Protein AF-A0AAU7NYP9-F1 (afdb_monomer_lite)

Sequence (399 aa):
MINLEIVVTLVAMLVAFFIVMYFLQKGSTRKRRIKQDLETLELARQLKCDTRKPENLTALGLQPFHIKSEKASAIHREGRTAYLFAALIFCAFLAWGIYLMNLQLVEAAFLTLGFAIVCVFAMLYAKRKILQARTANAQLQAELERYENTLTEPTEIATPKVEATEQVSPTAVITSKPAAVESSDIPLCNLYQVASGYDLVPEDSTLKRHFVSSLVVEIVSSLPPRPTDSILKRHHDALIFSEFEQRLQTLSQEPAVEAVVSSVAVQPRATKQPPAVAVPEDSMLRRHFLSQLRREIEAGFGSRPTDSTLKRHYDAMVDAEYETRIQALLFASSAENDVAEEPVQKLPEDSMLRRHFLAELQARIAAKLPPRPSDFNLQRHYNAMIQERFNREIEQHYH

Organism: NCBI:txid3067653

Secondary structure (DSSP, 8-state):
-HHHHHHHHHHHHHHHHHHHHHHHHHHHHHHHHHHHHHHHHHHHHHTT---SSHHHHHHTTPPPPHHHHS-HHHHHHHHHHHHHHHHHHHHHHHHHHHHHHHTT-HHHHHHHHHHHHHHHHHHHHHHHHHHHHHHHHHHHHHHHHHHHHHHHS-----------------------PPPP-------HHHHHHHHTT-TTS-SSHHHHHHHHHHHHHHHHHHSPPPPSSHHHHHHHHHHHHHHHHHHHHHHHT--S---------------S-----PPPSSHHHHHHHHHHHHHHHHHHS-SPPSSHHHHHHHHHHHHHHHHHHHHHHHHHHHHT-----PPPPPPPSSHHHHHHHHHHHHHHHHHTSPPPPSSHHHHHHHHHHHHHHHHHHHHHHH-

Radius of gyration: 33.71 Å; chains: 1; bounding box: 83×92×81 Å

Foldseek 3Di:
DVVVLVVVLVVLLVVLVVVLVVLVVVLVVLVVLLVLLVVLVVVCLVVVWQLPDQVRCVVVVHHRRVLVVDDPVVLVVVLVVVVVVLVVSLVVLLVVLVVCVVVVVPVVSVVSNVSSVVSVVSNVVSVVSSVVSVVSSVVSVVVSVVSNVVSPPDPPPVPPPPDDDDDDDDDDDDDDDDDDDDDDDLPVVVVLVLLVVAPPQDPDPVSNVVVSVVLLVVLCVVDPPQDPDPVSNVVVSVSSVVVSNVVSVVVRPPDDPDPDDDDDDDDDDDDDDDDLPAQDPDPVSNVVVLVVLLVVLLVVLDDQDPDPVSNVVSVVVSVVVSVVSVVVNVVVVVVVPPDDDDDDDAQDPDPVSNVVVLVVLLVVLCVVDPPQDPDPVSNVVSVVSSVVVSVVVVVVRVD

pLDDT: mean 83.98, std 16.68, range [33.06, 97.69]

Structure (mmCIF, N/CA/C/O backbone):
data_AF-A0AAU7NYP9-F1
#
_entry.id   AF-A0AAU7NYP9-F1
#
loop_
_atom_site.group_PDB
_atom_site.id
_atom_site.type_symbol
_atom_site.label_atom_id
_atom_site.label_alt_id
_atom_site.label_comp_id
_atom_site.label_asym_id
_atom_site.label_entity_id
_atom_site.label_seq_id
_atom_site.pdbx_PDB_ins_code
_atom_site.Cartn_x
_atom_site.Cartn_y
_atom_site.Cartn_z
_atom_site.occupancy
_atom_site.B_iso_or_equiv
_atom_site.auth_seq_id
_atom_site.auth_comp_id
_atom_site.auth_asym_id
_atom_site.auth_atom_id
_atom_site.pdbx_PDB_model_num
ATOM 1 N N . MET A 1 1 ? -39.346 4.114 30.804 1.00 73.00 1 MET A N 1
ATOM 2 C CA . MET A 1 1 ? -38.811 5.163 29.904 1.00 73.00 1 MET A CA 1
ATOM 3 C C . MET A 1 1 ? -37.303 5.030 29.715 1.00 73.00 1 MET A C 1
ATOM 5 O O . MET A 1 1 ? -36.879 5.046 28.571 1.00 73.00 1 MET A O 1
ATOM 9 N N . ILE A 1 2 ? -36.533 4.734 30.771 1.00 80.50 2 ILE A N 1
ATOM 10 C CA . ILE A 1 2 ? -35.070 4.508 30.727 1.00 80.50 2 ILE A CA 1
ATOM 11 C C . ILE A 1 2 ? -34.624 3.543 29.602 1.00 80.50 2 ILE A C 1
ATOM 13 O O . ILE A 1 2 ? -33.719 3.861 28.837 1.00 80.50 2 ILE A O 1
ATOM 17 N N . ASN A 1 3 ? -35.307 2.406 29.414 1.00 88.75 3 ASN A N 1
ATOM 18 C CA . ASN A 1 3 ? -34.949 1.451 28.351 1.00 88.75 3 ASN A CA 1
ATOM 19 C C . ASN A 1 3 ? -35.088 2.032 26.930 1.00 88.75 3 ASN A C 1
ATOM 21 O O . ASN A 1 3 ? -34.313 1.671 26.051 1.00 88.75 3 ASN A O 1
ATOM 25 N N . LEU A 1 4 ? -36.053 2.930 26.692 1.00 91.31 4 LEU A N 1
ATOM 26 C CA . LEU A 1 4 ? -36.255 3.540 25.375 1.00 91.31 4 LEU A CA 1
ATOM 27 C C . LEU A 1 4 ? -35.099 4.492 25.040 1.00 91.31 4 LEU A C 1
ATOM 29 O O . LEU A 1 4 ? -34.580 4.451 23.931 1.00 91.31 4 LEU A O 1
ATOM 33 N N . GLU A 1 5 ? -34.663 5.306 26.002 1.00 87.75 5 GLU A N 1
ATOM 34 C CA . GLU A 1 5 ? -33.550 6.248 25.827 1.00 87.75 5 GLU A CA 1
ATOM 35 C C . GLU A 1 5 ? -32.238 5.514 25.530 1.00 87.75 5 GLU A C 1
ATOM 37 O O . GLU A 1 5 ? -31.520 5.877 24.596 1.00 87.75 5 GLU A O 1
ATOM 42 N N . ILE A 1 6 ? -31.967 4.419 26.248 1.00 88.62 6 ILE A N 1
ATOM 43 C CA . ILE A 1 6 ? -30.793 3.574 25.993 1.00 88.62 6 ILE A CA 1
ATOM 44 C C . ILE A 1 6 ? -30.848 2.996 24.573 1.00 88.6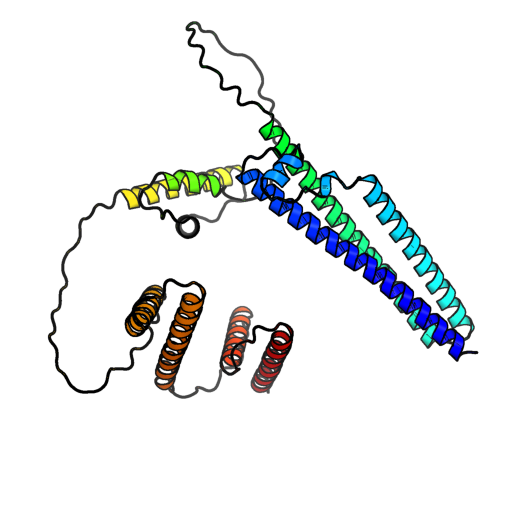2 6 ILE A C 1
ATOM 46 O O . ILE A 1 6 ? -29.866 3.075 23.837 1.00 88.62 6 ILE A O 1
ATOM 50 N N . VAL A 1 7 ? -32.000 2.483 24.133 1.00 91.69 7 VAL A N 1
ATOM 51 C CA . VAL A 1 7 ? -32.146 1.959 22.765 1.00 91.69 7 VAL A CA 1
ATOM 52 C C . VAL A 1 7 ? -31.939 3.059 21.719 1.00 91.69 7 VAL A C 1
ATOM 54 O O . VAL A 1 7 ? -31.220 2.841 20.744 1.00 91.69 7 VAL A O 1
ATOM 57 N N . VAL A 1 8 ? -32.495 4.257 21.928 1.00 90.75 8 VAL A N 1
ATOM 58 C CA . VAL A 1 8 ? -32.325 5.395 21.009 1.00 90.75 8 VAL A CA 1
ATOM 59 C C . VAL A 1 8 ? -30.855 5.807 20.898 1.00 90.75 8 VAL A C 1
ATOM 61 O O . VAL A 1 8 ? -30.367 6.018 19.785 1.00 90.75 8 VAL A O 1
ATOM 64 N N . THR A 1 9 ? -30.115 5.858 22.012 1.00 89.00 9 THR A N 1
ATOM 65 C CA . THR A 1 9 ? -28.673 6.166 21.975 1.00 89.00 9 THR A CA 1
ATOM 66 C C . THR A 1 9 ? -27.868 5.116 21.230 1.00 89.00 9 THR A C 1
ATOM 68 O O . THR A 1 9 ? -27.007 5.467 20.424 1.00 89.00 9 THR A O 1
ATOM 71 N N . LEU A 1 10 ? -28.170 3.835 21.443 1.00 89.94 10 LEU A N 1
ATOM 72 C CA . LEU A 1 10 ? -27.486 2.737 20.769 1.00 89.94 10 LEU A CA 1
ATOM 73 C C . LEU A 1 10 ? -27.717 2.794 19.255 1.00 89.94 10 LEU A C 1
ATOM 75 O O . LEU A 1 10 ? -26.760 2.714 18.484 1.00 89.94 10 LEU A O 1
ATOM 79 N N . VAL A 1 11 ? -28.960 3.028 18.824 1.00 94.75 11 VAL A N 1
ATOM 80 C CA . VAL A 1 11 ? -29.294 3.202 17.402 1.00 94.75 11 VAL A CA 1
ATOM 81 C C . VAL A 1 11 ? -28.563 4.411 16.811 1.00 94.75 11 VAL A C 1
ATOM 83 O O . VAL A 1 11 ? -27.964 4.294 15.741 1.00 94.75 11 VAL A O 1
ATOM 86 N N . ALA A 1 12 ? -28.539 5.551 17.507 1.00 91.56 12 ALA A N 1
ATOM 87 C CA . ALA A 1 12 ? -27.829 6.745 17.044 1.00 91.56 12 ALA A CA 1
ATOM 88 C C . ALA A 1 12 ? -26.311 6.515 16.909 1.00 91.56 12 ALA A C 1
ATOM 90 O O . ALA A 1 12 ? -25.713 6.912 15.905 1.00 91.56 12 ALA A O 1
ATOM 91 N N . MET A 1 13 ? -25.686 5.831 17.877 1.00 92.06 13 MET A N 1
ATOM 92 C CA . MET A 1 13 ? -24.266 5.459 17.821 1.00 92.06 13 MET A CA 1
ATOM 93 C C . MET A 1 13 ? -23.970 4.519 16.653 1.00 92.06 13 MET A C 1
ATOM 95 O O . MET A 1 13 ? -22.989 4.715 15.938 1.00 92.06 13 MET A O 1
ATOM 99 N N . LEU A 1 14 ? -24.836 3.534 16.414 1.00 94.56 14 LEU A N 1
ATOM 100 C CA . LEU A 1 14 ? -24.689 2.582 15.318 1.00 94.56 14 LEU A CA 1
ATOM 101 C C . LEU A 1 14 ? -24.790 3.278 13.952 1.00 94.56 14 LEU A C 1
ATOM 103 O O . LEU A 1 14 ? -23.948 3.051 13.083 1.00 94.56 14 LEU A O 1
ATOM 107 N N . VAL A 1 15 ? -25.746 4.195 13.773 1.00 94.94 15 VAL A N 1
ATOM 108 C CA . VAL A 1 15 ? -25.856 5.005 12.546 1.00 94.94 15 VAL A CA 1
ATOM 109 C C . VAL A 1 15 ? -24.607 5.867 12.343 1.00 94.94 15 VAL A C 1
ATOM 111 O O . VAL A 1 15 ? -24.019 5.855 11.260 1.00 94.94 15 VAL A O 1
ATOM 114 N N . ALA A 1 16 ? -24.153 6.575 13.381 1.00 90.38 16 ALA A N 1
ATOM 115 C CA . ALA A 1 16 ? -22.937 7.384 13.307 1.00 90.38 16 ALA A CA 1
ATOM 116 C C . ALA A 1 16 ? -21.705 6.531 12.957 1.00 90.38 16 ALA A C 1
ATOM 118 O O . ALA A 1 16 ? -20.895 6.927 12.114 1.00 90.38 16 ALA A O 1
ATOM 119 N N . PHE A 1 17 ? -21.599 5.334 13.536 1.00 91.56 17 PHE A N 1
ATOM 120 C CA . PHE A 1 17 ? -20.532 4.380 13.250 1.00 91.56 17 PHE A CA 1
ATOM 121 C C . PHE A 1 17 ? -20.507 3.962 11.774 1.00 91.56 17 PHE A C 1
ATOM 123 O O . PHE A 1 17 ? -19.455 4.045 11.136 1.00 91.56 17 PHE A O 1
ATOM 130 N N . PHE A 1 18 ? -21.651 3.584 11.193 1.00 93.62 18 PHE A N 1
ATOM 131 C CA . PHE A 1 18 ? -21.721 3.219 9.773 1.00 93.62 18 PHE A CA 1
ATOM 132 C C . PHE A 1 18 ? -21.337 4.375 8.851 1.00 93.62 18 PHE A C 1
ATOM 134 O O . PHE A 1 18 ? -20.657 4.161 7.845 1.00 93.62 18 PHE A O 1
ATOM 141 N N . ILE A 1 19 ? -21.701 5.608 9.203 1.00 89.62 19 ILE A N 1
ATOM 142 C CA . ILE A 1 19 ? -21.330 6.780 8.407 1.00 89.62 19 ILE A CA 1
ATOM 143 C C . ILE A 1 19 ? -19.818 7.031 8.469 1.00 89.62 19 ILE A C 1
ATOM 145 O O . ILE A 1 19 ? -19.186 7.257 7.434 1.00 89.62 19 ILE A O 1
ATOM 149 N N . VAL A 1 20 ? -19.206 6.927 9.654 1.00 88.56 20 VAL A N 1
ATOM 150 C CA . VAL A 1 20 ? -17.743 7.012 9.804 1.00 88.56 20 VAL A CA 1
ATOM 151 C C . VAL A 1 20 ? -17.053 5.904 9.000 1.00 88.56 20 VAL A C 1
ATOM 153 O O . VAL A 1 20 ? -16.087 6.173 8.279 1.00 88.56 20 VAL A O 1
ATOM 156 N N . MET A 1 21 ? -17.576 4.676 9.050 1.00 90.19 21 MET A N 1
ATOM 157 C CA . MET A 1 21 ? -17.050 3.554 8.270 1.00 90.19 21 MET A CA 1
ATOM 158 C C . MET A 1 21 ? -17.146 3.783 6.764 1.00 90.19 21 MET A C 1
ATOM 160 O O . MET A 1 21 ? -16.165 3.564 6.050 1.00 90.19 21 MET A O 1
ATOM 164 N N . TYR A 1 22 ? -18.271 4.309 6.286 1.00 91.12 22 TYR A N 1
ATOM 165 C CA . TYR A 1 22 ? -18.453 4.680 4.888 1.00 91.12 22 TYR A CA 1
ATOM 166 C C . TYR A 1 22 ? -17.398 5.699 4.424 1.00 91.12 22 TYR A C 1
ATOM 168 O O . TYR A 1 22 ? -16.774 5.514 3.374 1.00 91.12 22 TYR A O 1
ATOM 176 N N . PHE A 1 23 ? -17.109 6.735 5.223 1.00 86.56 23 PHE A N 1
ATOM 177 C CA . PHE A 1 23 ? -16.058 7.706 4.894 1.00 86.56 23 PHE A CA 1
ATOM 178 C C . PHE A 1 23 ? -14.658 7.076 4.852 1.00 86.56 23 PHE A C 1
ATOM 180 O O . PHE A 1 23 ? -13.867 7.380 3.950 1.00 86.56 23 PHE A O 1
ATOM 187 N N . LEU A 1 24 ? -14.352 6.165 5.779 1.00 86.44 24 LEU A N 1
ATOM 188 C CA . LEU A 1 24 ? -13.071 5.455 5.811 1.00 86.44 24 LEU A CA 1
ATOM 189 C C . LEU A 1 24 ? -12.901 4.515 4.608 1.00 86.44 24 LEU A C 1
ATOM 191 O O . LEU A 1 24 ? -11.829 4.499 3.986 1.00 86.44 24 LEU A O 1
ATOM 195 N N . GLN A 1 25 ? -13.959 3.792 4.231 1.00 90.25 25 GLN A N 1
ATOM 196 C CA . GLN A 1 25 ? -13.982 2.936 3.047 1.00 90.25 25 GLN A CA 1
ATOM 197 C C . GLN A 1 25 ? -13.820 3.767 1.770 1.00 90.25 25 GLN A C 1
ATOM 199 O O . GLN A 1 25 ? -12.953 3.460 0.945 1.00 90.25 25 GLN A O 1
ATOM 204 N N . LYS A 1 26 ? -14.555 4.880 1.640 1.00 87.94 26 LYS A N 1
ATOM 205 C CA . LYS A 1 26 ? -14.429 5.802 0.500 1.00 87.94 26 LYS A CA 1
ATOM 206 C C . LYS A 1 26 ? -12.997 6.330 0.368 1.00 87.94 26 LYS A C 1
ATOM 208 O O . LYS A 1 26 ? -12.436 6.308 -0.729 1.00 87.94 26 LYS A O 1
ATOM 213 N N . GLY A 1 27 ? -12.353 6.697 1.478 1.00 85.12 27 GLY A N 1
ATOM 214 C CA . GLY A 1 27 ? -10.941 7.094 1.491 1.00 85.12 27 GLY A CA 1
ATOM 215 C C . GLY A 1 27 ? -9.980 5.985 1.035 1.00 85.12 27 GLY A C 1
ATOM 216 O O . GLY A 1 27 ? -8.988 6.265 0.364 1.00 85.12 27 GLY A O 1
ATOM 217 N N . SER A 1 28 ? -10.270 4.719 1.353 1.00 88.62 28 SER A N 1
ATOM 218 C CA . SER A 1 28 ? -9.478 3.569 0.889 1.00 88.62 28 SER A CA 1
ATOM 219 C C . SER A 1 28 ? -9.588 3.357 -0.626 1.00 88.62 28 SER A C 1
ATOM 221 O O . SER A 1 28 ? -8.572 3.182 -1.300 1.00 88.62 28 SER A O 1
ATOM 223 N N . THR A 1 29 ? -10.801 3.450 -1.184 1.00 88.81 29 THR A N 1
ATOM 224 C CA . THR A 1 29 ? -11.013 3.293 -2.637 1.00 88.81 29 THR A CA 1
ATOM 225 C C . THR A 1 29 ? -10.283 4.356 -3.454 1.00 88.81 29 THR A C 1
ATOM 227 O O . THR A 1 29 ? -9.771 4.055 -4.527 1.00 88.81 29 THR A O 1
ATOM 230 N N . ARG A 1 30 ? -10.184 5.592 -2.943 1.00 87.69 30 ARG A N 1
ATOM 231 C CA . ARG A 1 30 ? -9.388 6.651 -3.580 1.00 87.69 30 ARG A CA 1
ATOM 232 C C . ARG A 1 30 ? -7.912 6.280 -3.635 1.00 87.69 30 ARG A C 1
ATOM 234 O O . ARG A 1 30 ? -7.332 6.341 -4.704 1.00 87.69 30 ARG A O 1
ATOM 241 N N . LYS A 1 31 ? -7.326 5.811 -2.529 1.00 89.12 31 LYS A N 1
ATOM 242 C CA . LYS A 1 31 ? -5.913 5.394 -2.512 1.00 89.12 31 LYS A CA 1
ATOM 243 C C . LYS A 1 31 ? -5.621 4.299 -3.546 1.00 89.12 31 LYS A C 1
ATOM 245 O O . LYS A 1 31 ? -4.588 4.355 -4.201 1.00 89.12 31 LYS A O 1
ATOM 250 N N . ARG A 1 32 ? -6.529 3.327 -3.700 1.00 91.94 32 ARG A N 1
ATOM 251 C CA . ARG A 1 32 ? -6.397 2.277 -4.724 1.00 91.94 32 ARG A CA 1
ATOM 252 C C . ARG A 1 32 ? -6.413 2.858 -6.139 1.00 91.94 32 ARG A C 1
ATOM 254 O O . ARG A 1 32 ? -5.535 2.513 -6.914 1.00 91.94 32 ARG A O 1
ATOM 261 N N . ARG A 1 33 ? -7.336 3.783 -6.425 1.00 92.25 33 ARG A N 1
ATOM 262 C CA . ARG A 1 33 ? -7.416 4.468 -7.726 1.00 92.25 33 ARG A CA 1
ATOM 263 C C . ARG A 1 33 ? -6.160 5.274 -8.052 1.00 92.25 33 ARG A C 1
ATOM 265 O O . ARG A 1 33 ? -5.644 5.145 -9.145 1.00 92.25 33 ARG A O 1
ATOM 272 N N . ILE A 1 34 ? -5.614 6.016 -7.087 1.00 92.06 34 ILE A N 1
ATOM 273 C CA . ILE A 1 34 ? -4.363 6.775 -7.281 1.00 92.06 34 ILE A CA 1
ATOM 274 C C . ILE A 1 34 ? -3.198 5.838 -7.609 1.00 92.06 34 ILE A C 1
ATOM 276 O O . ILE A 1 34 ? -2.390 6.137 -8.478 1.00 92.06 34 ILE A O 1
ATOM 280 N N . LYS A 1 35 ? -3.116 4.691 -6.923 1.00 93.88 35 LYS A N 1
ATOM 281 C CA . LYS A 1 35 ? -2.076 3.695 -7.196 1.00 93.88 35 LYS A CA 1
ATOM 282 C C . LYS A 1 35 ? -2.213 3.111 -8.605 1.00 93.88 35 LYS A C 1
ATOM 284 O O . LYS A 1 35 ? -1.213 2.977 -9.293 1.00 93.88 35 LYS A O 1
ATOM 289 N N . GLN A 1 36 ? -3.438 2.798 -9.021 1.00 94.81 36 GLN A N 1
ATOM 290 C CA . GLN A 1 36 ? -3.718 2.322 -10.376 1.00 94.81 36 GLN A CA 1
ATOM 291 C C . GLN A 1 36 ? -3.356 3.379 -11.423 1.00 94.81 36 GLN A C 1
ATOM 293 O O . GLN A 1 36 ? -2.678 3.050 -12.386 1.00 94.81 36 GLN A O 1
ATOM 298 N N . ASP A 1 37 ? -3.733 4.643 -11.202 1.00 94.75 37 ASP A N 1
ATOM 299 C CA . ASP A 1 37 ? -3.385 5.743 -12.104 1.00 94.75 37 ASP A CA 1
ATOM 300 C C . ASP A 1 37 ? -1.846 5.902 -12.205 1.00 94.75 37 ASP A C 1
ATOM 302 O O . ASP A 1 37 ? -1.319 6.058 -13.303 1.00 94.75 37 ASP A O 1
ATOM 306 N N . LEU A 1 38 ? -1.098 5.772 -11.101 1.00 95.00 38 LEU A N 1
ATOM 307 C CA . LEU A 1 38 ? 0.374 5.781 -11.120 1.00 95.00 38 LEU A CA 1
ATOM 308 C C . LEU A 1 38 ? 0.952 4.620 -11.949 1.00 95.00 38 LEU A C 1
ATOM 310 O O . LEU A 1 38 ? 1.776 4.846 -12.829 1.00 95.00 38 LEU A O 1
ATOM 314 N N . GLU A 1 39 ? 0.482 3.392 -11.716 1.00 95.12 39 GLU A N 1
ATOM 315 C CA . GLU A 1 39 ? 0.913 2.205 -12.471 1.00 95.12 39 GLU A CA 1
ATOM 316 C C . GLU A 1 39 ? 0.605 2.359 -13.975 1.00 95.12 39 GLU A C 1
ATOM 318 O O . GLU A 1 39 ? 1.435 2.035 -14.825 1.00 95.12 39 GLU A O 1
ATOM 323 N N . THR A 1 40 ? -0.555 2.925 -14.329 1.00 94.38 40 THR A N 1
ATOM 324 C CA . THR A 1 40 ? -0.889 3.214 -15.735 1.00 94.38 40 THR A CA 1
ATOM 325 C C . THR A 1 40 ? -0.015 4.309 -16.346 1.00 94.38 40 THR A C 1
ATOM 327 O O . THR A 1 40 ? 0.290 4.238 -17.536 1.00 94.38 40 THR A O 1
ATOM 330 N N . LEU A 1 41 ? 0.428 5.295 -15.558 1.00 94.56 41 LEU A N 1
ATOM 331 C CA . LEU A 1 41 ? 1.345 6.339 -16.019 1.00 94.56 41 LEU A CA 1
ATOM 332 C C . LEU A 1 41 ? 2.742 5.771 -16.288 1.00 94.56 41 LEU A C 1
ATOM 334 O O . LEU A 1 41 ? 3.347 6.097 -17.309 1.00 94.56 41 LEU A O 1
ATOM 338 N N . GLU A 1 42 ? 3.232 4.879 -15.426 1.00 94.69 42 GLU A N 1
ATOM 339 C CA . GLU A 1 42 ? 4.499 4.173 -15.640 1.00 94.69 42 GLU A CA 1
ATOM 340 C C . GLU A 1 42 ? 4.468 3.327 -16.922 1.00 94.69 42 GLU A C 1
ATOM 342 O O . GLU A 1 42 ? 5.404 3.384 -17.723 1.00 94.69 42 GLU A O 1
ATOM 347 N N . LEU A 1 43 ? 3.371 2.604 -17.167 1.00 94.31 43 LEU A N 1
ATOM 348 C CA . LEU A 1 43 ? 3.178 1.830 -18.399 1.00 94.31 43 LEU A CA 1
ATOM 349 C C . LEU A 1 43 ? 3.108 2.726 -19.641 1.00 94.31 43 LEU A C 1
ATOM 351 O O . LEU A 1 43 ? 3.783 2.460 -20.636 1.00 94.31 43 LEU A O 1
ATOM 355 N N . ALA A 1 44 ? 2.345 3.821 -19.586 1.00 92.44 44 ALA A N 1
ATOM 356 C CA . ALA A 1 44 ? 2.271 4.779 -20.688 1.00 92.44 44 ALA A CA 1
ATOM 357 C C . ALA A 1 44 ? 3.650 5.379 -21.009 1.00 92.44 44 ALA A C 1
ATOM 359 O O . ALA A 1 44 ? 4.015 5.514 -22.180 1.00 92.44 44 ALA A O 1
ATOM 360 N N . ARG A 1 45 ? 4.456 5.658 -19.973 1.00 94.19 45 ARG A N 1
ATOM 361 C CA . ARG A 1 45 ? 5.831 6.145 -20.115 1.00 94.19 45 ARG A CA 1
ATOM 362 C C . ARG A 1 45 ? 6.724 5.142 -20.839 1.00 94.19 45 ARG A C 1
ATOM 364 O O . ARG A 1 45 ? 7.467 5.548 -21.730 1.00 94.19 45 ARG A O 1
ATOM 371 N N . GLN A 1 46 ? 6.631 3.858 -20.497 1.00 94.38 46 GLN A N 1
ATOM 372 C CA . GLN A 1 46 ? 7.382 2.792 -21.170 1.00 94.38 46 GLN A CA 1
ATOM 373 C C . GLN A 1 46 ? 6.989 2.655 -22.646 1.00 94.38 46 GLN A C 1
ATOM 375 O O . GLN A 1 46 ? 7.854 2.465 -23.498 1.00 94.38 46 GLN A O 1
ATOM 380 N N . LEU A 1 47 ? 5.701 2.814 -22.955 1.00 92.44 47 LEU A N 1
ATOM 381 C CA . LEU A 1 47 ? 5.164 2.687 -24.310 1.00 92.44 47 LEU A CA 1
ATOM 382 C C . LEU A 1 47 ? 5.259 3.977 -25.144 1.00 92.44 47 LEU A C 1
ATOM 384 O O . LEU A 1 47 ? 4.847 3.971 -26.301 1.00 92.44 47 LEU A O 1
ATOM 388 N N . LYS A 1 48 ? 5.772 5.083 -24.581 1.00 93.25 48 LYS A N 1
ATOM 389 C CA . LYS A 1 48 ? 5.832 6.413 -25.228 1.00 93.25 48 LYS A CA 1
ATOM 390 C C . LYS A 1 48 ? 4.487 6.851 -25.840 1.00 93.25 48 LYS A C 1
ATOM 392 O O . LYS A 1 48 ? 4.450 7.458 -26.908 1.00 93.25 48 LYS A O 1
ATOM 397 N N . CYS A 1 49 ? 3.380 6.508 -25.186 1.00 90.12 49 CYS A N 1
ATOM 398 C CA . CYS A 1 49 ? 2.040 6.755 -25.711 1.00 90.12 49 CYS A CA 1
ATOM 399 C C . CYS A 1 49 ? 1.500 8.123 -25.285 1.00 90.12 49 CYS A C 1
ATOM 401 O O . CYS A 1 49 ? 1.616 8.514 -24.126 1.00 90.12 49 CYS A O 1
ATOM 403 N N . ASP A 1 50 ? 0.847 8.830 -26.210 1.00 92.31 50 ASP A N 1
ATOM 404 C CA . ASP A 1 50 ? 0.213 10.117 -25.917 1.00 92.31 50 ASP A CA 1
ATOM 405 C C . ASP A 1 50 ? -1.021 9.932 -25.020 1.00 92.31 50 ASP A C 1
ATOM 407 O O . ASP A 1 50 ? -2.053 9.400 -25.442 1.00 92.31 50 ASP A O 1
ATOM 411 N N . THR A 1 51 ? -0.906 10.391 -23.772 1.00 92.25 51 THR A N 1
ATOM 412 C CA . THR A 1 51 ? -1.929 10.293 -22.723 1.00 92.25 51 THR A CA 1
ATOM 413 C C . THR A 1 51 ? -2.965 11.418 -22.772 1.00 92.25 51 THR A C 1
ATOM 415 O O . THR A 1 51 ? -3.911 11.413 -21.971 1.00 92.25 51 THR A O 1
ATOM 418 N N . ARG A 1 52 ? -2.838 12.388 -23.692 1.00 92.69 52 ARG A N 1
ATOM 419 C CA . ARG A 1 52 ? -3.773 13.521 -23.803 1.00 92.69 52 ARG A CA 1
ATOM 420 C C . ARG A 1 52 ? -5.175 13.081 -24.187 1.00 92.69 52 ARG A C 1
ATOM 422 O O . ARG A 1 52 ? -6.145 13.556 -23.594 1.00 92.69 52 ARG A O 1
ATOM 429 N N . LYS A 1 53 ? -5.278 12.159 -25.147 1.00 92.81 53 LYS A N 1
ATOM 430 C CA . LYS A 1 53 ? -6.553 11.602 -25.607 1.00 92.81 53 LYS A CA 1
ATOM 431 C C . LYS A 1 53 ? -6.829 10.281 -24.882 1.00 92.81 53 LYS A C 1
ATOM 433 O O . LYS A 1 53 ? -6.031 9.354 -25.009 1.00 92.81 53 LYS A O 1
ATOM 438 N N . PRO A 1 54 ? -7.956 10.147 -24.160 1.00 91.62 54 PRO A N 1
ATOM 439 C CA . PRO A 1 54 ? -8.284 8.903 -23.460 1.00 91.62 54 PRO A CA 1
ATOM 440 C C . PRO A 1 54 ? -8.467 7.718 -24.422 1.00 91.62 54 PRO A C 1
ATOM 442 O O . PRO A 1 54 ? -8.225 6.579 -24.038 1.00 91.62 54 PRO A O 1
ATOM 445 N N . GLU A 1 55 ? -8.822 7.990 -25.680 1.00 94.56 55 GLU A N 1
ATOM 446 C CA . GLU A 1 55 ? -8.975 6.990 -26.741 1.00 94.56 55 GLU A CA 1
ATOM 447 C C . GLU A 1 55 ? -7.679 6.201 -26.998 1.00 94.56 55 GLU A C 1
ATOM 449 O O . GLU A 1 55 ? -7.721 4.983 -27.180 1.00 94.56 55 GLU A O 1
ATOM 454 N N . ASN A 1 56 ? -6.519 6.863 -26.914 1.00 92.12 56 ASN A N 1
ATOM 455 C CA . ASN A 1 56 ? -5.214 6.229 -27.119 1.00 92.12 56 ASN A CA 1
ATOM 456 C C . ASN A 1 56 ? -4.908 5.193 -26.029 1.00 92.12 56 ASN A C 1
ATOM 458 O O . ASN A 1 56 ? -4.354 4.134 -26.310 1.00 92.12 56 ASN A O 1
ATOM 462 N N . LEU A 1 57 ? -5.303 5.477 -24.783 1.00 91.38 57 LEU A N 1
ATOM 463 C CA . LEU A 1 57 ? -5.147 4.544 -23.665 1.00 91.38 57 LEU A CA 1
ATOM 464 C C . LEU A 1 57 ? -6.064 3.335 -23.845 1.00 91.38 57 LEU A C 1
ATOM 466 O O . LEU A 1 57 ? -5.625 2.197 -23.686 1.00 91.38 57 LEU A O 1
ATOM 470 N N . THR A 1 58 ? -7.313 3.572 -24.252 1.00 92.75 58 THR A N 1
ATOM 471 C CA . THR A 1 58 ? -8.263 2.480 -24.493 1.00 92.75 58 THR A CA 1
ATOM 472 C C . THR A 1 58 ? -7.856 1.593 -25.668 1.00 92.75 58 THR A C 1
ATOM 474 O O . THR A 1 58 ? -8.056 0.383 -25.594 1.00 92.75 58 THR A O 1
ATOM 477 N N . ALA A 1 59 ? -7.217 2.147 -26.706 1.00 95.19 59 ALA A N 1
ATOM 478 C CA . ALA A 1 59 ? -6.678 1.372 -27.826 1.00 95.19 59 ALA A CA 1
ATOM 479 C C . ALA A 1 59 ? -5.567 0.393 -27.394 1.00 95.19 59 ALA A C 1
ATOM 481 O O . ALA A 1 59 ? -5.390 -0.651 -28.013 1.00 95.19 59 ALA A O 1
ATOM 482 N N . LEU A 1 60 ? -4.863 0.700 -26.299 1.00 90.44 60 LEU A N 1
ATOM 483 C CA . LEU A 1 60 ? -3.829 -0.146 -25.692 1.00 90.44 60 LEU A CA 1
ATOM 484 C C . LEU A 1 60 ? -4.380 -1.086 -24.607 1.00 90.44 60 LEU A C 1
ATOM 486 O O . LEU A 1 60 ? -3.612 -1.789 -23.954 1.00 90.44 60 LEU A O 1
ATOM 490 N N . GLY A 1 61 ? -5.696 -1.081 -24.370 1.00 93.38 61 GLY A N 1
ATOM 491 C CA . GLY A 1 61 ? -6.323 -1.836 -23.284 1.00 93.38 61 GLY A CA 1
ATOM 492 C C . GLY A 1 61 ? -6.054 -1.268 -21.884 1.00 93.38 61 GLY A C 1
ATOM 493 O O . GLY A 1 61 ? -6.326 -1.941 -20.890 1.00 93.38 61 GLY A O 1
ATOM 494 N N . LEU A 1 62 ? -5.532 -0.040 -21.783 1.00 92.19 62 LEU A N 1
ATOM 495 C CA . LEU A 1 62 ? -5.308 0.650 -20.513 1.00 92.19 62 LEU A CA 1
ATOM 496 C C . LEU A 1 62 ? -6.583 1.384 -20.078 1.00 92.19 62 LEU A C 1
ATOM 498 O O . LEU A 1 62 ? -7.327 1.933 -20.894 1.00 92.19 62 LEU A O 1
ATOM 502 N N . GLN A 1 63 ? -6.839 1.415 -18.768 1.00 91.19 63 GLN A N 1
ATOM 503 C CA . GLN A 1 63 ? -7.954 2.192 -18.230 1.00 91.19 63 GLN A CA 1
ATOM 504 C C . GLN A 1 63 ? -7.669 3.699 -18.332 1.00 91.19 63 GLN A C 1
ATOM 506 O O . GLN A 1 63 ? -6.525 4.121 -18.151 1.00 91.19 63 GLN A O 1
ATOM 511 N N . PRO A 1 64 ? -8.692 4.532 -18.596 1.00 92.44 64 PRO A N 1
ATOM 512 C CA . PRO A 1 64 ? -8.519 5.977 -18.614 1.00 92.44 64 PRO A CA 1
ATOM 513 C C . PRO A 1 64 ? -8.177 6.506 -17.212 1.00 92.44 64 PRO A C 1
ATOM 515 O O . PRO A 1 64 ? -8.754 6.066 -16.215 1.00 92.44 64 PRO A O 1
ATOM 518 N N . PHE A 1 65 ? -7.280 7.496 -17.145 1.00 91.00 65 PHE A N 1
ATOM 519 C CA . PHE A 1 65 ? -6.891 8.141 -15.888 1.00 91.00 65 PHE A CA 1
ATOM 520 C C . PHE A 1 65 ? -8.099 8.767 -15.188 1.00 91.00 65 PHE A C 1
ATOM 522 O O . PHE A 1 65 ? -8.741 9.684 -15.714 1.00 91.00 65 PHE A O 1
ATOM 529 N N . HIS A 1 66 ? -8.371 8.334 -13.958 1.00 89.19 66 HIS A N 1
ATOM 530 C CA . HIS A 1 66 ? -9.508 8.848 -13.196 1.00 89.19 66 HIS A CA 1
ATOM 531 C C . HIS A 1 66 ? -9.294 10.309 -12.790 1.00 89.19 66 HIS A C 1
ATOM 533 O O . HIS A 1 66 ? -10.252 11.088 -12.741 1.00 89.19 66 HIS A O 1
ATOM 539 N N . ILE A 1 67 ? -8.036 10.703 -12.577 1.00 88.00 67 ILE A N 1
ATOM 540 C CA . ILE A 1 67 ? -7.631 12.068 -12.221 1.00 88.00 67 ILE A CA 1
ATOM 541 C C . ILE A 1 67 ? -8.151 13.142 -13.178 1.00 88.00 67 ILE A C 1
ATOM 543 O O . ILE A 1 67 ? -8.537 14.215 -12.717 1.00 88.00 67 ILE A O 1
ATOM 547 N N . LYS A 1 68 ? -8.210 12.877 -14.490 1.00 85.12 68 LYS A N 1
ATOM 548 C CA . LYS A 1 68 ? -8.682 13.875 -15.469 1.00 85.12 68 LYS A CA 1
ATOM 549 C C . LYS A 1 68 ? -10.188 14.129 -15.359 1.00 85.12 68 LYS A C 1
ATOM 551 O O . LYS A 1 68 ? -10.662 15.215 -15.682 1.00 85.12 68 LYS A O 1
ATOM 556 N N . SER A 1 69 ? -10.942 13.140 -14.879 1.00 85.56 69 SER A N 1
ATOM 557 C CA . SER A 1 69 ? -12.396 13.239 -14.726 1.00 85.56 69 SER A CA 1
ATOM 558 C C . SER A 1 69 ? -12.827 13.929 -13.424 1.00 85.56 69 SER A C 1
ATOM 560 O O . SER A 1 69 ? -13.919 14.501 -13.349 1.00 85.56 69 SER A O 1
ATOM 562 N N . GLU A 1 70 ? -11.986 13.904 -12.383 1.00 85.75 70 GLU A N 1
ATOM 563 C CA . GLU A 1 70 ? -12.357 14.395 -11.056 1.00 85.75 70 GLU A CA 1
ATOM 564 C C . GLU A 1 70 ? -12.099 15.906 -10.940 1.00 85.75 70 GLU A C 1
ATOM 566 O O . GLU A 1 70 ? -10.977 16.374 -10.757 1.00 85.75 70 GLU A O 1
ATOM 571 N N . LYS A 1 71 ? -13.168 16.708 -11.016 1.00 86.81 71 LYS A N 1
ATOM 572 C CA . LYS A 1 71 ? -13.081 18.162 -10.807 1.00 86.81 71 LYS A CA 1
ATOM 573 C C . LYS A 1 71 ? -12.535 18.460 -9.404 1.00 86.81 71 LYS A C 1
ATOM 575 O O . LYS A 1 71 ? -13.120 18.026 -8.409 1.00 86.81 71 LYS A O 1
ATOM 580 N N . ALA A 1 72 ? -11.494 19.290 -9.299 1.00 81.81 72 ALA A N 1
ATOM 581 C CA . ALA A 1 72 ? -10.885 19.675 -8.016 1.00 81.81 72 ALA A CA 1
ATOM 582 C C . ALA A 1 72 ? -11.903 20.246 -6.999 1.00 81.81 72 ALA A C 1
ATOM 584 O O . ALA A 1 72 ? -11.797 20.025 -5.788 1.00 81.81 72 ALA A O 1
ATOM 585 N N . SER A 1 73 ? -12.949 20.923 -7.486 1.00 85.56 73 SER A N 1
ATOM 586 C CA . SER A 1 73 ? -14.035 21.465 -6.661 1.00 85.56 73 SER A CA 1
ATOM 587 C C . SER A 1 73 ? -14.904 20.386 -5.999 1.00 85.56 73 SER A C 1
ATOM 589 O O . SER A 1 73 ? -15.386 20.598 -4.882 1.00 85.56 73 SER A O 1
ATOM 591 N N . ALA A 1 74 ? -15.062 19.211 -6.621 1.00 85.81 74 ALA A N 1
ATOM 592 C CA . ALA A 1 74 ? -15.822 18.097 -6.053 1.00 85.81 74 ALA A CA 1
ATOM 593 C C . ALA A 1 74 ? -15.136 17.559 -4.788 1.00 85.81 74 ALA A C 1
ATOM 595 O O . ALA A 1 74 ? -15.776 17.398 -3.747 1.00 85.81 74 ALA A O 1
ATOM 596 N N . ILE A 1 75 ? -13.809 17.404 -4.834 1.00 82.31 75 ILE A N 1
ATOM 597 C CA . ILE A 1 75 ? -12.997 16.944 -3.697 1.00 82.31 75 ILE A CA 1
ATOM 598 C C . ILE A 1 75 ? -13.074 17.939 -2.529 1.00 82.31 75 ILE A C 1
ATOM 600 O O . ILE A 1 75 ? -13.111 17.543 -1.358 1.00 82.31 75 ILE A O 1
ATOM 604 N N . HIS A 1 76 ? -13.103 19.244 -2.819 1.00 85.69 76 HIS A N 1
ATOM 605 C CA . HIS A 1 76 ? -13.235 20.260 -1.777 1.00 85.69 76 HIS A CA 1
ATOM 606 C C . HIS A 1 76 ? -14.631 20.250 -1.140 1.00 85.69 76 HIS A C 1
ATOM 608 O O . HIS A 1 76 ? -14.749 20.337 0.087 1.00 85.69 76 HIS A O 1
ATOM 614 N N . ARG A 1 77 ? -15.689 20.130 -1.951 1.00 89.50 77 ARG A N 1
ATOM 615 C CA . ARG A 1 77 ? -17.074 20.118 -1.465 1.00 89.50 77 ARG A CA 1
ATOM 616 C C . ARG A 1 77 ? -17.335 18.909 -0.571 1.00 89.50 77 ARG A C 1
ATOM 618 O O . ARG A 1 77 ? -17.862 19.090 0.521 1.00 89.50 77 ARG A O 1
ATOM 625 N N . GLU A 1 78 ? -16.871 17.726 -0.969 1.00 86.69 78 GLU A N 1
ATOM 626 C CA . GLU A 1 78 ? -17.011 16.502 -0.172 1.00 86.69 78 GLU A CA 1
ATOM 627 C C . GLU A 1 78 ? -16.285 16.569 1.176 1.00 86.69 78 GLU A C 1
ATOM 629 O O . GLU A 1 78 ? -16.830 16.163 2.203 1.00 86.69 78 GLU A O 1
ATOM 634 N N . GLY A 1 79 ? -15.056 17.099 1.192 1.00 86.75 79 GLY A N 1
ATOM 635 C CA . GLY A 1 79 ? -14.303 17.265 2.436 1.00 86.75 79 GLY A CA 1
ATOM 636 C C . GLY A 1 79 ? -15.002 18.225 3.403 1.00 86.75 79 GLY A C 1
ATOM 637 O O . GLY A 1 79 ? -15.079 17.953 4.601 1.00 86.75 79 GLY A O 1
ATOM 638 N N . ARG A 1 80 ? -15.568 19.321 2.878 1.00 90.38 80 ARG A N 1
ATOM 639 C CA . ARG A 1 80 ? -16.314 20.301 3.678 1.00 90.38 80 ARG A CA 1
ATOM 640 C C . ARG A 1 80 ? -17.614 19.712 4.227 1.00 90.38 80 ARG A C 1
ATOM 642 O O . ARG A 1 80 ? -17.899 19.912 5.404 1.00 90.38 80 ARG A O 1
ATOM 649 N N . THR A 1 81 ? -18.376 18.966 3.424 1.00 89.44 81 THR A N 1
ATOM 650 C CA . THR A 1 81 ? -19.616 18.325 3.895 1.00 89.44 81 THR A CA 1
ATOM 651 C C . THR A 1 81 ? -19.341 17.259 4.950 1.00 89.44 81 THR A C 1
ATOM 653 O O . THR A 1 81 ? -20.059 17.208 5.941 1.00 89.44 81 THR A O 1
ATOM 656 N N . ALA A 1 82 ? -18.277 16.462 4.792 1.00 88.12 82 ALA A N 1
ATOM 657 C CA . ALA A 1 82 ? -17.890 15.463 5.789 1.00 88.12 82 ALA A CA 1
ATOM 658 C C . ALA A 1 82 ? -17.511 16.113 7.130 1.00 88.12 82 ALA A C 1
ATOM 660 O O . ALA A 1 82 ? -17.925 15.643 8.186 1.00 88.12 82 ALA A O 1
ATOM 661 N N . TYR A 1 83 ? -16.766 17.224 7.091 1.00 89.81 83 TYR A N 1
ATOM 662 C CA . TYR A 1 83 ? -16.387 17.961 8.298 1.00 89.81 83 TYR A CA 1
ATOM 663 C C . TYR A 1 83 ? -17.595 18.576 9.013 1.00 89.81 83 TYR A C 1
ATOM 665 O O . TYR A 1 83 ? -17.726 18.426 10.224 1.00 89.81 83 TYR A O 1
ATOM 673 N N . LEU A 1 84 ? -18.495 19.230 8.270 1.00 91.81 84 LEU A N 1
ATOM 674 C CA . LEU A 1 84 ? -19.714 19.815 8.838 1.00 91.81 84 LEU A CA 1
ATOM 675 C C . LEU A 1 84 ? -20.610 18.748 9.469 1.00 91.81 84 LEU A C 1
ATOM 677 O O . LEU A 1 84 ? -21.101 18.933 10.578 1.00 91.81 84 LEU A O 1
ATOM 681 N N . PHE A 1 85 ? -20.783 17.619 8.783 1.00 88.81 85 PHE A N 1
ATOM 682 C CA . PHE A 1 85 ? -21.585 16.510 9.281 1.00 88.81 85 PHE A CA 1
ATOM 683 C C . PHE A 1 85 ? -21.012 15.925 10.577 1.00 88.81 85 PHE A C 1
ATOM 685 O O . PHE A 1 85 ? -21.738 15.703 11.541 1.00 88.81 85 PHE A O 1
ATOM 692 N N . ALA A 1 86 ? -19.695 15.738 10.637 1.00 88.31 86 ALA A N 1
ATOM 693 C CA . ALA A 1 86 ? -19.040 15.262 11.844 1.00 88.31 86 ALA A CA 1
ATOM 694 C C . ALA A 1 86 ? -19.099 16.254 13.007 1.00 88.31 86 ALA A C 1
ATOM 696 O O . ALA A 1 86 ? -19.298 15.836 14.144 1.00 88.31 86 ALA A O 1
ATOM 697 N N . ALA A 1 87 ? -18.939 17.552 12.735 1.00 91.56 87 ALA A N 1
ATOM 698 C CA . ALA A 1 87 ? -19.089 18.588 13.751 1.00 91.56 87 ALA A CA 1
ATOM 699 C C . ALA A 1 87 ? -20.512 18.580 14.332 1.00 91.56 87 ALA A C 1
ATOM 701 O O . ALA A 1 87 ? -20.675 18.645 15.546 1.00 91.56 87 ALA A O 1
ATOM 702 N N . LEU A 1 88 ? -21.528 18.408 13.479 1.00 93.56 88 LEU A N 1
ATOM 703 C CA . LEU A 1 88 ? -22.922 18.278 13.902 1.00 93.56 88 LEU A CA 1
ATOM 704 C C . LEU A 1 88 ? -23.125 17.038 14.782 1.00 93.56 88 LEU A C 1
ATOM 706 O O . LEU A 1 88 ? -23.679 17.160 15.872 1.00 93.56 88 LEU A O 1
ATOM 710 N N . ILE A 1 89 ? -22.628 15.872 14.354 1.00 90.56 89 ILE A N 1
ATOM 711 C CA . ILE A 1 89 ? -22.675 14.635 15.148 1.00 90.56 89 ILE A CA 1
ATOM 712 C C . ILE A 1 89 ? -22.016 14.835 16.514 1.00 90.56 89 ILE A C 1
ATOM 714 O O . ILE A 1 89 ? -22.588 14.463 17.534 1.00 90.56 89 ILE A O 1
ATOM 718 N N . PHE A 1 90 ? -20.832 15.444 16.545 1.00 93.69 90 PHE A N 1
ATOM 719 C CA . PHE A 1 90 ? -20.111 15.699 17.784 1.00 93.69 90 PHE A CA 1
ATOM 720 C C . PHE A 1 90 ? -20.911 16.600 18.733 1.00 93.69 90 PHE A C 1
ATOM 722 O O . PHE A 1 90 ? -21.087 16.248 19.897 1.00 93.69 90 PHE A O 1
ATOM 729 N N . CYS A 1 91 ? -21.457 17.716 18.237 1.00 95.38 91 CYS A N 1
ATOM 730 C CA . CYS A 1 91 ? -22.309 18.602 19.032 1.00 95.38 91 CYS A CA 1
ATOM 731 C C . CYS A 1 91 ? -23.567 17.886 19.547 1.00 95.38 91 CYS A C 1
ATOM 733 O O . CYS A 1 91 ? -23.945 18.091 20.698 1.00 95.38 91 CYS A O 1
ATOM 735 N N . ALA A 1 92 ? -24.184 17.026 18.731 1.00 93.31 92 ALA A N 1
ATOM 736 C CA . ALA A 1 92 ? -25.355 16.249 19.126 1.00 93.31 92 ALA A CA 1
ATOM 737 C C . ALA A 1 92 ? -25.033 15.256 20.255 1.00 93.31 92 ALA A C 1
ATOM 739 O O . ALA A 1 92 ? -25.744 15.229 21.257 1.00 93.31 92 ALA A O 1
ATOM 740 N N . PHE A 1 93 ? -23.938 14.495 20.145 1.00 94.12 93 PHE A N 1
ATOM 741 C CA . PHE A 1 93 ? -23.517 13.567 21.202 1.00 94.12 93 PHE A CA 1
ATOM 742 C C . PHE A 1 93 ? -23.073 14.284 22.476 1.00 94.12 93 PHE A C 1
ATOM 744 O O . PHE A 1 93 ? -23.338 13.795 23.569 1.00 94.12 93 PHE A O 1
ATOM 751 N N . LEU A 1 94 ? -22.442 15.453 22.356 1.00 95.06 94 LEU A N 1
ATOM 752 C CA . LEU A 1 94 ? -22.024 16.245 23.510 1.00 95.06 94 LEU A CA 1
ATOM 753 C C . LEU A 1 94 ? -23.238 16.816 24.259 1.00 95.06 94 LEU A C 1
ATOM 755 O O . LEU A 1 94 ? -23.324 16.673 25.477 1.00 95.06 94 LEU A O 1
ATOM 759 N N . ALA A 1 95 ? -24.208 17.387 23.538 1.00 95.00 95 ALA A N 1
ATOM 760 C CA . ALA A 1 95 ? -25.462 17.859 24.127 1.00 95.00 95 ALA A CA 1
ATOM 761 C C . ALA A 1 95 ? -26.251 16.710 24.776 1.00 95.00 95 ALA A C 1
ATOM 763 O O . ALA A 1 95 ? -26.758 16.855 25.889 1.00 95.00 95 ALA A O 1
ATOM 764 N N . TRP A 1 96 ? -26.301 15.549 24.115 1.00 94.06 96 TRP A N 1
ATOM 765 C CA . TRP A 1 96 ? -26.961 14.362 24.649 1.00 94.06 96 TRP A CA 1
ATOM 766 C C . TRP A 1 96 ? -26.260 13.801 25.896 1.00 94.06 96 TRP A C 1
ATOM 768 O O . TRP A 1 96 ? -26.921 13.437 26.865 1.00 94.06 96 TRP A O 1
ATOM 778 N N . GLY A 1 97 ? -24.926 13.785 25.924 1.00 93.50 97 GLY A N 1
ATOM 779 C CA . GLY A 1 97 ? -24.157 13.368 27.098 1.00 93.50 97 GLY A CA 1
ATOM 780 C C . GLY A 1 97 ? -24.410 14.260 28.318 1.00 93.50 97 GLY A C 1
ATOM 781 O O . GLY A 1 97 ? -24.586 13.753 29.424 1.00 93.50 97 GLY A O 1
ATOM 782 N N . ILE A 1 98 ? -24.509 15.582 28.120 1.00 94.56 98 ILE A N 1
ATOM 783 C CA . ILE A 1 98 ? -24.885 16.534 29.184 1.00 94.56 98 ILE A CA 1
ATOM 784 C C . ILE A 1 98 ? -26.312 16.262 29.675 1.00 94.56 98 ILE A C 1
ATOM 786 O O . ILE A 1 98 ? -26.564 16.261 30.879 1.00 94.56 98 ILE A O 1
ATOM 790 N N . TYR A 1 99 ? -27.239 15.987 28.757 1.00 95.75 99 TYR A N 1
ATOM 791 C CA . TYR A 1 99 ? -28.611 15.624 29.106 1.00 95.75 99 TYR A CA 1
ATOM 792 C C . TYR A 1 99 ? -28.672 14.351 29.971 1.00 95.75 99 TYR A C 1
ATOM 794 O O . TYR A 1 99 ? -29.340 14.348 31.004 1.00 95.75 99 TYR A O 1
ATOM 802 N N . LEU A 1 100 ? -27.911 13.309 29.619 1.00 92.81 100 LEU A N 1
ATOM 803 C CA . LEU A 1 100 ? -27.825 12.076 30.411 1.00 92.81 100 LEU A CA 1
ATOM 804 C C . LEU A 1 100 ? -27.199 12.295 31.796 1.00 92.81 100 LEU A C 1
ATOM 806 O O . LEU A 1 100 ? -27.644 11.676 32.765 1.00 92.81 100 LEU A O 1
ATOM 810 N N . MET A 1 101 ? -26.212 13.192 31.920 1.00 94.81 101 MET A N 1
ATOM 811 C CA . MET A 1 101 ? -25.661 13.562 33.231 1.00 94.81 101 MET A CA 1
ATOM 812 C C . MET A 1 101 ? -26.723 14.194 34.138 1.00 94.81 101 MET A C 1
ATOM 814 O O . MET A 1 101 ? -26.787 13.854 35.319 1.00 94.81 101 MET A O 1
ATOM 818 N N . ASN A 1 102 ? -27.599 15.045 33.595 1.00 95.62 102 ASN A N 1
ATOM 819 C CA . ASN A 1 102 ? -28.687 15.659 34.366 1.00 95.62 102 ASN A CA 1
ATOM 820 C C . ASN A 1 102 ? -29.729 14.635 34.849 1.00 95.62 102 ASN A C 1
ATOM 822 O O . ASN A 1 102 ? -30.356 14.843 35.884 1.00 95.62 102 ASN A O 1
ATOM 826 N N . LEU A 1 103 ? -29.884 13.517 34.134 1.00 94.19 103 LEU A N 1
ATOM 827 C CA . LEU A 1 103 ? -30.737 12.388 34.524 1.00 94.19 103 LEU A CA 1
ATOM 828 C C . LEU A 1 103 ? -30.069 11.423 35.523 1.00 94.19 103 LEU A C 1
ATOM 830 O O . LEU A 1 103 ? -30.651 10.392 35.845 1.00 94.19 103 LEU A O 1
ATOM 834 N N . GLN A 1 104 ? -28.856 11.730 36.004 1.00 94.81 104 GLN A N 1
ATOM 835 C CA . GLN A 1 104 ? -28.037 10.863 36.867 1.00 94.81 104 GLN A CA 1
ATOM 836 C C . GLN A 1 104 ? -27.653 9.508 36.235 1.00 94.81 104 GLN A C 1
ATOM 838 O O . GLN A 1 104 ? -27.207 8.594 36.926 1.00 94.81 104 GLN A O 1
ATOM 843 N N . LEU A 1 105 ? -27.738 9.380 34.906 1.00 93.38 105 LEU A N 1
ATOM 844 C CA . LEU A 1 105 ? -27.310 8.196 34.151 1.00 93.38 105 LEU A CA 1
ATOM 845 C C . LEU A 1 105 ? -25.820 8.300 33.791 1.00 93.38 105 LEU A C 1
ATOM 847 O O . LEU A 1 105 ? -25.437 8.392 32.623 1.00 93.38 105 LEU A O 1
ATOM 851 N N . VAL A 1 106 ? -24.972 8.314 34.821 1.00 94.00 106 VAL A N 1
ATOM 852 C CA . VAL A 1 106 ? -23.539 8.633 34.713 1.00 94.00 106 VAL A CA 1
ATOM 853 C C . VAL A 1 106 ? -22.793 7.678 33.770 1.00 94.00 106 VAL A C 1
ATOM 855 O O . VAL A 1 106 ? -22.004 8.123 32.938 1.00 94.00 106 VAL A O 1
ATOM 858 N N . GLU A 1 107 ? -23.083 6.377 33.830 1.00 92.75 107 GLU A N 1
ATOM 859 C CA . GLU A 1 107 ? -22.429 5.368 32.980 1.00 92.75 107 GLU A CA 1
ATOM 860 C C . GLU A 1 107 ? -22.724 5.580 31.487 1.00 92.75 107 GLU A C 1
ATOM 862 O O . GLU A 1 107 ? -21.812 5.598 30.655 1.00 92.75 107 GLU A O 1
ATOM 867 N N . ALA A 1 108 ? -23.995 5.814 31.142 1.00 90.00 108 ALA A N 1
ATOM 868 C CA . ALA A 1 108 ? -24.409 6.075 29.766 1.00 90.00 108 ALA A CA 1
ATOM 869 C C . ALA A 1 108 ? -23.840 7.408 29.252 1.00 90.00 108 ALA A C 1
ATOM 871 O O . ALA A 1 108 ? -23.409 7.502 28.099 1.00 90.00 108 ALA A O 1
ATOM 872 N N . ALA A 1 109 ? -23.775 8.429 30.113 1.00 93.69 109 ALA A N 1
ATOM 873 C CA . ALA A 1 109 ? -23.167 9.709 29.773 1.00 93.69 109 ALA A CA 1
ATOM 874 C C . ALA A 1 109 ? -21.681 9.553 29.404 1.00 93.69 109 ALA A C 1
ATOM 876 O O . ALA A 1 109 ? -21.265 10.027 28.344 1.00 93.69 109 ALA A O 1
ATOM 877 N N . PHE A 1 110 ? -20.894 8.824 30.203 1.00 95.12 110 PHE A N 1
ATOM 878 C CA . PHE A 1 110 ? -19.484 8.568 29.887 1.00 95.12 110 PHE A CA 1
ATOM 879 C C . PHE A 1 110 ? -19.301 7.793 28.582 1.00 95.12 110 PHE A C 1
ATOM 881 O O . PHE A 1 110 ? -18.407 8.121 27.799 1.00 95.12 110 PHE A O 1
ATOM 888 N N . LEU A 1 111 ? -20.165 6.814 28.306 1.00 93.06 111 LEU A N 1
ATOM 889 C CA . LEU A 1 111 ? -20.105 6.038 27.070 1.00 93.06 111 LEU A CA 1
ATOM 890 C C . LEU A 1 111 ? -20.361 6.917 25.833 1.00 93.06 111 LEU A C 1
ATOM 892 O O . LEU A 1 111 ? -19.607 6.849 24.860 1.00 93.06 111 LEU A O 1
ATOM 896 N N . THR A 1 112 ? -21.362 7.802 25.886 1.00 93.88 112 THR A N 1
ATOM 897 C CA . THR A 1 112 ? -21.649 8.741 24.783 1.00 93.88 112 THR A CA 1
ATOM 898 C C . THR A 1 112 ? -20.545 9.783 24.586 1.00 93.88 112 THR A C 1
ATOM 900 O O . THR A 1 112 ? -20.178 10.079 23.446 1.00 93.88 112 THR A O 1
ATOM 903 N N . LEU A 1 113 ? -19.951 10.288 25.673 1.00 94.19 113 LEU A N 1
ATOM 904 C CA . LEU A 1 113 ? -18.821 11.217 25.604 1.00 94.19 113 LEU A CA 1
ATOM 905 C C . LEU A 1 113 ? -17.570 10.539 25.024 1.00 94.19 113 LEU A C 1
ATOM 907 O O . LEU A 1 113 ? -16.907 11.102 24.152 1.00 94.19 113 LEU A O 1
ATOM 911 N N . GLY A 1 114 ? -17.278 9.309 25.455 1.00 94.38 114 GLY A N 1
ATOM 912 C CA . GLY A 1 114 ? -16.198 8.495 24.899 1.00 94.38 114 GLY A CA 1
ATOM 913 C C . GLY A 1 114 ? -16.381 8.255 23.400 1.00 94.38 114 GLY A C 1
ATOM 914 O O . GLY A 1 114 ? -15.448 8.452 22.619 1.00 94.38 114 GLY A O 1
ATOM 915 N N . PHE A 1 115 ? -17.603 7.926 22.972 1.00 92.81 115 PHE A N 1
ATOM 916 C CA . PHE A 1 115 ? -17.935 7.777 21.555 1.00 92.81 115 PHE A CA 1
ATOM 917 C C . PHE A 1 115 ? -17.720 9.078 20.766 1.00 92.81 115 PHE A C 1
ATOM 919 O O . PHE A 1 115 ? -17.108 9.053 19.696 1.00 92.81 115 PHE A O 1
ATOM 926 N N . ALA A 1 116 ? -18.131 10.229 21.310 1.00 91.94 116 ALA A N 1
ATOM 927 C CA . ALA A 1 116 ? -17.905 11.532 20.685 1.00 91.94 116 ALA A CA 1
ATOM 928 C C . ALA A 1 116 ? -16.406 11.810 20.458 1.00 91.94 116 ALA A C 1
ATOM 930 O O . ALA A 1 116 ? -16.015 12.261 19.378 1.00 91.94 116 ALA A O 1
ATOM 931 N N . ILE A 1 117 ? -15.555 11.479 21.436 1.00 93.25 117 ILE A N 1
ATOM 932 C CA . ILE A 1 117 ? -14.093 11.606 21.324 1.00 93.25 117 ILE A CA 1
ATOM 933 C C . ILE A 1 117 ? -13.546 10.684 20.223 1.00 93.25 117 ILE A C 1
ATOM 935 O O . ILE A 1 117 ? -12.769 11.130 19.374 1.00 93.25 117 ILE A O 1
ATOM 939 N N . VAL A 1 118 ? -13.979 9.418 20.181 1.00 92.75 118 VAL A N 1
ATOM 940 C CA . VAL A 1 118 ? -13.578 8.462 19.132 1.00 92.75 118 VAL A CA 1
ATOM 941 C C . VAL A 1 118 ? -13.976 8.967 17.741 1.00 92.75 118 VAL A C 1
ATOM 943 O O . VAL A 1 118 ? -13.165 8.905 16.813 1.00 92.75 118 VAL A O 1
ATOM 946 N N . CYS A 1 119 ? -15.173 9.540 17.587 1.00 88.44 119 CYS A N 1
ATOM 947 C CA . CYS A 1 119 ? -15.604 10.162 16.334 1.00 88.44 119 CYS A CA 1
ATOM 948 C C . CYS A 1 119 ? -14.685 11.318 15.913 1.00 88.44 119 CYS A C 1
ATOM 950 O O . CYS A 1 119 ? -14.313 11.402 14.740 1.00 88.44 119 CYS A O 1
ATOM 952 N N . VAL A 1 120 ? -14.261 12.179 16.845 1.00 90.00 120 VAL A N 1
ATOM 953 C CA . VAL A 1 120 ? -13.312 13.267 16.548 1.00 90.00 120 VAL A CA 1
ATOM 954 C C . VAL A 1 120 ? -11.969 12.709 16.073 1.00 90.00 120 VAL A C 1
ATOM 956 O O . VAL A 1 120 ? -11.458 13.152 15.042 1.00 90.00 120 VAL A O 1
ATOM 959 N N . PHE A 1 121 ? -11.413 11.701 16.752 1.00 92.94 121 PHE A N 1
ATOM 960 C CA . PHE A 1 121 ? -10.163 11.064 16.318 1.00 92.94 121 PHE A CA 1
ATOM 961 C C . PHE A 1 121 ? -10.286 10.409 14.939 1.00 92.94 121 PHE A C 1
ATOM 963 O O . PHE A 1 121 ? -9.418 10.615 14.086 1.00 92.94 121 PHE A O 1
ATOM 970 N N . ALA A 1 122 ? -11.378 9.685 14.679 1.00 89.31 122 ALA A N 1
ATOM 971 C CA . ALA A 1 122 ? -11.648 9.089 13.373 1.00 89.31 122 ALA A CA 1
ATOM 972 C C . ALA A 1 122 ? -11.713 10.154 12.263 1.00 89.31 122 ALA A C 1
ATOM 974 O O . ALA A 1 122 ? -11.201 9.949 11.160 1.00 89.31 122 ALA A O 1
ATOM 975 N N . MET A 1 123 ? -12.263 11.330 12.568 1.00 85.88 123 MET A N 1
ATOM 976 C CA . MET A 1 123 ? -12.344 12.457 11.639 1.00 85.88 123 MET A CA 1
ATOM 977 C C . MET A 1 123 ? -11.005 13.148 11.403 1.00 85.88 123 MET A C 1
ATOM 979 O O . MET A 1 123 ? -10.682 13.482 10.261 1.00 85.88 123 MET A O 1
ATOM 983 N N . LEU A 1 124 ? -10.191 13.332 12.444 1.00 89.00 124 LEU A N 1
ATOM 984 C CA . LEU A 1 124 ? -8.823 13.834 12.295 1.00 89.00 124 LEU A CA 1
ATOM 985 C C . LEU A 1 124 ? -7.977 12.873 11.454 1.00 89.00 124 LEU A C 1
ATOM 987 O O . LEU A 1 124 ? -7.235 13.313 10.570 1.00 89.00 124 LEU A O 1
ATOM 991 N N . TYR A 1 125 ? -8.136 11.567 11.670 1.00 90.62 125 TYR A N 1
ATOM 992 C CA . TYR A 1 125 ? -7.500 10.533 10.862 1.00 90.62 125 TYR A CA 1
ATOM 993 C C . TYR A 1 125 ? -7.960 10.596 9.397 1.00 90.62 125 TYR A C 1
ATOM 995 O O . TYR A 1 125 ? -7.127 10.646 8.487 1.00 90.62 125 TYR A O 1
ATOM 1003 N N . ALA A 1 126 ? -9.271 10.688 9.150 1.00 85.75 126 ALA A N 1
ATOM 1004 C CA . ALA A 1 126 ? -9.823 10.840 7.805 1.00 85.75 126 ALA A CA 1
ATOM 1005 C C . ALA A 1 126 ? -9.313 12.118 7.115 1.00 85.75 126 ALA A C 1
ATOM 1007 O O . ALA A 1 126 ? -8.900 12.063 5.956 1.00 85.75 126 ALA A O 1
ATOM 1008 N N . LYS A 1 127 ? -9.252 13.252 7.829 1.00 86.19 127 LYS A N 1
ATOM 1009 C CA . LYS A 1 127 ? -8.704 14.521 7.322 1.00 86.19 127 LYS A CA 1
ATOM 1010 C C . LYS A 1 127 ? -7.243 14.376 6.904 1.00 86.19 127 LYS A C 1
ATOM 1012 O O . LYS A 1 127 ? -6.897 14.779 5.794 1.00 86.19 127 LYS A O 1
ATOM 1017 N N . ARG A 1 128 ? -6.397 13.787 7.759 1.00 90.44 128 ARG A N 1
ATOM 1018 C CA . ARG A 1 128 ? -4.979 13.531 7.440 1.00 90.44 128 ARG A CA 1
ATOM 1019 C C . ARG A 1 128 ? -4.847 12.673 6.184 1.00 90.44 128 ARG A C 1
ATOM 1021 O O . ARG A 1 128 ? -4.098 13.029 5.280 1.00 90.44 128 ARG A O 1
ATOM 1028 N N . LYS A 1 129 ? -5.634 11.600 6.088 1.00 87.94 129 LYS A N 1
ATOM 1029 C CA . LYS A 1 129 ? -5.629 10.695 4.933 1.00 87.94 129 LYS A CA 1
ATOM 1030 C C . LYS A 1 129 ? -6.097 11.379 3.642 1.00 87.94 129 LYS A C 1
ATOM 1032 O O . LYS A 1 129 ? -5.517 11.146 2.587 1.00 87.94 129 LYS A O 1
ATOM 1037 N N . ILE A 1 130 ? -7.108 12.251 3.711 1.00 85.12 130 ILE A N 1
ATOM 1038 C CA . ILE A 1 130 ? -7.563 13.054 2.563 1.00 85.12 130 ILE A CA 1
ATOM 1039 C C . ILE A 1 130 ? -6.481 14.052 2.135 1.00 85.12 130 ILE A C 1
ATOM 1041 O O . ILE A 1 130 ? -6.262 14.209 0.937 1.00 85.12 130 ILE A O 1
ATOM 1045 N N . LEU A 1 131 ? -5.787 14.705 3.076 1.00 87.94 131 LEU A N 1
ATOM 1046 C CA . LEU A 1 131 ? -4.671 15.599 2.746 1.00 87.94 131 LEU A CA 1
ATOM 1047 C C . LEU A 1 131 ? -3.543 14.852 2.027 1.00 87.94 131 LEU A C 1
ATOM 1049 O O . LEU A 1 131 ? -3.090 15.318 0.990 1.00 87.94 131 LEU A O 1
ATOM 1053 N N . GLN A 1 132 ? -3.148 13.682 2.534 1.00 90.56 132 GLN A N 1
ATOM 1054 C CA . GLN A 1 132 ? -2.134 12.838 1.890 1.00 90.56 132 GLN A CA 1
ATOM 1055 C C . GLN A 1 132 ? -2.552 12.409 0.477 1.00 90.56 132 GLN A C 1
ATOM 1057 O O . GLN A 1 132 ? -1.743 12.412 -0.444 1.00 90.56 132 GLN A O 1
ATOM 1062 N N . ALA A 1 133 ? -3.829 12.070 0.279 1.00 87.12 133 ALA A N 1
ATOM 1063 C CA . ALA A 1 133 ? -4.344 11.752 -1.050 1.00 87.12 133 ALA A CA 1
ATOM 1064 C C . ALA A 1 133 ? -4.321 12.972 -1.987 1.00 87.12 133 ALA A C 1
ATOM 1066 O O . ALA A 1 133 ? -4.045 12.823 -3.171 1.00 87.12 133 ALA A O 1
ATOM 1067 N N . ARG A 1 134 ? -4.568 14.185 -1.470 1.00 88.25 134 ARG A N 1
ATOM 1068 C CA . ARG A 1 134 ? -4.470 15.425 -2.257 1.00 88.25 134 ARG A CA 1
ATOM 1069 C C . ARG A 1 134 ? -3.041 15.718 -2.689 1.00 88.25 134 ARG A C 1
ATOM 1071 O O . ARG A 1 134 ? -2.844 16.074 -3.843 1.00 88.25 134 ARG A O 1
ATOM 1078 N N . THR A 1 135 ? -2.065 15.566 -1.795 1.00 91.62 135 THR A N 1
ATOM 1079 C CA . THR A 1 135 ? -0.655 15.774 -2.150 1.00 91.62 135 THR A CA 1
ATOM 1080 C C . THR A 1 135 ? -0.195 14.749 -3.180 1.00 91.62 135 THR A C 1
ATOM 1082 O O . THR A 1 135 ? 0.431 15.136 -4.158 1.00 91.62 135 THR A O 1
ATOM 1085 N N . ALA A 1 136 ? -0.585 13.478 -3.023 1.00 91.69 136 ALA A N 1
ATOM 1086 C CA . ALA A 1 136 ? -0.287 12.431 -4.001 1.00 91.69 136 ALA A CA 1
ATOM 1087 C C . ALA A 1 136 ? -0.933 12.714 -5.370 1.00 91.69 136 ALA A C 1
ATOM 1089 O O . ALA A 1 136 ? -0.275 12.591 -6.396 1.00 91.69 136 ALA A O 1
ATOM 1090 N N . ASN A 1 137 ? -2.192 13.168 -5.397 1.00 90.75 137 ASN A N 1
ATOM 1091 C CA . ASN A 1 137 ? -2.857 13.561 -6.643 1.00 90.75 137 ASN A CA 1
ATOM 1092 C C . ASN A 1 137 ? -2.193 14.762 -7.316 1.00 90.75 137 ASN A C 1
ATOM 1094 O O . ASN A 1 137 ? -2.037 14.756 -8.529 1.00 90.75 137 ASN A O 1
ATOM 1098 N N . ALA A 1 138 ? -1.805 15.782 -6.548 1.00 91.69 138 ALA A N 1
ATOM 1099 C CA . ALA A 1 138 ? -1.121 16.951 -7.093 1.00 91.69 138 ALA A CA 1
ATOM 1100 C C . ALA A 1 138 ? 0.251 16.579 -7.680 1.00 91.69 138 ALA A C 1
ATOM 1102 O O . ALA A 1 138 ? 0.620 17.079 -8.737 1.00 91.69 138 ALA A O 1
ATOM 1103 N N . GLN A 1 139 ? 0.982 15.670 -7.025 1.00 94.56 139 GLN A N 1
ATOM 1104 C CA . GLN A 1 139 ? 2.237 15.125 -7.548 1.00 94.56 139 GLN A CA 1
ATOM 1105 C C . GLN A 1 139 ? 2.012 14.358 -8.853 1.00 94.56 139 GLN A C 1
ATOM 1107 O O . GLN A 1 139 ? 2.705 14.621 -9.830 1.00 94.56 139 GLN A O 1
ATOM 1112 N N . LEU A 1 140 ? 1.010 13.477 -8.887 1.00 93.62 140 LEU A N 1
ATOM 1113 C CA . LEU A 1 140 ? 0.684 12.685 -10.070 1.00 93.62 140 LEU A CA 1
ATOM 1114 C C . LEU A 1 140 ? 0.219 13.564 -11.243 1.00 93.62 140 LEU A C 1
ATOM 1116 O O . LEU A 1 140 ? 0.605 13.321 -12.380 1.00 93.62 140 LEU A O 1
ATOM 1120 N N . GLN A 1 141 ? -0.550 14.624 -10.974 1.00 93.94 141 GLN A N 1
ATOM 1121 C CA . GLN A 1 141 ? -0.913 15.624 -11.984 1.00 93.94 141 GLN A CA 1
ATOM 1122 C C . GLN A 1 141 ? 0.317 16.358 -12.528 1.00 93.94 141 GLN A C 1
ATOM 1124 O O . GLN A 1 141 ? 0.476 16.443 -13.741 1.00 93.94 141 GLN A O 1
ATOM 1129 N N . ALA A 1 142 ? 1.211 16.830 -11.656 1.00 94.88 142 ALA A N 1
ATOM 1130 C CA . ALA A 1 142 ? 2.433 17.511 -12.081 1.00 94.88 142 ALA A CA 1
ATOM 1131 C C . ALA A 1 142 ? 3.365 16.591 -12.890 1.00 94.88 142 ALA A C 1
ATOM 1133 O O . ALA A 1 142 ? 4.018 17.035 -13.831 1.00 94.88 142 ALA A O 1
ATOM 1134 N N . GLU A 1 143 ? 3.442 15.307 -12.537 1.00 94.56 143 GLU A N 1
ATOM 1135 C CA . GLU A 1 143 ? 4.218 14.317 -13.284 1.00 94.56 143 GLU A CA 1
ATOM 1136 C C . GLU A 1 143 ? 3.603 14.019 -14.655 1.00 94.56 143 GLU A C 1
ATOM 1138 O O . GLU A 1 143 ? 4.321 13.958 -15.654 1.00 94.56 143 GLU A O 1
ATOM 1143 N N . LEU A 1 144 ? 2.275 13.919 -14.721 1.00 94.38 144 LEU A N 1
ATOM 1144 C CA . LEU A 1 144 ? 1.539 13.738 -15.968 1.00 94.38 144 LEU A CA 1
ATOM 1145 C C . LEU A 1 144 ? 1.715 14.942 -16.904 1.00 94.38 144 LEU A C 1
ATOM 1147 O O . LEU A 1 144 ? 2.007 14.751 -18.081 1.00 94.38 144 LEU A O 1
ATOM 1151 N N . GLU A 1 145 ? 1.629 16.171 -16.389 1.00 94.06 145 GLU A N 1
ATOM 1152 C CA . GLU A 1 145 ? 1.894 17.391 -17.166 1.00 94.06 145 GLU A CA 1
ATOM 1153 C C . GLU A 1 145 ? 3.337 17.443 -17.687 1.00 94.06 145 GLU A C 1
ATOM 1155 O O . GLU A 1 145 ? 3.567 17.782 -18.848 1.00 94.06 145 GLU A O 1
A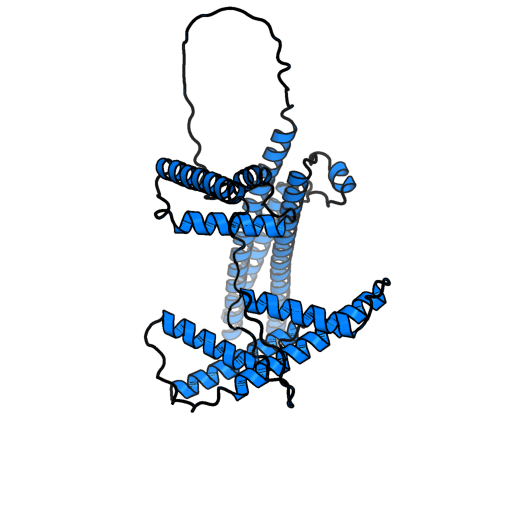TOM 1160 N N . ARG A 1 146 ? 4.326 17.065 -16.864 1.00 95.00 146 ARG A N 1
ATOM 1161 C CA . ARG A 1 146 ? 5.730 16.972 -17.303 1.00 95.00 146 ARG A CA 1
ATOM 1162 C C . ARG A 1 146 ? 5.891 15.981 -18.448 1.00 95.00 146 ARG A C 1
ATOM 1164 O O . ARG A 1 146 ? 6.535 16.312 -19.437 1.00 95.00 146 ARG A O 1
ATOM 1171 N N . TYR A 1 147 ? 5.293 14.799 -18.321 1.00 92.81 147 TYR A N 1
ATOM 1172 C CA . TYR A 1 147 ? 5.340 13.772 -19.355 1.00 92.81 147 TYR A CA 1
ATOM 1173 C C . TYR A 1 147 ? 4.694 14.244 -20.665 1.00 92.81 147 TYR A C 1
ATOM 1175 O O . TYR A 1 147 ? 5.293 14.106 -21.731 1.00 92.81 147 TYR A O 1
ATOM 1183 N N . GLU A 1 148 ? 3.509 14.857 -20.592 1.00 92.88 148 GLU A N 1
ATOM 1184 C CA . GLU A 1 148 ? 2.823 15.397 -21.770 1.00 92.88 148 GLU A CA 1
ATOM 1185 C C . GLU A 1 148 ? 3.636 16.509 -22.454 1.00 92.88 148 GLU A C 1
ATOM 1187 O O . GLU A 1 148 ? 3.672 16.582 -23.684 1.00 92.88 148 GLU A O 1
ATOM 1192 N N . ASN A 1 149 ? 4.327 17.354 -21.684 1.00 93.69 149 ASN A N 1
ATOM 1193 C CA . ASN A 1 149 ? 5.198 18.392 -22.235 1.00 93.69 149 ASN A CA 1
ATOM 1194 C C . ASN A 1 149 ? 6.419 17.794 -22.949 1.00 93.69 149 ASN A C 1
ATOM 1196 O O . ASN A 1 149 ? 6.711 18.207 -24.069 1.00 93.69 149 ASN A O 1
ATOM 1200 N N . THR A 1 150 ? 7.067 16.773 -22.373 1.00 93.00 150 THR A N 1
ATOM 1201 C CA . THR A 1 150 ? 8.191 16.065 -23.017 1.00 93.00 150 THR A CA 1
ATOM 1202 C C . THR A 1 150 ? 7.790 15.401 -24.334 1.00 93.00 150 THR A C 1
ATOM 1204 O O . THR A 1 150 ? 8.603 15.316 -25.245 1.00 93.00 150 THR A O 1
ATOM 1207 N N . LEU A 1 151 ? 6.541 14.943 -24.463 1.00 90.00 151 LEU A N 1
ATOM 1208 C CA . LEU A 1 151 ? 6.048 14.352 -25.710 1.00 90.00 151 LEU A CA 1
ATOM 1209 C C . LEU A 1 151 ? 5.753 15.393 -26.802 1.00 90.00 151 LEU A C 1
ATOM 1211 O O . LEU A 1 151 ? 5.706 15.052 -27.980 1.00 90.00 151 LEU A O 1
ATOM 1215 N N . THR A 1 152 ? 5.488 16.641 -26.405 1.00 86.56 152 THR A N 1
ATOM 1216 C CA . THR A 1 152 ? 5.087 17.712 -27.332 1.00 86.56 152 THR A CA 1
ATOM 1217 C C . THR A 1 152 ? 6.270 18.492 -27.857 1.00 86.56 152 THR A C 1
ATOM 1219 O O . THR A 1 152 ? 6.139 19.096 -28.915 1.00 86.56 152 THR A O 1
ATOM 1222 N N . GLU A 1 153 ? 7.388 18.506 -27.128 1.00 82.56 153 GLU A N 1
ATOM 1223 C CA . GLU A 1 153 ? 8.630 19.090 -27.610 1.00 82.56 153 GLU A CA 1
ATOM 1224 C C . GLU A 1 153 ? 9.040 18.288 -28.851 1.00 82.56 153 GLU A C 1
ATOM 1226 O O . GLU A 1 153 ? 9.442 17.124 -28.732 1.00 82.56 153 GLU A O 1
ATOM 1231 N N . PRO A 1 154 ? 8.823 18.835 -30.064 1.00 65.69 154 PRO A N 1
ATOM 1232 C CA . PRO A 1 154 ? 9.143 18.110 -31.268 1.00 65.69 154 PRO A CA 1
ATOM 1233 C C . PRO A 1 154 ? 10.632 17.850 -31.179 1.00 65.69 154 PRO A C 1
ATOM 1235 O O . PRO A 1 154 ? 11.410 18.745 -30.845 1.00 65.69 154 PRO A O 1
ATOM 1238 N N . THR A 1 155 ? 11.041 16.630 -31.497 1.00 56.84 155 THR A N 1
ATOM 1239 C CA . THR A 1 155 ? 12.393 16.427 -31.984 1.00 56.84 155 THR A CA 1
ATOM 1240 C C . THR A 1 155 ? 12.491 17.264 -33.261 1.00 56.84 155 THR A C 1
ATOM 1242 O O . THR A 1 155 ? 12.272 16.763 -34.360 1.00 56.84 155 THR A O 1
ATOM 1245 N N . GLU A 1 156 ? 12.761 18.565 -33.129 1.00 57.75 156 GLU A N 1
ATOM 1246 C CA . GLU A 1 156 ? 13.497 19.316 -34.127 1.00 57.75 156 GLU A CA 1
ATOM 1247 C C . GLU A 1 156 ? 14.838 18.596 -34.196 1.00 57.75 156 GLU A C 1
ATOM 1249 O O . GLU A 1 156 ? 15.816 18.922 -33.528 1.00 57.75 156 GLU A O 1
ATOM 1254 N N . ILE A 1 157 ? 14.839 17.510 -34.969 1.00 55.81 157 ILE A N 1
ATOM 1255 C CA . ILE A 1 157 ? 16.027 17.003 -35.610 1.00 55.81 157 ILE A CA 1
ATOM 1256 C C . ILE A 1 157 ? 16.495 18.216 -36.388 1.00 55.81 157 ILE A C 1
ATOM 1258 O O . ILE A 1 157 ? 15.948 18.537 -37.443 1.00 55.81 157 ILE A O 1
ATOM 1262 N N . ALA A 1 158 ? 17.447 18.933 -35.800 1.00 51.78 158 ALA A N 1
ATOM 1263 C CA . ALA A 1 158 ? 18.308 19.833 -36.515 1.00 51.78 158 ALA A CA 1
ATOM 1264 C C . ALA A 1 158 ? 18.853 19.013 -37.682 1.00 51.78 158 ALA A C 1
ATOM 1266 O O . ALA A 1 158 ? 19.778 18.216 -37.537 1.00 51.78 158 ALA A O 1
ATOM 1267 N N . THR A 1 159 ? 18.212 19.147 -38.839 1.00 47.62 159 THR A N 1
ATOM 1268 C CA . THR A 1 159 ? 18.820 18.813 -40.111 1.00 47.62 159 THR A CA 1
ATOM 1269 C C . THR A 1 159 ? 20.157 19.541 -40.114 1.00 47.62 159 THR A C 1
ATOM 1271 O O . THR A 1 159 ? 20.151 20.772 -40.003 1.00 47.62 159 THR A O 1
ATOM 1274 N N . PRO A 1 160 ? 21.297 18.833 -40.180 1.00 47.34 160 PRO A N 1
ATOM 1275 C CA . PRO A 1 160 ? 22.590 19.480 -40.246 1.00 47.34 160 PRO A CA 1
ATOM 1276 C C . PRO A 1 160 ? 22.664 20.167 -41.608 1.00 47.34 160 PRO A C 1
ATOM 1278 O O . PRO A 1 160 ? 22.995 19.550 -42.619 1.00 47.34 160 PRO A O 1
ATOM 1281 N N . LYS A 1 161 ? 22.302 21.452 -41.653 1.00 51.34 161 LYS A N 1
ATOM 1282 C CA . LYS A 1 161 ? 22.632 22.304 -42.786 1.00 51.34 161 LYS A CA 1
ATOM 1283 C C . LYS A 1 161 ? 24.132 22.554 -42.695 1.00 51.34 161 LYS A C 1
ATOM 1285 O O . LYS A 1 161 ? 24.593 23.392 -41.927 1.00 51.34 161 LYS A O 1
ATOM 1290 N N . VAL A 1 162 ? 24.885 21.749 -43.439 1.00 58.03 162 VAL A N 1
ATOM 1291 C CA . VAL A 1 162 ? 26.275 22.024 -43.789 1.00 58.03 162 VAL A CA 1
ATOM 1292 C C . VAL A 1 162 ? 26.283 23.356 -44.531 1.00 58.03 162 VAL A C 1
ATOM 1294 O O . VAL A 1 162 ? 25.903 23.423 -45.695 1.00 58.03 162 VAL A O 1
ATOM 1297 N N . GLU A 1 163 ? 26.688 24.422 -43.856 1.00 44.00 163 GLU A N 1
ATOM 1298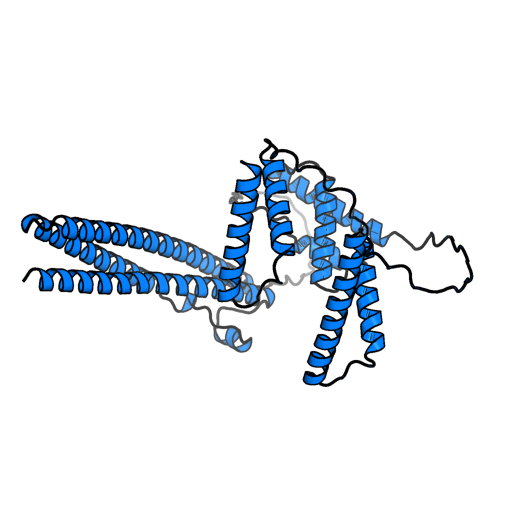 C CA . GLU A 1 163 ? 27.126 25.644 -44.513 1.00 44.00 163 GLU A CA 1
ATOM 1299 C C . GLU A 1 163 ? 28.294 26.199 -43.705 1.00 44.00 163 GLU A C 1
ATOM 1301 O O . GLU A 1 163 ? 28.194 26.506 -42.518 1.00 44.00 163 GLU A O 1
ATOM 1306 N N . ALA A 1 164 ? 29.450 26.169 -44.356 1.00 54.97 164 ALA A N 1
ATOM 1307 C CA . ALA A 1 164 ? 30.723 26.570 -43.814 1.00 54.97 164 ALA A CA 1
ATOM 1308 C C . ALA A 1 164 ? 30.805 28.092 -43.633 1.00 54.97 164 ALA A C 1
ATOM 1310 O O . ALA A 1 164 ? 30.287 28.853 -44.450 1.00 54.97 164 ALA A O 1
ATOM 1311 N N . THR A 1 165 ? 31.666 28.464 -42.685 1.00 45.50 165 THR A N 1
ATOM 1312 C CA . THR A 1 165 ? 32.549 29.644 -42.657 1.00 45.50 165 THR A CA 1
ATOM 1313 C C . THR A 1 165 ? 32.229 30.717 -41.607 1.00 45.50 165 THR A C 1
ATOM 1315 O O . THR A 1 165 ? 31.192 31.365 -41.618 1.00 45.50 165 THR A O 1
ATOM 1318 N N . GLU A 1 166 ? 33.264 30.918 -40.786 1.00 43.09 166 GLU A N 1
ATOM 1319 C CA . GLU A 1 166 ? 33.775 32.168 -40.211 1.00 43.09 166 GLU A CA 1
ATOM 1320 C C . GLU A 1 166 ? 33.579 32.504 -38.722 1.00 43.09 166 GLU A C 1
ATOM 1322 O O . GLU A 1 166 ? 32.510 32.442 -38.126 1.00 43.09 166 GLU A O 1
ATOM 1327 N N . GLN A 1 167 ? 34.740 32.830 -38.145 1.00 48.00 167 GLN A N 1
ATOM 1328 C CA . GLN A 1 167 ? 35.065 33.188 -36.772 1.00 48.00 167 GLN A CA 1
ATOM 1329 C C . GLN A 1 167 ? 34.387 34.497 -36.331 1.00 48.00 167 GLN A C 1
ATOM 1331 O O . GLN A 1 167 ? 34.227 35.406 -37.135 1.00 48.00 167 GLN A O 1
ATOM 1336 N N . VAL A 1 168 ? 34.133 34.648 -35.022 1.00 42.81 168 VAL A N 1
ATOM 1337 C CA . VAL A 1 168 ? 34.836 35.587 -34.106 1.00 42.81 168 VAL A CA 1
ATOM 1338 C C . VAL A 1 168 ? 34.097 35.668 -32.748 1.00 42.81 168 VAL A C 1
ATOM 1340 O O . VAL A 1 168 ? 32.921 35.992 -32.693 1.00 42.81 168 VAL A O 1
ATOM 1343 N N . SER A 1 169 ? 34.856 35.369 -31.681 1.00 45.16 169 SER A N 1
ATOM 1344 C CA . SER A 1 169 ? 34.875 35.812 -30.262 1.00 45.16 169 SER A CA 1
ATOM 1345 C C . SER A 1 169 ? 33.639 36.272 -29.437 1.00 45.16 169 SER A C 1
ATOM 1347 O O . SER A 1 169 ? 32.644 36.755 -29.962 1.00 45.16 169 SER A O 1
ATOM 1349 N N . PRO A 1 170 ? 33.730 36.169 -28.085 1.00 60.94 170 PRO A N 1
ATOM 1350 C CA . PRO A 1 170 ? 32.607 35.874 -27.192 1.00 60.94 170 PRO A CA 1
ATOM 1351 C C . PRO A 1 170 ? 32.116 37.076 -26.372 1.00 60.94 170 PRO A C 1
ATOM 1353 O O . PRO A 1 170 ? 32.891 37.976 -26.059 1.00 60.94 170 PRO A O 1
ATOM 1356 N N . THR A 1 171 ? 30.861 37.046 -25.908 1.00 36.88 171 THR A N 1
ATOM 1357 C CA . THR A 1 171 ? 30.399 37.821 -24.739 1.00 36.88 171 THR A CA 1
ATOM 1358 C C . THR A 1 171 ? 29.100 37.238 -24.163 1.00 36.88 171 THR A C 1
ATOM 1360 O O . THR A 1 171 ? 28.167 36.946 -24.900 1.00 36.88 171 THR A O 1
ATOM 1363 N N . ALA A 1 172 ? 29.069 37.180 -22.826 1.00 42.47 172 ALA A N 1
ATOM 1364 C CA . ALA A 1 172 ? 27.911 37.273 -21.927 1.00 42.47 172 ALA A CA 1
ATOM 1365 C C . ALA A 1 172 ? 27.196 36.007 -21.394 1.00 42.47 172 ALA A C 1
ATOM 1367 O O . ALA A 1 172 ? 26.409 35.351 -22.061 1.00 42.47 172 ALA A O 1
ATOM 1368 N N . VAL A 1 173 ? 27.350 35.886 -20.064 1.00 41.38 173 VAL A N 1
ATOM 1369 C CA . VAL A 1 173 ? 26.298 35.697 -19.044 1.00 41.38 173 VAL A CA 1
ATOM 1370 C C . VAL A 1 173 ? 25.797 34.270 -18.820 1.00 41.38 173 VAL A C 1
ATOM 1372 O O . VAL A 1 173 ? 24.805 33.807 -19.370 1.00 41.38 173 VAL A O 1
ATOM 1375 N N . ILE A 1 174 ? 26.440 33.621 -17.848 1.00 43.62 174 ILE A N 1
ATOM 1376 C CA . ILE A 1 174 ? 25.890 32.480 -17.121 1.00 43.62 174 ILE A CA 1
ATOM 1377 C C . ILE A 1 174 ? 25.148 33.035 -15.901 1.00 43.62 174 ILE A C 1
ATOM 1379 O O . ILE A 1 174 ? 25.746 33.602 -14.990 1.00 43.62 174 ILE A O 1
ATOM 1383 N N . THR A 1 175 ? 23.829 32.871 -15.864 1.00 45.38 175 THR A N 1
ATOM 1384 C CA . THR A 1 175 ? 23.049 32.899 -14.621 1.00 45.38 175 THR A CA 1
ATOM 1385 C C . THR A 1 175 ? 22.093 31.718 -14.657 1.00 45.38 175 THR A C 1
ATOM 1387 O O . THR A 1 175 ? 20.987 31.806 -15.178 1.00 45.38 175 THR A O 1
ATOM 1390 N N . SER A 1 176 ? 22.536 30.591 -14.104 1.00 40.97 176 SER A N 1
ATOM 1391 C CA . SER A 1 176 ? 21.690 29.426 -13.853 1.00 40.97 176 SER A CA 1
ATOM 1392 C C . SER A 1 176 ? 21.645 29.148 -12.354 1.00 40.97 176 SER A C 1
ATOM 1394 O O . SER A 1 176 ? 22.610 28.684 -11.748 1.00 40.97 176 SER A O 1
ATOM 1396 N N . LYS A 1 177 ? 20.491 29.460 -11.769 1.00 49.81 177 LYS A N 1
ATOM 1397 C CA . LYS A 1 177 ? 20.072 29.135 -10.405 1.00 49.81 177 LYS A CA 1
ATOM 1398 C C . LYS A 1 177 ? 19.814 27.621 -10.299 1.00 49.81 177 LYS A C 1
ATOM 1400 O O . LYS A 1 177 ? 18.969 27.134 -11.049 1.00 49.81 177 LYS A O 1
ATOM 1405 N N . PRO A 1 178 ? 20.464 26.863 -9.397 1.00 44.00 178 PRO A N 1
ATOM 1406 C CA . PRO A 1 178 ? 20.180 25.441 -9.263 1.00 44.00 178 PRO A CA 1
ATOM 1407 C C . PRO A 1 178 ? 18.993 25.213 -8.319 1.00 44.00 178 PRO A C 1
ATOM 1409 O O . PRO A 1 178 ? 19.004 25.619 -7.156 1.00 44.00 178 PRO A O 1
ATOM 1412 N N . ALA A 1 179 ? 17.955 24.558 -8.841 1.00 35.31 179 ALA A N 1
ATOM 1413 C CA . ALA A 1 179 ? 16.877 23.978 -8.055 1.00 35.31 179 ALA A CA 1
ATOM 1414 C C . ALA A 1 179 ? 17.367 22.671 -7.415 1.00 35.31 179 ALA A C 1
ATOM 1416 O O . ALA A 1 179 ? 17.893 21.790 -8.095 1.00 35.31 179 ALA A O 1
ATOM 1417 N N . ALA A 1 180 ? 17.201 22.570 -6.098 1.00 41.56 180 ALA A N 1
ATOM 1418 C CA . ALA A 1 180 ? 17.521 21.392 -5.311 1.00 41.56 180 ALA A CA 1
ATOM 1419 C C . ALA A 1 180 ? 16.630 20.208 -5.722 1.00 41.56 180 ALA A C 1
ATOM 1421 O O . ALA A 1 180 ? 15.407 20.263 -5.590 1.00 41.56 180 ALA A O 1
ATOM 1422 N N . VAL A 1 181 ? 17.261 19.137 -6.202 1.00 40.28 181 VAL A N 1
ATOM 1423 C CA . VAL A 1 181 ? 16.647 17.819 -6.379 1.00 40.28 181 VAL A CA 1
ATOM 1424 C C . VAL A 1 181 ? 17.376 16.863 -5.442 1.00 40.28 181 VAL A C 1
ATOM 1426 O O . VAL A 1 181 ? 18.483 16.409 -5.724 1.00 40.28 181 VAL A O 1
ATOM 1429 N N . GLU A 1 182 ? 16.748 16.590 -4.302 1.00 46.00 182 GLU A N 1
ATOM 1430 C CA . GLU A 1 182 ? 17.050 15.437 -3.461 1.00 46.00 182 GLU A CA 1
ATOM 1431 C C . GLU A 1 182 ? 16.202 14.254 -3.935 1.00 46.00 182 GLU A C 1
ATOM 1433 O O . GLU A 1 182 ? 14.992 14.212 -3.737 1.00 46.00 182 GLU A O 1
ATOM 1438 N N . SER A 1 183 ? 16.838 13.284 -4.580 1.00 38.38 183 SER A N 1
ATOM 1439 C CA . SER A 1 183 ? 16.593 11.859 -4.335 1.00 38.38 183 SER A CA 1
ATOM 1440 C C . SER A 1 183 ? 17.733 11.061 -4.957 1.00 38.38 183 SER A C 1
ATOM 1442 O O . SER A 1 183 ? 18.359 11.452 -5.940 1.00 38.38 183 SER A O 1
ATOM 1444 N N . SER A 1 184 ? 18.121 10.023 -4.238 1.00 49.28 184 SER A N 1
ATOM 1445 C CA . SER A 1 184 ? 19.435 9.411 -4.244 1.00 49.28 184 SER A CA 1
ATOM 1446 C C . SER A 1 184 ? 19.424 8.071 -4.956 1.00 49.28 184 SER A C 1
ATOM 1448 O O . SER A 1 184 ? 19.698 7.067 -4.316 1.00 49.28 184 SER A O 1
ATOM 1450 N N . ASP A 1 185 ? 19.197 8.058 -6.260 1.00 52.00 185 ASP A N 1
ATOM 1451 C CA . ASP A 1 185 ? 19.342 6.836 -7.042 1.00 52.00 185 ASP A CA 1
ATOM 1452 C C . ASP A 1 185 ? 20.425 7.074 -8.084 1.00 52.00 185 ASP A C 1
ATOM 1454 O O . ASP A 1 185 ? 20.315 7.972 -8.917 1.00 52.00 185 ASP A O 1
ATOM 1458 N N . ILE A 1 186 ? 21.504 6.288 -8.017 1.00 62.00 186 ILE A N 1
ATOM 1459 C CA . ILE A 1 186 ? 22.354 6.105 -9.194 1.00 62.00 186 ILE A CA 1
ATOM 1460 C C . ILE A 1 186 ? 21.380 5.640 -10.279 1.00 62.00 186 ILE A C 1
ATOM 1462 O O . ILE A 1 186 ? 20.687 4.644 -10.045 1.00 62.00 186 ILE A O 1
ATOM 1466 N N . PRO A 1 187 ? 21.228 6.361 -11.402 1.00 72.31 187 PRO A N 1
ATOM 1467 C CA . PRO A 1 187 ? 20.223 6.028 -12.392 1.00 72.31 187 PRO A CA 1
ATOM 1468 C C . PRO A 1 187 ? 20.614 4.695 -13.023 1.00 72.31 187 PRO A C 1
ATOM 1470 O O . PRO A 1 187 ? 21.357 4.648 -13.999 1.00 72.31 187 PRO A O 1
ATOM 1473 N N . LEU A 1 188 ? 20.102 3.599 -12.455 1.00 76.75 188 LEU A N 1
ATOM 1474 C CA . LEU A 1 188 ? 20.339 2.228 -12.909 1.00 76.75 188 LEU A CA 1
ATOM 1475 C C . LEU A 1 188 ? 20.064 2.095 -14.412 1.00 76.75 188 LEU A C 1
ATOM 1477 O O . LEU A 1 188 ? 20.710 1.305 -15.087 1.00 76.75 188 LEU A O 1
ATOM 1481 N N . CYS A 1 189 ? 19.156 2.917 -14.948 1.00 76.44 189 CYS A N 1
ATOM 1482 C CA . CYS A 1 189 ? 18.873 3.030 -16.378 1.00 76.44 189 CYS A CA 1
ATOM 1483 C C . CYS A 1 189 ? 20.129 3.279 -17.229 1.00 76.44 189 CYS A C 1
ATOM 1485 O O . CYS A 1 189 ? 20.281 2.638 -18.265 1.00 76.44 189 CYS A O 1
ATOM 1487 N N . ASN A 1 190 ? 21.050 4.137 -16.780 1.00 84.88 190 ASN A N 1
ATOM 1488 C CA . ASN A 1 190 ? 22.277 4.430 -17.523 1.00 84.88 190 ASN A CA 1
ATOM 1489 C C . ASN A 1 190 ? 23.220 3.216 -17.521 1.00 84.88 190 ASN A C 1
ATOM 1491 O O . ASN A 1 190 ? 23.781 2.871 -18.557 1.00 84.88 190 ASN A O 1
ATOM 1495 N N . LEU A 1 191 ? 23.323 2.510 -16.389 1.00 87.25 191 LEU A N 1
ATOM 1496 C CA . LEU A 1 191 ? 24.127 1.286 -16.269 1.00 87.25 191 LEU A CA 1
ATOM 1497 C C . LEU A 1 191 ? 23.573 0.144 -17.135 1.00 87.25 191 LEU A C 1
ATOM 1499 O O . LEU A 1 191 ? 24.339 -0.592 -17.753 1.00 87.25 191 LEU A O 1
ATOM 1503 N N . TYR A 1 192 ? 22.246 0.020 -17.251 1.00 88.06 192 TYR A N 1
ATOM 1504 C CA . TYR A 1 192 ? 21.621 -0.973 -18.134 1.00 88.06 192 TYR A CA 1
ATOM 1505 C C . TYR A 1 192 ? 21.923 -0.744 -19.612 1.00 88.06 192 TYR A C 1
ATOM 1507 O O . TYR A 1 192 ? 22.016 -1.716 -20.369 1.00 88.06 192 TYR A O 1
ATOM 1515 N N . GLN A 1 193 ? 22.038 0.520 -20.018 1.00 89.88 193 GLN A N 1
ATOM 1516 C CA . GLN A 1 193 ? 22.333 0.879 -21.397 1.00 89.88 193 GLN A CA 1
ATOM 1517 C C . GLN A 1 193 ? 23.787 0.556 -21.746 1.00 89.88 193 GLN A C 1
ATOM 1519 O O . GLN A 1 193 ? 24.036 -0.063 -22.775 1.00 89.88 193 GLN A O 1
ATOM 1524 N N . VAL A 1 194 ? 24.726 0.839 -20.843 1.00 89.81 194 VAL A N 1
ATOM 1525 C CA . VAL A 1 194 ? 26.133 0.437 -20.998 1.00 89.81 194 VAL A CA 1
ATOM 1526 C C . VAL A 1 194 ? 26.277 -1.084 -21.042 1.00 89.81 194 VAL A C 1
ATOM 1528 O O . VAL A 1 194 ? 26.887 -1.622 -21.959 1.00 89.81 194 VAL A O 1
ATOM 1531 N N . ALA A 1 195 ? 25.631 -1.797 -20.114 1.00 89.75 195 ALA A N 1
ATOM 1532 C CA . ALA A 1 195 ? 25.669 -3.257 -20.062 1.00 89.75 195 ALA A CA 1
ATOM 1533 C C . ALA A 1 195 ? 25.073 -3.925 -21.316 1.00 89.75 195 ALA A C 1
ATOM 1535 O O . ALA A 1 195 ? 25.402 -5.062 -21.620 1.00 89.75 195 ALA A O 1
ATOM 1536 N N . SER A 1 196 ? 24.195 -3.245 -22.063 1.00 89.88 196 SER A N 1
ATOM 1537 C CA . SER A 1 196 ? 23.620 -3.810 -23.293 1.00 89.88 196 SER A CA 1
ATOM 1538 C C . SER A 1 196 ? 24.604 -3.938 -24.458 1.00 89.88 196 SER A C 1
ATOM 1540 O O . SER A 1 196 ? 24.285 -4.637 -25.412 1.00 89.88 196 SER A O 1
ATOM 1542 N N . GLY A 1 197 ? 25.774 -3.294 -24.384 1.00 89.94 197 GLY A N 1
ATOM 1543 C CA . GLY A 1 197 ? 26.808 -3.371 -25.418 1.00 89.94 197 GLY A CA 1
ATOM 1544 C C . GLY A 1 197 ? 27.786 -4.542 -25.277 1.00 89.94 197 GLY A C 1
ATOM 1545 O O . GLY A 1 197 ? 28.711 -4.622 -26.077 1.00 89.94 197 GLY A O 1
ATOM 1546 N N . TYR A 1 198 ? 27.620 -5.412 -24.274 1.00 90.81 198 TYR A N 1
ATOM 1547 C CA . TYR A 1 198 ? 28.538 -6.518 -23.987 1.00 90.81 198 TYR A CA 1
ATOM 1548 C C . TYR A 1 198 ? 27.821 -7.870 -24.114 1.00 90.81 198 TYR A C 1
ATOM 1550 O O . TYR A 1 198 ? 26.798 -8.091 -23.465 1.00 90.81 198 TYR A O 1
ATOM 1558 N N . ASP A 1 199 ? 28.400 -8.796 -24.882 1.00 89.31 199 ASP A N 1
ATOM 1559 C CA . ASP A 1 199 ? 27.804 -10.108 -25.203 1.00 89.31 199 ASP A CA 1
ATOM 1560 C C . ASP A 1 199 ? 27.680 -11.055 -23.994 1.00 89.31 199 ASP A C 1
ATOM 1562 O O . ASP A 1 199 ? 26.945 -12.039 -24.030 1.00 89.31 199 ASP A O 1
ATOM 1566 N N . LEU A 1 200 ? 28.385 -10.762 -22.897 1.00 86.38 200 LEU A N 1
ATOM 1567 C CA . LEU A 1 200 ? 28.359 -11.567 -21.672 1.00 86.38 200 LEU A CA 1
ATOM 1568 C C . LEU A 1 200 ? 27.131 -11.293 -20.794 1.00 86.38 200 LEU A C 1
ATOM 1570 O O . LEU A 1 200 ? 26.886 -12.017 -19.826 1.00 86.38 200 LEU A O 1
ATOM 1574 N N . VAL A 1 201 ? 26.369 -10.237 -21.085 1.00 90.12 201 VAL A N 1
ATOM 1575 C CA . VAL A 1 201 ? 25.210 -9.865 -20.275 1.00 90.12 201 VAL A CA 1
ATOM 1576 C C . VAL A 1 201 ? 24.006 -10.716 -20.689 1.00 90.12 201 VAL A C 1
ATOM 1578 O O . VAL A 1 201 ? 23.629 -10.690 -21.858 1.00 90.12 201 VAL A O 1
ATOM 1581 N N . PRO A 1 202 ? 23.352 -11.436 -19.754 1.00 88.50 202 PRO A N 1
ATOM 1582 C CA . PRO A 1 202 ? 22.187 -12.255 -20.078 1.00 88.50 202 PRO A CA 1
ATOM 1583 C C . PRO A 1 202 ? 21.088 -11.461 -20.801 1.00 88.50 202 PRO A C 1
ATOM 1585 O O . PRO A 1 202 ? 20.755 -10.346 -20.395 1.00 88.50 202 PRO A O 1
ATOM 1588 N N . GLU A 1 203 ? 20.482 -12.058 -21.830 1.00 84.94 203 GLU A N 1
ATOM 1589 C CA . GLU A 1 203 ? 19.400 -11.427 -22.606 1.00 84.94 203 GLU A CA 1
ATOM 1590 C C . GLU A 1 203 ? 18.099 -11.270 -21.799 1.00 84.94 203 GLU A C 1
ATOM 1592 O O . GLU A 1 203 ? 17.329 -10.331 -22.016 1.00 84.94 203 GLU A O 1
ATOM 1597 N N . ASP A 1 204 ? 17.848 -12.165 -20.837 1.00 89.00 204 ASP A N 1
ATOM 1598 C CA . ASP A 1 204 ? 16.667 -12.099 -19.976 1.00 89.00 204 ASP A CA 1
ATOM 1599 C C . ASP A 1 204 ? 16.728 -10.855 -19.080 1.00 89.00 204 ASP A C 1
ATOM 1601 O O . ASP A 1 204 ? 17.644 -10.683 -18.276 1.00 89.00 204 ASP A O 1
ATOM 1605 N N . SER A 1 205 ? 15.703 -10.006 -19.170 1.00 81.56 205 SER A N 1
ATOM 1606 C CA . SER A 1 205 ? 15.552 -8.786 -18.367 1.00 81.56 205 SER A CA 1
ATOM 1607 C C . SER A 1 205 ? 15.733 -8.992 -16.856 1.00 81.56 205 SER A C 1
ATOM 1609 O O . SER A 1 205 ? 16.277 -8.120 -16.170 1.00 81.56 205 SER A O 1
ATOM 1611 N N . THR A 1 206 ? 15.304 -10.140 -16.326 1.00 83.00 206 THR A N 1
ATOM 1612 C CA . THR A 1 206 ? 15.389 -10.461 -14.899 1.00 83.00 206 THR A CA 1
ATOM 1613 C C . THR A 1 206 ? 16.813 -10.832 -14.502 1.00 83.00 206 THR A C 1
ATOM 1615 O O . THR A 1 206 ? 17.349 -10.281 -13.537 1.00 83.00 206 THR A O 1
ATOM 1618 N N . LEU A 1 207 ? 17.466 -11.691 -15.289 1.00 87.31 207 LEU A N 1
ATOM 1619 C CA . LEU A 1 207 ? 18.860 -12.079 -15.087 1.00 87.31 207 LEU A CA 1
ATOM 1620 C C . LEU A 1 207 ? 19.802 -10.902 -15.322 1.00 87.31 207 LEU A C 1
ATOM 1622 O O . LEU A 1 207 ? 20.716 -10.700 -14.532 1.00 87.31 207 LEU A O 1
ATOM 1626 N N . LYS A 1 208 ? 19.528 -10.064 -16.324 1.00 90.56 208 LYS A N 1
ATOM 1627 C CA . LYS A 1 208 ? 20.246 -8.815 -16.578 1.00 90.56 208 LYS A CA 1
ATOM 1628 C C . LYS A 1 208 ? 20.181 -7.873 -15.382 1.00 90.56 208 LYS A C 1
ATOM 1630 O O . LYS A 1 208 ? 21.202 -7.330 -14.971 1.00 90.56 208 LYS A O 1
ATOM 1635 N N . ARG A 1 209 ? 18.998 -7.701 -14.781 1.00 86.00 209 ARG A N 1
ATOM 1636 C CA . ARG A 1 209 ? 18.829 -6.909 -13.551 1.00 86.00 209 ARG A CA 1
ATOM 1637 C C . ARG A 1 209 ? 19.638 -7.479 -12.393 1.00 86.00 209 ARG A C 1
ATOM 1639 O O . ARG A 1 209 ? 20.310 -6.713 -11.709 1.00 86.00 209 ARG A O 1
ATOM 1646 N N . HIS A 1 210 ? 19.599 -8.793 -12.186 1.00 90.62 210 HIS A N 1
ATOM 1647 C CA . HIS A 1 210 ? 20.385 -9.429 -11.131 1.00 90.62 210 HIS A CA 1
ATOM 1648 C C . HIS A 1 210 ? 21.888 -9.304 -11.370 1.00 90.62 210 HIS A C 1
ATOM 1650 O O . HIS A 1 210 ? 22.597 -8.897 -10.461 1.00 90.62 210 HIS A O 1
ATOM 1656 N N . PHE A 1 211 ? 22.354 -9.565 -12.588 1.00 94.44 211 PHE A N 1
ATOM 1657 C CA . PHE A 1 211 ? 23.756 -9.456 -12.973 1.00 94.44 211 PHE A CA 1
ATOM 1658 C C . PHE A 1 211 ? 24.299 -8.037 -12.759 1.00 94.44 211 PHE A C 1
ATOM 1660 O O . PHE A 1 211 ? 25.277 -7.850 -12.038 1.00 94.44 211 PHE A O 1
ATOM 1667 N N . VAL A 1 212 ? 23.608 -7.021 -13.295 1.00 94.44 212 VAL A N 1
ATOM 1668 C CA . VAL A 1 212 ? 23.990 -5.611 -13.115 1.00 94.44 212 VAL A CA 1
ATOM 1669 C C . VAL A 1 212 ? 23.944 -5.222 -11.636 1.00 94.44 212 VAL A C 1
ATOM 1671 O O . VAL A 1 212 ? 24.861 -4.572 -11.146 1.00 94.44 212 VAL A O 1
ATOM 1674 N N . SER A 1 213 ? 22.914 -5.647 -10.897 1.00 93.62 213 SER A N 1
ATOM 1675 C CA . SER A 1 213 ? 22.810 -5.357 -9.464 1.00 93.62 213 SER A CA 1
ATOM 1676 C C . SER A 1 213 ? 23.932 -6.007 -8.653 1.00 93.62 213 SER A C 1
ATOM 1678 O O . SER A 1 213 ? 24.444 -5.371 -7.738 1.00 93.62 213 SER A O 1
ATOM 1680 N N . SER A 1 214 ? 24.307 -7.250 -8.960 1.00 94.69 214 SER A N 1
ATOM 1681 C CA . SER A 1 214 ? 25.389 -7.965 -8.280 1.00 94.69 214 SER A CA 1
ATOM 1682 C C . SER A 1 214 ? 26.736 -7.290 -8.519 1.00 94.69 214 SER A C 1
ATOM 1684 O O . SER A 1 214 ? 27.447 -7.030 -7.552 1.00 94.69 214 SER A O 1
ATOM 1686 N N . LEU A 1 215 ? 27.040 -6.916 -9.767 1.00 95.12 215 LEU A N 1
ATOM 1687 C CA . LEU A 1 215 ? 28.263 -6.178 -10.096 1.00 95.12 215 LEU A CA 1
ATOM 1688 C C . LEU A 1 215 ? 28.328 -4.820 -9.390 1.00 95.12 215 LEU A C 1
ATOM 1690 O O . LEU A 1 215 ? 29.361 -4.458 -8.838 1.00 95.12 215 LEU A O 1
ATOM 1694 N N . VAL A 1 216 ? 27.218 -4.075 -9.354 1.00 95.12 216 VAL A N 1
ATOM 1695 C CA . VAL A 1 216 ? 27.171 -2.785 -8.648 1.00 95.12 216 VAL A CA 1
ATOM 1696 C C . VAL A 1 216 ? 27.401 -2.969 -7.148 1.00 95.12 216 VAL A C 1
ATOM 1698 O O . VAL A 1 216 ? 28.126 -2.178 -6.554 1.00 95.12 216 VAL A O 1
ATOM 1701 N N . VAL A 1 217 ? 26.820 -4.000 -6.526 1.00 94.25 217 VAL A N 1
ATOM 1702 C CA . VAL A 1 217 ? 27.047 -4.291 -5.100 1.00 94.25 217 VAL A CA 1
ATOM 1703 C C . VAL A 1 217 ? 28.511 -4.640 -4.835 1.00 94.25 217 VAL A C 1
ATOM 1705 O O . VAL A 1 217 ? 29.079 -4.119 -3.878 1.00 94.25 217 VAL A O 1
ATOM 1708 N N . GLU A 1 218 ? 29.134 -5.455 -5.687 1.00 96.38 218 GLU A N 1
ATOM 1709 C CA . GLU A 1 218 ? 30.558 -5.793 -5.583 1.00 96.38 218 GLU A CA 1
ATOM 1710 C C . GLU A 1 218 ? 31.434 -4.531 -5.663 1.00 96.38 218 GLU A C 1
ATOM 1712 O O . GLU A 1 218 ? 32.232 -4.272 -4.761 1.00 96.38 218 GLU A O 1
ATOM 1717 N N . ILE A 1 219 ? 31.214 -3.678 -6.667 1.00 95.81 219 ILE A N 1
ATOM 1718 C CA . ILE A 1 219 ? 31.963 -2.425 -6.855 1.00 95.81 219 ILE A CA 1
ATOM 1719 C C . ILE A 1 219 ? 31.758 -1.477 -5.672 1.00 95.81 219 ILE A C 1
ATOM 1721 O O . ILE A 1 219 ? 32.727 -0.971 -5.107 1.00 95.81 219 ILE A O 1
ATOM 1725 N N . VAL A 1 220 ? 30.512 -1.265 -5.239 1.00 95.06 220 VAL A N 1
ATOM 1726 C CA . VAL A 1 220 ? 30.201 -0.388 -4.100 1.00 95.06 220 VAL A CA 1
ATOM 1727 C C . VAL A 1 220 ? 30.827 -0.915 -2.809 1.00 95.06 220 VAL A C 1
ATOM 1729 O O . VAL A 1 220 ? 31.278 -0.111 -2.000 1.00 95.06 220 VAL A O 1
ATOM 1732 N N . SER A 1 221 ? 30.899 -2.237 -2.625 1.00 94.56 221 SER A N 1
ATOM 1733 C CA . SER A 1 221 ? 31.550 -2.843 -1.457 1.00 94.56 221 SER A CA 1
ATOM 1734 C C . SER A 1 221 ? 33.074 -2.678 -1.452 1.00 94.56 221 SER A C 1
ATOM 1736 O O . SER A 1 221 ? 33.682 -2.698 -0.384 1.00 94.56 221 SER A O 1
ATOM 1738 N N . SER A 1 222 ? 33.682 -2.478 -2.627 1.00 95.25 222 SER A N 1
ATOM 1739 C CA . SER A 1 222 ? 35.123 -2.243 -2.784 1.00 95.25 222 SER A CA 1
ATOM 1740 C C . SER A 1 222 ? 35.528 -0.772 -2.611 1.00 95.25 222 SER A C 1
ATOM 1742 O O . SER A 1 222 ? 36.690 -0.472 -2.338 1.00 95.25 222 SER A O 1
ATOM 1744 N N . LEU A 1 223 ? 34.571 0.151 -2.743 1.00 93.88 223 LEU A N 1
ATOM 1745 C CA . LEU A 1 223 ? 34.791 1.592 -2.652 1.00 93.88 223 LEU A CA 1
ATOM 1746 C C . LEU A 1 223 ? 34.540 2.120 -1.226 1.00 93.88 223 LEU A C 1
ATOM 1748 O O . LEU A 1 223 ? 33.765 1.540 -0.463 1.00 93.88 223 LEU A O 1
ATOM 1752 N N . PRO A 1 224 ? 35.156 3.257 -0.845 1.00 93.69 224 PRO A N 1
ATOM 1753 C CA . PRO A 1 224 ? 34.881 3.901 0.437 1.00 93.69 224 PRO A CA 1
ATOM 1754 C C . PRO A 1 224 ? 33.405 4.329 0.558 1.00 93.69 224 PRO A C 1
ATOM 1756 O O . PRO A 1 224 ? 32.723 4.520 -0.461 1.00 93.69 224 PRO A O 1
ATOM 1759 N N . PRO A 1 225 ? 32.899 4.519 1.797 1.00 92.12 225 PRO A N 1
ATOM 1760 C CA . PRO A 1 225 ? 31.508 4.884 2.041 1.00 92.12 225 PRO A CA 1
ATOM 1761 C C . PRO A 1 225 ? 31.119 6.164 1.298 1.00 92.12 225 PRO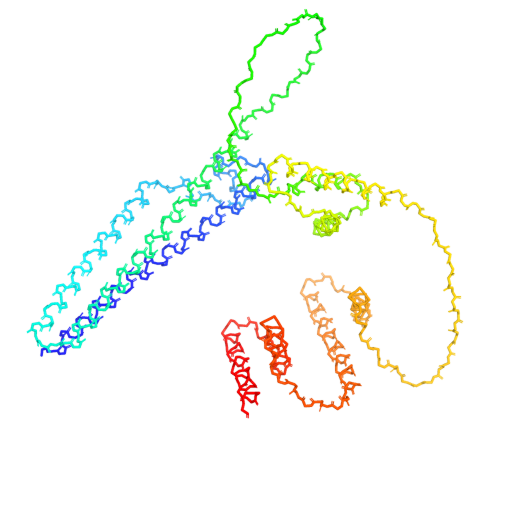 A C 1
ATOM 1763 O O . PRO A 1 225 ? 31.910 7.101 1.167 1.00 92.12 225 PRO A O 1
ATOM 1766 N N . ARG A 1 226 ? 29.872 6.194 0.816 1.00 91.12 226 ARG A N 1
ATOM 1767 C CA . ARG A 1 226 ? 29.365 7.269 -0.041 1.00 91.12 226 ARG A CA 1
ATOM 1768 C C . ARG A 1 226 ? 29.464 8.630 0.672 1.00 91.12 226 ARG A C 1
ATOM 1770 O O . ARG A 1 226 ? 28.909 8.771 1.764 1.00 91.12 226 ARG A O 1
ATOM 1777 N N . PRO A 1 227 ? 30.120 9.639 0.072 1.00 93.75 227 PRO A N 1
ATOM 1778 C CA . PRO A 1 227 ? 30.274 10.954 0.685 1.00 93.75 227 PRO A CA 1
ATOM 1779 C C . PRO A 1 227 ? 28.950 11.738 0.704 1.00 93.75 227 PRO A C 1
ATOM 1781 O O . PRO A 1 227 ? 28.103 11.582 -0.178 1.00 93.75 227 PRO A O 1
ATOM 1784 N N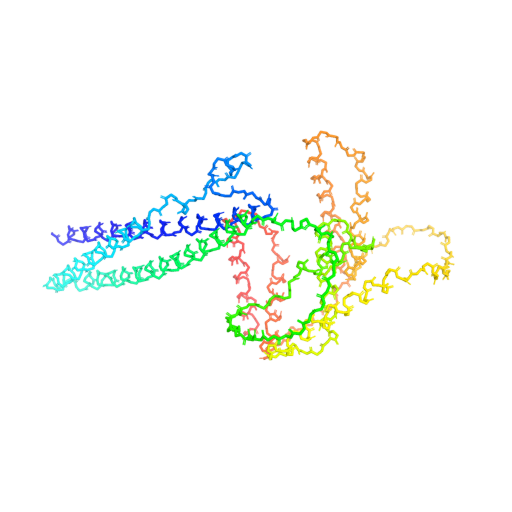 . THR A 1 228 ? 28.786 12.613 1.702 1.00 92.69 228 THR A N 1
ATOM 1785 C CA . THR A 1 228 ? 27.566 13.424 1.895 1.00 92.69 228 THR A CA 1
ATOM 1786 C C . THR A 1 228 ? 27.500 14.641 0.968 1.00 92.69 228 THR A C 1
ATOM 1788 O O . THR A 1 228 ? 26.412 15.081 0.603 1.00 92.69 228 THR A O 1
ATOM 1791 N N . ASP A 1 229 ? 28.649 15.198 0.577 1.00 93.62 229 ASP A N 1
ATOM 1792 C CA . ASP A 1 229 ? 28.709 16.376 -0.291 1.00 93.62 229 ASP A CA 1
ATOM 1793 C C . ASP A 1 229 ? 28.228 16.035 -1.708 1.00 93.62 229 ASP A C 1
ATOM 1795 O O . ASP A 1 229 ? 28.663 15.058 -2.311 1.00 93.62 229 ASP A O 1
ATOM 1799 N N . SER A 1 230 ? 27.358 16.875 -2.261 1.00 86.25 230 SER A N 1
ATOM 1800 C CA . SER A 1 230 ? 26.849 16.784 -3.629 1.00 86.25 230 SER A CA 1
ATOM 1801 C C . SER A 1 230 ? 27.935 16.679 -4.710 1.00 86.25 230 SER A C 1
ATOM 1803 O O . SER A 1 230 ? 27.739 15.946 -5.681 1.00 86.25 230 SER A O 1
ATOM 1805 N N . ILE A 1 231 ? 29.072 17.370 -4.558 1.00 90.62 231 ILE A N 1
ATOM 1806 C CA . ILE A 1 231 ? 30.162 17.346 -5.547 1.00 90.62 231 ILE A CA 1
ATOM 1807 C C . ILE A 1 231 ? 30.904 16.012 -5.460 1.00 90.62 231 ILE A C 1
ATOM 1809 O O . ILE A 1 231 ? 31.074 15.322 -6.467 1.00 90.62 231 ILE A O 1
ATOM 1813 N N . LEU A 1 232 ? 31.274 15.606 -4.244 1.00 92.06 232 LEU A N 1
ATOM 1814 C CA . LEU A 1 232 ? 31.945 14.329 -4.001 1.00 92.06 232 LEU A CA 1
ATOM 1815 C C . LEU A 1 232 ? 31.042 13.138 -4.323 1.00 92.06 232 LEU A C 1
ATOM 1817 O O . LEU A 1 232 ? 31.527 12.117 -4.791 1.00 92.06 232 LEU A O 1
ATOM 1821 N N . LYS A 1 233 ? 29.730 13.273 -4.130 1.00 90.88 233 LYS A N 1
ATOM 1822 C CA . LYS A 1 233 ? 28.740 12.261 -4.498 1.00 90.88 233 LYS A CA 1
ATOM 1823 C C . LYS A 1 233 ? 28.715 12.035 -6.004 1.00 90.88 233 LYS A C 1
ATOM 1825 O O . LYS A 1 233 ? 28.734 10.890 -6.429 1.00 90.88 233 LYS A O 1
ATOM 1830 N N . ARG A 1 234 ? 28.745 13.101 -6.813 1.00 89.00 234 ARG A N 1
ATOM 1831 C CA . ARG A 1 234 ? 28.849 12.971 -8.279 1.00 89.00 234 ARG A CA 1
ATOM 1832 C C . ARG A 1 234 ? 30.151 12.296 -8.696 1.00 89.00 234 ARG A C 1
ATOM 1834 O O . ARG A 1 234 ? 30.131 11.468 -9.596 1.00 89.00 234 ARG A O 1
ATOM 1841 N N . HIS A 1 235 ? 31.260 12.630 -8.037 1.00 92.69 235 HIS A N 1
ATOM 1842 C CA . HIS A 1 235 ? 32.544 11.981 -8.296 1.00 92.69 235 HIS A CA 1
ATOM 1843 C C . HIS A 1 235 ? 32.522 10.497 -7.903 1.00 92.69 235 HIS A C 1
ATOM 1845 O O . HIS A 1 235 ? 32.996 9.655 -8.650 1.00 92.69 235 HIS A O 1
ATOM 1851 N N . HIS A 1 236 ? 31.938 10.162 -6.752 1.00 94.81 236 HIS A N 1
ATOM 1852 C CA . HIS A 1 236 ? 31.765 8.780 -6.299 1.00 94.81 236 HIS A CA 1
ATOM 1853 C C . HIS A 1 236 ? 30.878 7.978 -7.256 1.00 94.81 236 HIS A C 1
ATOM 1855 O O . HIS A 1 236 ? 31.256 6.886 -7.662 1.00 94.81 236 HIS A O 1
ATOM 1861 N N . ASP A 1 237 ? 29.763 8.558 -7.705 1.00 93.31 237 ASP A N 1
ATOM 1862 C CA . ASP A 1 237 ? 28.883 7.939 -8.699 1.00 93.31 237 ASP A CA 1
ATOM 1863 C C . ASP A 1 237 ? 29.610 7.749 -10.054 1.00 93.31 237 ASP A C 1
ATOM 1865 O O . ASP A 1 237 ? 29.419 6.728 -10.715 1.00 93.31 237 ASP A O 1
ATOM 1869 N N . ALA A 1 238 ? 30.490 8.682 -10.448 1.00 93.75 238 ALA A N 1
ATOM 1870 C CA . ALA A 1 238 ? 31.339 8.549 -11.636 1.00 93.75 238 ALA A CA 1
ATOM 1871 C C . ALA A 1 238 ? 32.410 7.453 -11.484 1.00 93.75 238 ALA A C 1
ATOM 1873 O O . ALA A 1 238 ? 32.656 6.723 -12.439 1.00 93.75 238 ALA A O 1
ATOM 1874 N N . LEU A 1 239 ? 32.997 7.294 -10.290 1.00 95.62 239 LEU A N 1
ATOM 1875 C CA . LEU A 1 239 ? 33.937 6.207 -9.989 1.00 95.62 239 LEU A CA 1
ATOM 1876 C C . LEU A 1 239 ? 33.262 4.834 -10.052 1.00 95.62 239 LEU A C 1
ATOM 1878 O O . LEU A 1 239 ? 33.817 3.907 -10.634 1.00 95.62 239 LEU A O 1
ATOM 1882 N N . ILE A 1 240 ? 32.051 4.704 -9.495 1.00 95.38 240 ILE A N 1
ATOM 1883 C CA . ILE A 1 240 ? 31.262 3.466 -9.606 1.00 95.38 240 ILE A CA 1
ATOM 1884 C C . ILE A 1 240 ? 31.032 3.128 -11.081 1.00 95.38 240 ILE A C 1
ATOM 1886 O O . ILE A 1 240 ? 31.149 1.971 -11.475 1.00 95.38 240 ILE A O 1
ATOM 1890 N N . PHE A 1 241 ? 30.711 4.132 -11.898 1.00 94.81 241 PHE A N 1
ATOM 1891 C CA . PHE A 1 241 ? 30.466 3.947 -13.323 1.00 94.81 241 PHE A CA 1
ATOM 1892 C C . PHE A 1 241 ? 31.728 3.511 -14.087 1.00 94.81 241 PHE A C 1
ATOM 1894 O O . PHE A 1 241 ? 31.657 2.565 -14.867 1.00 94.81 241 PHE A O 1
ATOM 1901 N N . SER A 1 242 ? 32.884 4.135 -13.833 1.00 95.31 242 SER A N 1
ATOM 1902 C CA . SER A 1 242 ? 34.140 3.752 -14.492 1.00 95.31 242 SER A CA 1
ATOM 1903 C C . SER A 1 242 ? 34.615 2.354 -14.092 1.00 95.31 242 SER A C 1
ATOM 1905 O O . SER A 1 242 ? 35.032 1.584 -14.951 1.00 95.31 242 SER A O 1
ATOM 1907 N N . GLU A 1 243 ? 34.510 1.998 -12.807 1.00 96.38 243 GLU A N 1
ATOM 1908 C CA . GLU A 1 243 ? 34.823 0.643 -12.321 1.00 96.38 243 GLU A CA 1
ATOM 1909 C C . GLU A 1 243 ? 33.881 -0.401 -12.933 1.00 96.38 243 GLU A C 1
ATOM 1911 O O . GLU A 1 243 ? 34.302 -1.493 -13.313 1.00 96.38 243 GLU A O 1
ATOM 1916 N N . PHE A 1 244 ? 32.601 -0.054 -13.090 1.00 96.19 244 PHE A N 1
ATOM 1917 C CA . PHE A 1 244 ? 31.620 -0.921 -13.734 1.00 96.19 244 PHE A CA 1
ATOM 1918 C C . PHE A 1 244 ? 31.976 -1.205 -15.194 1.00 96.19 244 PHE A C 1
ATOM 1920 O O . PHE A 1 244 ? 31.977 -2.365 -15.609 1.00 96.19 244 PHE A O 1
ATOM 1927 N N . GLU A 1 245 ? 32.329 -0.175 -15.963 1.00 95.38 245 GLU A N 1
ATOM 1928 C CA . GLU A 1 245 ? 32.804 -0.343 -17.340 1.00 95.38 245 GLU A CA 1
ATOM 1929 C C . GLU A 1 245 ? 34.091 -1.167 -17.408 1.00 95.38 245 GLU A C 1
ATOM 1931 O O . GLU A 1 245 ? 34.180 -2.088 -18.221 1.00 95.38 245 GLU A O 1
ATOM 1936 N N . GLN A 1 246 ? 35.056 -0.897 -16.526 1.00 95.81 246 GLN A N 1
ATOM 1937 C CA . GLN A 1 246 ? 36.316 -1.634 -16.474 1.00 95.81 246 GLN A CA 1
ATOM 1938 C C . GLN A 1 246 ? 36.086 -3.124 -16.199 1.00 95.81 246 GLN A C 1
ATOM 1940 O O . GLN A 1 246 ? 36.660 -3.969 -16.880 1.00 95.81 246 GLN A O 1
ATOM 1945 N N . ARG A 1 247 ? 35.207 -3.473 -15.251 1.00 95.12 247 ARG A N 1
ATOM 1946 C CA . ARG A 1 247 ? 34.870 -4.874 -14.950 1.00 95.12 247 ARG A CA 1
ATOM 1947 C C . ARG A 1 247 ? 34.187 -5.575 -16.119 1.00 95.12 247 ARG A C 1
ATOM 1949 O O . ARG A 1 247 ? 34.525 -6.722 -16.402 1.00 95.12 247 ARG A O 1
ATOM 1956 N N . LEU A 1 248 ? 33.271 -4.904 -16.819 1.00 94.31 248 LEU A N 1
ATOM 1957 C CA . LEU A 1 248 ? 32.653 -5.465 -18.025 1.00 94.31 248 LEU A CA 1
ATOM 1958 C C . LEU A 1 248 ? 33.677 -5.692 -19.143 1.00 94.31 248 LEU A C 1
ATOM 1960 O O . LEU A 1 248 ? 33.634 -6.727 -19.806 1.00 94.31 248 LEU A O 1
ATOM 1964 N N . GLN A 1 249 ? 34.627 -4.771 -19.318 1.00 93.44 249 GLN A N 1
ATOM 1965 C CA . GLN A 1 249 ? 35.725 -4.937 -20.271 1.00 93.44 249 GLN A CA 1
ATOM 1966 C C . GLN A 1 249 ? 36.635 -6.107 -19.895 1.00 93.44 249 GLN A C 1
ATOM 1968 O O . GLN A 1 249 ? 36.937 -6.914 -20.767 1.00 93.44 249 GLN A O 1
ATOM 1973 N N . THR A 1 250 ? 37.017 -6.251 -18.622 1.00 93.38 250 THR A N 1
ATOM 1974 C CA . THR A 1 250 ? 37.836 -7.382 -18.154 1.00 93.38 250 THR A CA 1
ATOM 1975 C C . THR A 1 250 ? 37.138 -8.717 -18.400 1.00 93.38 250 THR A C 1
ATOM 1977 O O . THR A 1 250 ? 37.753 -9.622 -18.950 1.00 93.38 250 THR A O 1
ATOM 1980 N N . LEU A 1 251 ? 35.845 -8.823 -18.073 1.00 90.88 251 LEU A N 1
ATOM 1981 C CA . LEU A 1 251 ? 35.059 -10.036 -18.328 1.00 90.88 251 LEU A CA 1
ATOM 1982 C C . LEU A 1 251 ? 34.944 -10.336 -19.831 1.00 90.88 251 LEU A C 1
ATOM 1984 O O . LEU A 1 251 ? 34.979 -11.492 -20.240 1.00 90.88 251 LEU A O 1
ATOM 1988 N N . SER A 1 252 ? 34.846 -9.302 -20.670 1.00 88.38 252 SER A N 1
ATOM 1989 C CA . SER A 1 252 ? 34.850 -9.458 -22.128 1.00 88.38 252 SER A CA 1
ATOM 1990 C C . SER A 1 252 ? 36.225 -9.815 -22.704 1.00 88.38 252 SER A C 1
ATOM 1992 O O . SER A 1 252 ? 36.291 -10.346 -23.812 1.00 88.38 252 SER A O 1
ATOM 1994 N N . GLN A 1 253 ? 37.307 -9.496 -21.994 1.00 83.81 253 GLN A N 1
ATOM 1995 C CA . GLN A 1 253 ? 38.699 -9.718 -22.391 1.00 83.81 253 GLN A CA 1
ATOM 1996 C C . GLN A 1 253 ? 39.336 -10.911 -21.678 1.00 83.81 253 GLN A C 1
ATOM 1998 O O . GLN A 1 253 ? 40.559 -10.998 -21.651 1.00 83.81 253 GLN A O 1
ATOM 2003 N N . GLU A 1 254 ? 38.560 -11.838 -21.124 1.00 65.50 254 GLU A N 1
ATOM 2004 C CA . GLU A 1 254 ? 39.082 -13.102 -20.604 1.00 65.50 254 GLU A CA 1
ATOM 2005 C C . GLU A 1 254 ? 38.960 -14.195 -21.693 1.00 65.50 254 GLU A C 1
ATOM 2007 O O . GLU A 1 254 ? 37.995 -14.963 -21.709 1.00 65.50 254 GLU A O 1
ATOM 2012 N N . PRO A 1 255 ? 39.879 -14.272 -22.686 1.00 54.03 255 PRO A N 1
ATOM 2013 C CA . PRO A 1 255 ? 39.865 -15.338 -23.668 1.00 54.03 255 PRO A CA 1
ATOM 2014 C C . PRO A 1 255 ? 40.431 -16.615 -23.042 1.00 54.03 255 PRO A C 1
ATOM 2016 O O . PRO A 1 255 ? 41.614 -16.697 -22.742 1.00 54.03 255 PRO A O 1
ATOM 2019 N N . ALA A 1 256 ? 39.581 -17.629 -22.908 1.00 54.56 256 ALA A N 1
ATOM 2020 C CA . ALA A 1 256 ? 39.810 -19.011 -23.350 1.00 54.56 256 ALA A CA 1
ATOM 2021 C C . ALA A 1 256 ? 41.202 -19.676 -23.156 1.00 54.56 256 ALA A C 1
ATOM 2023 O O . ALA A 1 256 ? 41.560 -20.551 -23.947 1.00 54.56 256 ALA A O 1
ATOM 2024 N N . VAL A 1 257 ? 41.978 -19.347 -22.120 1.00 57.50 257 VAL A N 1
ATOM 2025 C CA . VAL A 1 257 ? 43.245 -20.032 -21.814 1.00 57.50 257 VAL A CA 1
ATOM 2026 C C . VAL A 1 257 ? 43.289 -20.414 -20.338 1.00 57.50 257 VAL A C 1
ATOM 2028 O O . VAL A 1 257 ? 43.846 -19.689 -19.533 1.00 57.50 257 VAL A O 1
ATOM 2031 N N . GLU A 1 258 ? 42.666 -21.548 -20.000 1.00 45.66 258 GLU A N 1
ATOM 2032 C CA . GLU A 1 258 ? 43.203 -22.583 -19.092 1.00 45.66 258 GLU A CA 1
ATOM 2033 C C . GLU A 1 258 ? 42.162 -23.694 -18.868 1.00 45.66 258 GLU A C 1
ATOM 2035 O O . GLU A 1 258 ? 41.591 -23.898 -17.801 1.00 45.66 258 GLU A O 1
ATOM 2040 N N . ALA A 1 259 ? 41.937 -24.475 -19.925 1.00 50.75 259 ALA A N 1
ATOM 2041 C CA . ALA A 1 259 ? 41.485 -25.851 -19.786 1.00 50.75 259 ALA A CA 1
ATOM 2042 C C . ALA A 1 259 ? 42.727 -26.735 -19.576 1.00 50.75 259 ALA A C 1
ATOM 2044 O O . ALA A 1 259 ? 43.288 -27.254 -20.540 1.00 50.75 259 ALA A O 1
ATOM 2045 N N . VAL A 1 260 ? 43.182 -26.898 -18.327 1.00 46.19 260 VAL A N 1
ATOM 2046 C CA . VAL A 1 260 ? 44.216 -27.886 -17.973 1.00 46.19 260 VAL A CA 1
ATOM 2047 C C . VAL A 1 260 ? 43.737 -28.774 -16.822 1.00 46.19 260 VAL A C 1
ATOM 2049 O O . VAL A 1 260 ? 43.833 -28.442 -15.650 1.00 46.19 260 VAL A O 1
ATOM 2052 N N . VAL A 1 261 ? 43.204 -29.929 -17.228 1.00 47.84 261 VAL A N 1
ATOM 2053 C CA . VAL A 1 261 ? 43.464 -31.274 -16.688 1.00 47.84 261 VAL A CA 1
ATOM 2054 C C . VAL A 1 261 ? 43.490 -31.449 -15.158 1.00 47.84 261 VAL A C 1
ATOM 2056 O O . VAL A 1 261 ? 44.515 -31.265 -14.513 1.00 47.84 261 VAL A O 1
ATOM 2059 N N . SER A 1 262 ? 42.432 -32.060 -14.614 1.00 39.28 262 SER A N 1
ATOM 2060 C CA . SER A 1 262 ? 42.615 -33.116 -13.606 1.00 39.28 262 SER A CA 1
ATOM 2061 C C . SER A 1 262 ? 41.505 -34.161 -13.703 1.00 39.28 262 SER A C 1
ATOM 2063 O O . SER A 1 262 ? 40.491 -34.142 -13.009 1.00 39.28 262 SER A O 1
ATOM 2065 N N . SER A 1 263 ? 41.699 -35.070 -14.655 1.00 40.97 263 SER A N 1
ATOM 2066 C CA . SER A 1 263 ? 40.970 -36.324 -14.778 1.00 40.97 263 SER A CA 1
ATOM 2067 C C . SER A 1 263 ? 41.574 -37.353 -13.820 1.00 40.97 263 SER A C 1
ATOM 2069 O O . SER A 1 263 ? 42.628 -37.919 -14.114 1.00 40.97 263 SER A O 1
ATOM 2071 N N . VAL A 1 264 ? 40.907 -37.640 -12.701 1.00 38.75 264 VAL A N 1
ATOM 2072 C CA . VAL A 1 264 ? 41.169 -38.861 -11.926 1.00 38.75 264 VAL A CA 1
ATOM 2073 C C . VAL A 1 264 ? 40.093 -39.879 -12.269 1.00 38.75 264 VAL A C 1
ATOM 2075 O O . VAL A 1 264 ? 38.931 -39.764 -11.887 1.00 38.75 264 VAL A O 1
ATOM 2078 N N . ALA A 1 265 ? 40.514 -40.872 -13.046 1.00 42.16 265 ALA A N 1
ATOM 2079 C CA . ALA A 1 265 ? 39.764 -42.070 -13.355 1.00 42.16 265 ALA A CA 1
ATOM 2080 C C . ALA A 1 265 ? 39.705 -42.991 -12.128 1.00 42.16 265 ALA A C 1
ATOM 2082 O O . ALA A 1 265 ? 40.746 -43.405 -11.621 1.00 42.16 265 ALA A O 1
ATOM 2083 N N . VAL A 1 266 ? 38.501 -43.386 -11.709 1.00 40.00 266 VAL A N 1
ATOM 2084 C CA . VAL A 1 266 ? 38.288 -44.593 -10.897 1.00 40.00 266 VAL A CA 1
ATOM 2085 C C . VAL A 1 266 ? 37.073 -45.340 -11.448 1.00 40.00 266 VAL A C 1
ATOM 2087 O O . VAL A 1 266 ? 35.950 -44.843 -11.444 1.00 40.00 266 VAL A O 1
ATOM 2090 N N . GLN A 1 267 ? 37.344 -46.537 -11.971 1.00 40.41 267 GLN A N 1
ATOM 2091 C CA . GLN A 1 267 ? 36.365 -47.530 -12.414 1.00 40.41 267 GLN A CA 1
ATOM 2092 C C . GLN A 1 267 ? 35.726 -48.276 -11.220 1.00 40.41 267 GLN A C 1
ATOM 2094 O O . GLN A 1 267 ? 36.255 -48.240 -10.108 1.00 40.41 267 GLN A O 1
ATOM 2099 N N . PRO A 1 268 ? 34.583 -48.955 -11.436 1.00 50.34 268 PRO A N 1
ATOM 2100 C CA . PRO A 1 268 ? 33.588 -49.215 -10.407 1.00 50.34 268 PRO A CA 1
ATOM 2101 C C . PRO A 1 268 ? 33.849 -50.506 -9.630 1.00 50.34 268 PRO A C 1
ATOM 2103 O O . PRO A 1 268 ? 34.222 -51.536 -10.194 1.00 50.34 268 PRO A O 1
ATOM 2106 N N . ARG A 1 269 ? 33.525 -50.486 -8.334 1.00 33.06 269 ARG A N 1
ATOM 2107 C CA . ARG A 1 269 ? 33.328 -51.701 -7.541 1.00 33.06 269 ARG A CA 1
ATOM 2108 C C . ARG A 1 269 ? 31.906 -51.717 -7.001 1.00 33.06 269 ARG A C 1
ATOM 2110 O O . ARG A 1 269 ? 31.545 -50.957 -6.111 1.00 33.06 269 ARG A O 1
ATOM 2117 N N . ALA A 1 270 ? 31.098 -52.583 -7.598 1.00 47.06 270 ALA A N 1
ATOM 2118 C CA . ALA A 1 270 ? 29.749 -52.882 -7.167 1.00 47.06 270 ALA A CA 1
ATOM 2119 C C . ALA A 1 270 ? 29.762 -53.588 -5.806 1.00 47.06 270 ALA A C 1
ATOM 2121 O O . ALA A 1 270 ? 30.283 -54.694 -5.711 1.00 47.06 270 ALA A O 1
ATOM 2122 N N . THR A 1 271 ? 29.113 -52.989 -4.806 1.00 42.47 271 THR A N 1
ATOM 2123 C CA . THR A 1 271 ? 28.391 -53.694 -3.736 1.00 42.47 271 THR A CA 1
ATOM 2124 C C . THR A 1 271 ? 27.401 -52.738 -3.064 1.00 42.47 271 THR A C 1
ATOM 2126 O O . THR A 1 271 ? 27.814 -51.818 -2.378 1.00 42.47 271 THR A O 1
ATOM 2129 N N . LYS A 1 272 ? 26.109 -53.015 -3.292 1.00 48.38 272 LYS A N 1
ATOM 2130 C CA . LYS A 1 272 ? 24.936 -52.854 -2.408 1.00 48.38 272 LYS A CA 1
ATOM 2131 C C . LYS A 1 272 ? 24.787 -51.564 -1.567 1.00 48.38 272 LYS A C 1
ATOM 2133 O O . LYS A 1 272 ? 25.518 -51.348 -0.615 1.00 48.38 272 LYS A O 1
ATOM 2138 N N . GLN A 1 273 ? 23.661 -50.893 -1.850 1.00 46.50 273 GLN A N 1
ATOM 2139 C CA . GLN A 1 273 ? 23.032 -49.707 -1.241 1.00 46.50 273 GLN A CA 1
ATOM 2140 C C . GLN A 1 273 ? 23.611 -48.344 -1.660 1.00 46.50 273 GLN A C 1
ATOM 2142 O O . GLN A 1 273 ? 24.800 -48.102 -1.472 1.00 46.50 273 GLN A O 1
ATOM 2147 N N . PRO A 1 274 ? 22.785 -47.448 -2.247 1.00 50.56 274 PRO A N 1
ATOM 2148 C CA . PRO A 1 274 ? 23.228 -46.096 -2.549 1.00 50.56 274 PRO A CA 1
ATOM 2149 C C . PRO A 1 274 ? 23.521 -45.365 -1.227 1.00 50.56 274 PRO A C 1
ATOM 2151 O O . PRO A 1 274 ? 22.660 -45.383 -0.342 1.00 50.56 274 PRO A O 1
ATOM 2154 N N . PRO A 1 275 ? 24.706 -44.747 -1.064 1.00 58.22 275 PRO A N 1
ATOM 2155 C CA . PRO A 1 275 ? 24.958 -43.864 0.067 1.00 58.22 275 PRO A CA 1
ATOM 2156 C C . PRO A 1 275 ? 23.909 -42.750 0.048 1.00 58.22 275 PRO A C 1
ATOM 2158 O O . PRO A 1 275 ? 23.574 -42.235 -1.023 1.00 58.22 275 PRO A O 1
ATOM 2161 N N . ALA A 1 276 ? 23.354 -42.419 1.214 1.00 62.66 276 ALA A N 1
ATOM 2162 C CA . ALA A 1 276 ? 22.399 -41.330 1.352 1.00 62.66 276 ALA A CA 1
ATOM 2163 C C . ALA A 1 276 ? 23.059 -40.047 0.828 1.00 62.66 276 ALA A C 1
ATOM 2165 O O . ALA A 1 276 ? 24.024 -39.549 1.401 1.00 62.66 276 ALA A O 1
ATOM 2166 N N . VAL A 1 277 ? 22.596 -39.565 -0.325 1.00 74.00 277 VAL A N 1
ATOM 2167 C CA . VAL A 1 277 ? 23.163 -38.382 -0.971 1.00 74.00 277 VAL A CA 1
ATOM 2168 C C . VAL A 1 277 ? 22.716 -37.165 -0.169 1.00 74.00 277 VAL A C 1
ATOM 2170 O O . VAL A 1 277 ? 21.614 -36.662 -0.369 1.00 74.00 277 VAL A O 1
ATOM 2173 N N . ALA A 1 278 ? 23.538 -36.723 0.780 1.00 79.56 278 ALA A N 1
ATOM 2174 C CA . ALA A 1 278 ? 23.271 -35.512 1.544 1.00 79.56 278 ALA A CA 1
ATOM 2175 C C . ALA A 1 278 ? 23.192 -34.296 0.605 1.00 79.56 278 ALA A C 1
ATOM 2177 O O . ALA A 1 278 ? 23.938 -34.191 -0.372 1.00 79.56 278 ALA A O 1
ATOM 2178 N N . VAL A 1 279 ? 22.270 -33.374 0.891 1.00 84.06 279 VAL A N 1
ATOM 2179 C CA . VAL A 1 279 ? 22.149 -32.123 0.133 1.00 84.06 279 VAL A CA 1
ATOM 2180 C C . VAL A 1 279 ? 23.393 -31.271 0.418 1.00 84.06 279 VAL A C 1
ATOM 2182 O O . VAL A 1 279 ? 23.641 -30.983 1.587 1.00 84.06 279 VAL A O 1
ATOM 2185 N N . PRO A 1 280 ? 24.158 -30.832 -0.600 1.00 86.31 280 PRO A N 1
ATOM 2186 C CA . PRO A 1 280 ? 25.312 -29.961 -0.381 1.00 86.31 280 PRO A CA 1
ATOM 2187 C C . PRO A 1 280 ? 24.927 -28.658 0.340 1.00 86.31 280 PRO A C 1
ATOM 2189 O O . PRO A 1 280 ? 23.891 -28.062 0.030 1.00 86.31 280 PRO A O 1
ATOM 2192 N N . GLU A 1 281 ? 25.770 -28.196 1.268 1.00 81.12 281 GLU A N 1
ATOM 2193 C CA . GLU A 1 281 ? 25.527 -26.969 2.048 1.00 81.12 281 GLU A CA 1
ATOM 2194 C C . GLU A 1 281 ? 25.728 -25.684 1.230 1.00 81.12 281 GLU A C 1
ATOM 2196 O O . GLU A 1 281 ? 25.028 -24.691 1.440 1.00 81.12 281 GLU A O 1
ATOM 2201 N N . ASP A 1 282 ? 26.649 -25.700 0.262 1.00 86.25 282 ASP A N 1
ATOM 2202 C CA . ASP A 1 282 ? 26.914 -24.552 -0.605 1.00 86.25 282 ASP A CA 1
ATOM 2203 C C . ASP A 1 282 ? 25.691 -24.225 -1.477 1.00 86.25 282 ASP A C 1
ATOM 2205 O O . ASP A 1 282 ? 25.141 -25.078 -2.172 1.00 86.25 282 ASP A O 1
ATOM 2209 N N . SER A 1 283 ? 25.286 -22.956 -1.479 1.00 80.44 283 SER A N 1
ATOM 2210 C CA . SER A 1 283 ? 24.164 -22.425 -2.253 1.00 80.44 283 SER A CA 1
ATOM 2211 C C . SER A 1 283 ? 24.228 -22.723 -3.757 1.00 80.44 283 SER A C 1
ATOM 2213 O O . SER A 1 283 ? 23.188 -23.018 -4.359 1.00 80.44 283 SER A O 1
ATOM 2215 N N . MET A 1 284 ? 25.418 -22.672 -4.370 1.00 83.62 284 MET A N 1
ATOM 2216 C CA . MET A 1 284 ? 25.580 -22.927 -5.805 1.00 83.62 284 MET A CA 1
ATOM 2217 C C . MET A 1 284 ? 25.432 -24.415 -6.100 1.00 83.62 284 MET A C 1
ATOM 2219 O O . MET A 1 284 ? 24.602 -24.804 -6.929 1.00 83.62 284 MET A O 1
ATOM 2223 N N . LEU A 1 285 ? 26.159 -25.255 -5.360 1.00 86.56 285 LEU A N 1
ATOM 2224 C CA . LEU A 1 285 ? 26.069 -26.711 -5.476 1.00 86.56 285 LEU A CA 1
ATOM 2225 C C . LEU A 1 285 ? 24.666 -27.217 -5.146 1.00 86.56 285 LEU A C 1
ATOM 2227 O O . LEU A 1 285 ? 24.142 -28.058 -5.869 1.00 86.56 285 LEU A O 1
ATOM 2231 N N . ARG A 1 286 ? 24.004 -26.648 -4.135 1.00 89.81 286 ARG A N 1
ATOM 2232 C CA . ARG A 1 286 ? 22.610 -26.943 -3.797 1.00 89.81 286 ARG A CA 1
ATOM 2233 C C . ARG A 1 286 ? 21.682 -26.629 -4.960 1.00 89.81 286 ARG A C 1
ATOM 2235 O O . ARG A 1 286 ? 20.826 -27.442 -5.292 1.00 89.81 286 ARG A O 1
ATOM 2242 N N . ARG A 1 287 ? 21.839 -25.476 -5.616 1.00 89.94 287 ARG A N 1
ATOM 2243 C CA . ARG A 1 287 ? 20.999 -25.104 -6.764 1.00 89.94 287 ARG A CA 1
ATOM 2244 C C . ARG A 1 287 ? 21.217 -26.055 -7.947 1.00 89.94 287 ARG A C 1
ATOM 2246 O O . ARG A 1 287 ? 20.237 -26.462 -8.575 1.00 89.94 287 ARG A O 1
ATOM 2253 N N . HIS A 1 288 ? 22.463 -26.451 -8.215 1.00 93.38 288 HIS A N 1
ATOM 2254 C CA . HIS A 1 288 ? 22.788 -27.451 -9.238 1.00 93.38 288 HIS A CA 1
ATOM 2255 C C . HIS A 1 288 ? 22.221 -28.830 -8.902 1.00 93.38 288 HIS A C 1
ATOM 2257 O O . HIS A 1 288 ? 21.567 -29.434 -9.748 1.00 93.38 288 HIS A O 1
ATOM 2263 N N . PHE A 1 289 ? 22.392 -29.281 -7.662 1.00 95.00 289 PHE A N 1
ATOM 2264 C CA . PHE A 1 289 ? 21.881 -30.551 -7.162 1.00 95.00 289 PHE A CA 1
ATOM 2265 C C . PHE A 1 289 ? 20.354 -30.633 -7.260 1.00 95.00 289 PHE A C 1
ATOM 2267 O O . PHE A 1 289 ? 19.812 -31.584 -7.814 1.00 95.00 289 PHE A O 1
ATOM 2274 N N . LEU A 1 290 ? 19.647 -29.594 -6.811 1.00 94.50 290 LEU A N 1
ATOM 2275 C CA . LEU A 1 290 ? 18.190 -29.509 -6.922 1.00 94.50 290 LEU A CA 1
ATOM 2276 C C . LEU A 1 290 ? 17.720 -29.475 -8.385 1.00 94.50 290 LEU A C 1
ATOM 2278 O O . LEU A 1 290 ? 16.736 -30.123 -8.742 1.00 94.50 290 LEU A O 1
ATOM 2282 N N . SER A 1 291 ? 18.447 -28.767 -9.254 1.00 94.44 291 SER A N 1
ATOM 2283 C CA . SER A 1 291 ? 18.155 -28.744 -10.694 1.00 94.44 291 SER A CA 1
ATOM 2284 C C . SER A 1 291 ? 18.374 -30.113 -11.341 1.00 94.44 291 SER A C 1
ATOM 2286 O O . SER A 1 291 ? 17.595 -30.519 -12.202 1.00 94.44 291 SER A O 1
ATOM 2288 N N . GLN A 1 292 ? 19.416 -30.834 -10.923 1.00 96.69 292 GLN A N 1
ATOM 2289 C CA . GLN A 1 292 ? 19.697 -32.190 -11.377 1.00 96.69 292 GLN A CA 1
ATOM 2290 C C . GLN A 1 292 ? 18.613 -33.165 -10.908 1.00 96.69 292 GLN A C 1
ATOM 2292 O O . GLN A 1 292 ? 18.069 -33.885 -11.739 1.00 96.69 292 GLN A O 1
ATOM 2297 N N . LEU A 1 293 ? 18.220 -33.121 -9.631 1.00 96.00 293 LEU A N 1
ATOM 2298 C CA . LEU A 1 293 ? 17.125 -33.936 -9.095 1.00 96.00 293 LEU A CA 1
ATOM 2299 C C . LEU A 1 293 ? 15.826 -33.731 -9.873 1.00 96.00 293 LEU A C 1
ATOM 2301 O O . LEU A 1 293 ? 15.160 -34.701 -10.226 1.00 96.00 293 LEU A O 1
ATOM 2305 N N . ARG A 1 294 ? 15.474 -32.477 -10.183 1.00 96.44 294 ARG A N 1
ATOM 2306 C CA . ARG A 1 294 ? 14.286 -32.186 -10.992 1.00 96.44 294 ARG A CA 1
ATOM 2307 C C . ARG A 1 294 ? 14.384 -32.821 -12.381 1.00 96.44 294 ARG A C 1
ATOM 2309 O O . ARG A 1 294 ? 13.426 -33.449 -12.819 1.00 96.44 294 ARG A O 1
ATOM 2316 N N . ARG A 1 295 ? 15.538 -32.714 -13.051 1.00 96.06 295 ARG A N 1
ATOM 2317 C CA . ARG A 1 295 ? 15.764 -33.348 -14.365 1.00 96.06 295 ARG A CA 1
ATOM 2318 C C . ARG A 1 295 ? 15.678 -34.871 -14.298 1.00 96.06 295 ARG A C 1
ATOM 2320 O O . ARG A 1 295 ? 15.117 -35.478 -15.200 1.00 96.06 295 ARG A O 1
ATOM 2327 N N . GLU A 1 296 ? 16.217 -35.488 -13.250 1.00 96.94 296 GLU A N 1
ATOM 2328 C CA . GLU A 1 296 ? 16.146 -36.940 -13.044 1.00 96.94 296 GLU A CA 1
ATOM 2329 C C . GLU A 1 296 ? 14.704 -37.417 -12.826 1.00 96.94 296 GLU A C 1
ATOM 2331 O O . GLU A 1 296 ? 14.316 -38.460 -13.349 1.00 96.94 296 GLU A O 1
ATOM 2336 N N . ILE A 1 297 ? 13.896 -36.643 -12.095 1.00 96.38 297 ILE A N 1
ATOM 2337 C CA . ILE A 1 297 ? 12.462 -36.908 -11.922 1.00 96.38 297 ILE A CA 1
ATOM 2338 C C . ILE A 1 297 ? 11.735 -36.762 -13.262 1.00 96.38 297 ILE A C 1
ATOM 2340 O O . ILE A 1 297 ? 11.036 -37.680 -13.681 1.00 96.38 297 ILE A O 1
ATOM 2344 N N . GLU A 1 298 ? 11.940 -35.649 -13.973 1.00 96.56 298 GLU A N 1
ATOM 2345 C CA . GLU A 1 298 ? 11.325 -35.406 -15.284 1.00 96.56 298 GLU A CA 1
ATOM 2346 C C . GLU A 1 298 ? 11.697 -36.495 -16.305 1.00 96.56 298 GLU A C 1
ATOM 2348 O O . GLU A 1 298 ? 10.844 -36.923 -17.078 1.00 96.56 298 GLU A O 1
ATOM 2353 N N . ALA A 1 299 ? 12.928 -37.016 -16.267 1.00 96.19 299 ALA A N 1
ATOM 2354 C CA . ALA A 1 299 ? 13.349 -38.138 -17.105 1.00 96.19 299 ALA A CA 1
ATOM 2355 C C . ALA A 1 299 ? 12.604 -39.452 -16.787 1.00 96.19 299 ALA A C 1
ATOM 2357 O O . ALA A 1 299 ? 12.465 -40.298 -17.670 1.00 96.19 299 ALA A O 1
ATOM 2358 N N . GLY A 1 300 ? 12.102 -39.623 -15.557 1.00 95.81 300 GLY A N 1
ATOM 2359 C CA . GLY A 1 300 ? 11.317 -40.787 -15.136 1.00 95.81 300 GLY A CA 1
ATOM 2360 C C . GLY A 1 300 ? 9.851 -40.766 -15.589 1.00 95.81 300 GLY A C 1
ATOM 2361 O O . GLY A 1 300 ? 9.263 -41.828 -15.782 1.00 95.81 300 GLY A O 1
ATOM 2362 N N . PHE A 1 301 ? 9.267 -39.582 -15.807 1.00 93.19 301 PHE A N 1
ATOM 2363 C CA . PHE A 1 301 ? 7.851 -39.417 -16.176 1.00 93.19 301 PHE A CA 1
ATOM 2364 C C . PHE A 1 301 ? 7.572 -39.450 -17.691 1.00 93.19 301 PHE A C 1
ATOM 2366 O O . PHE A 1 301 ? 6.411 -39.431 -18.106 1.00 93.19 301 PHE A O 1
ATOM 2373 N N . GLY A 1 302 ? 8.610 -39.545 -18.527 1.00 93.38 302 GLY A N 1
ATOM 2374 C CA . GLY A 1 302 ? 8.493 -39.566 -19.988 1.00 93.38 302 GLY A CA 1
ATOM 2375 C C . GLY A 1 302 ? 8.420 -38.170 -20.620 1.00 93.38 302 GLY A C 1
ATOM 2376 O O . GLY A 1 302 ? 8.753 -37.160 -20.008 1.00 93.38 302 GLY A O 1
ATOM 2377 N N . SER A 1 303 ? 8.031 -38.090 -21.897 1.00 94.25 303 SER A N 1
ATOM 2378 C CA . SER A 1 303 ? 7.966 -36.808 -22.613 1.00 94.25 303 SER A CA 1
ATOM 2379 C C . SER A 1 303 ? 6.830 -35.923 -22.094 1.00 94.25 303 SER A C 1
ATOM 2381 O O . SER A 1 303 ? 5.685 -36.372 -22.011 1.00 94.25 303 SER A O 1
ATOM 2383 N N . ARG A 1 304 ? 7.123 -34.641 -21.837 1.00 95.94 304 ARG A N 1
ATOM 2384 C CA . ARG A 1 304 ? 6.134 -33.660 -21.366 1.00 95.94 304 ARG A CA 1
ATOM 2385 C C . ARG A 1 304 ? 4.972 -33.513 -22.371 1.00 95.94 304 ARG A C 1
ATOM 2387 O O . ARG A 1 304 ? 5.232 -33.244 -23.546 1.00 95.94 304 ARG A O 1
ATOM 2394 N N . PRO A 1 305 ? 3.705 -33.646 -21.941 1.00 96.25 305 PRO A N 1
ATOM 2395 C CA . PRO A 1 305 ? 2.550 -33.542 -22.831 1.00 96.25 305 PRO A CA 1
ATOM 2396 C C . PRO A 1 305 ? 2.365 -32.115 -23.376 1.00 96.25 305 PRO A C 1
ATOM 2398 O O . PRO A 1 305 ? 2.720 -31.130 -22.725 1.00 96.25 305 PRO A O 1
ATOM 2401 N N . THR A 1 306 ? 1.781 -32.000 -24.573 1.00 96.81 306 THR A N 1
ATOM 2402 C CA . THR A 1 306 ? 1.559 -30.716 -25.266 1.00 96.81 306 THR A CA 1
ATOM 2403 C C . THR A 1 306 ? 0.270 -30.004 -24.848 1.00 96.81 306 THR A C 1
ATOM 2405 O O . THR A 1 306 ? 0.219 -28.775 -24.881 1.00 96.81 306 THR A O 1
ATOM 2408 N N . ASP A 1 307 ? -0.761 -30.743 -24.427 1.00 96.56 307 ASP A N 1
ATOM 2409 C CA . ASP A 1 307 ? -2.025 -30.172 -23.946 1.00 96.56 307 ASP A CA 1
ATOM 2410 C C . ASP A 1 307 ? -1.806 -29.390 -22.644 1.00 96.56 307 ASP A C 1
ATOM 2412 O O . ASP A 1 307 ? -1.215 -29.898 -21.692 1.00 96.56 307 ASP A O 1
ATOM 2416 N N . SER A 1 308 ? -2.318 -28.160 -22.574 1.00 92.81 308 SER A N 1
ATOM 2417 C CA . SER A 1 308 ? -2.202 -27.291 -21.397 1.00 92.81 308 SER A CA 1
ATOM 2418 C C . SER A 1 308 ? -2.730 -27.913 -20.097 1.00 92.81 308 SER A C 1
ATOM 2420 O O . SER A 1 308 ? -2.178 -27.661 -19.024 1.00 92.81 308 SER A O 1
ATOM 2422 N N . THR A 1 309 ? -3.770 -28.740 -20.186 1.00 93.94 309 THR A N 1
ATOM 2423 C CA . THR A 1 309 ? -4.435 -29.383 -19.049 1.00 93.94 309 THR A CA 1
ATOM 2424 C C . THR A 1 309 ? -3.593 -30.544 -18.530 1.00 93.94 309 THR A C 1
ATOM 2426 O O . THR A 1 309 ? -3.291 -30.613 -17.339 1.00 93.94 309 THR A O 1
ATOM 2429 N N . LEU A 1 310 ? -3.125 -31.404 -19.441 1.00 94.88 310 LEU A N 1
ATOM 2430 C CA . LEU A 1 310 ? -2.233 -32.521 -19.113 1.00 94.88 310 LEU A CA 1
ATOM 2431 C C . LEU A 1 310 ? -0.852 -32.034 -18.674 1.00 94.88 310 LEU A C 1
ATOM 2433 O O . LEU A 1 310 ? -0.257 -32.626 -17.783 1.00 94.88 310 LEU A O 1
ATOM 2437 N N . LYS A 1 311 ? -0.367 -30.926 -19.240 1.00 96.81 311 LYS A N 1
ATOM 2438 C CA . LYS A 1 311 ? 0.885 -30.279 -18.841 1.00 96.81 311 LYS A CA 1
ATOM 2439 C C . LYS A 1 311 ? 0.846 -29.831 -17.385 1.00 96.81 311 LYS A C 1
ATOM 2441 O O . LYS A 1 311 ? 1.784 -30.108 -16.654 1.00 96.81 311 LYS A O 1
ATOM 2446 N N . ARG A 1 312 ? -0.249 -29.208 -16.937 1.00 93.12 312 ARG A N 1
ATOM 2447 C CA . ARG A 1 312 ? -0.412 -28.829 -15.522 1.00 93.12 312 ARG A CA 1
ATOM 2448 C C . ARG A 1 312 ? -0.435 -30.044 -14.599 1.00 93.12 312 ARG A C 1
ATOM 2450 O O . ARG A 1 312 ? 0.159 -29.990 -13.532 1.00 93.12 312 ARG A O 1
ATOM 2457 N N . HIS A 1 313 ? -1.106 -31.124 -15.006 1.00 95.88 313 HIS A N 1
ATOM 2458 C CA . HIS A 1 313 ? -1.138 -32.360 -14.221 1.00 95.88 313 HIS A CA 1
ATOM 2459 C C . HIS A 1 313 ? 0.244 -33.023 -14.150 1.00 95.88 313 HIS A C 1
ATOM 2461 O O . HIS A 1 313 ? 0.669 -33.448 -13.083 1.00 95.88 313 HIS A O 1
ATOM 2467 N N . TYR A 1 314 ? 0.959 -33.068 -15.274 1.00 97.69 314 TYR A N 1
ATOM 2468 C CA . TYR A 1 314 ? 2.337 -33.542 -15.345 1.00 97.69 314 TYR A CA 1
ATOM 2469 C C . TYR A 1 314 ? 3.254 -32.726 -14.427 1.00 97.69 314 TYR A C 1
ATOM 2471 O O . TYR A 1 314 ? 3.955 -33.297 -13.599 1.00 97.69 314 TYR A O 1
ATOM 2479 N N . ASP A 1 315 ? 3.197 -31.394 -14.521 1.00 96.12 315 ASP A N 1
ATOM 2480 C CA . ASP A 1 315 ? 4.007 -30.497 -13.694 1.00 96.12 315 ASP A CA 1
ATOM 2481 C C . ASP A 1 315 ? 3.693 -30.697 -12.197 1.00 96.12 315 ASP A C 1
ATOM 2483 O O . ASP A 1 315 ? 4.611 -30.796 -11.387 1.00 96.12 315 ASP A O 1
ATOM 2487 N N . ALA A 1 316 ? 2.414 -30.865 -11.835 1.00 96.00 316 ALA A N 1
ATOM 2488 C CA . ALA A 1 316 ? 2.002 -31.147 -10.459 1.00 96.00 316 ALA A CA 1
ATOM 2489 C C . ALA A 1 316 ? 2.521 -32.500 -9.933 1.00 96.00 316 ALA A C 1
ATOM 2491 O O . ALA A 1 316 ? 2.882 -32.600 -8.762 1.00 96.00 316 ALA A O 1
ATOM 2492 N N . MET A 1 317 ? 2.582 -33.536 -10.780 1.00 96.88 317 MET A N 1
ATOM 2493 C CA . MET A 1 317 ? 3.156 -34.836 -10.407 1.00 96.88 317 MET A CA 1
ATOM 2494 C C . MET A 1 317 ? 4.671 -34.753 -10.192 1.00 96.88 317 MET A C 1
ATOM 2496 O O . MET A 1 317 ? 5.177 -35.296 -9.211 1.00 96.88 317 MET A O 1
ATOM 2500 N N . VAL A 1 318 ? 5.380 -34.039 -11.073 1.00 97.19 318 VAL A N 1
ATOM 2501 C CA . VAL A 1 318 ? 6.827 -33.804 -10.945 1.00 97.19 318 VAL A CA 1
ATOM 2502 C C . VAL A 1 318 ? 7.139 -33.029 -9.665 1.00 97.19 318 VAL A C 1
ATOM 2504 O O . VAL A 1 318 ? 8.039 -33.423 -8.924 1.00 97.19 318 VAL A O 1
ATOM 2507 N N . ASP A 1 319 ? 6.390 -31.961 -9.378 1.00 95.69 319 ASP A N 1
ATOM 2508 C CA . ASP A 1 319 ? 6.602 -31.142 -8.182 1.00 95.69 319 ASP A CA 1
ATOM 2509 C C . ASP A 1 319 ? 6.315 -31.944 -6.890 1.00 95.69 319 ASP A C 1
ATOM 2511 O O . ASP A 1 319 ? 7.089 -31.860 -5.935 1.00 95.69 319 ASP A O 1
ATOM 2515 N N . ALA A 1 320 ? 5.284 -32.799 -6.871 1.00 95.75 320 ALA A N 1
ATOM 2516 C CA . ALA A 1 320 ? 4.975 -33.661 -5.722 1.00 95.75 320 ALA A CA 1
ATOM 2517 C C . ALA A 1 320 ? 6.061 -34.724 -5.452 1.00 95.75 320 ALA A C 1
ATOM 2519 O O . ALA A 1 320 ? 6.448 -34.952 -4.299 1.00 95.75 320 ALA A O 1
ATOM 2520 N N . GLU A 1 321 ? 6.594 -35.369 -6.497 1.00 96.94 321 GLU A N 1
ATOM 2521 C CA . GLU A 1 321 ? 7.734 -36.284 -6.342 1.00 96.94 321 GLU A CA 1
ATOM 2522 C C . GLU A 1 321 ? 8.995 -35.552 -5.881 1.00 96.94 321 GLU A C 1
ATOM 2524 O O . GLU A 1 321 ? 9.738 -36.058 -5.036 1.00 96.94 321 GLU A O 1
ATOM 2529 N N . TYR A 1 322 ? 9.228 -34.353 -6.411 1.00 96.31 322 TYR A N 1
ATOM 2530 C CA . TYR A 1 322 ? 10.364 -33.520 -6.046 1.00 96.31 322 TYR A CA 1
ATOM 2531 C C . TYR A 1 322 ? 10.335 -33.134 -4.563 1.00 96.31 322 TYR A C 1
ATOM 2533 O O . TYR A 1 322 ? 11.334 -33.328 -3.866 1.00 96.31 322 TYR A O 1
ATOM 2541 N N . GLU A 1 323 ? 9.188 -32.683 -4.047 1.00 95.12 323 GLU A N 1
ATOM 2542 C CA . GLU A 1 323 ? 9.006 -32.403 -2.617 1.00 95.12 323 GLU A CA 1
ATOM 2543 C C . GLU A 1 323 ? 9.232 -33.652 -1.757 1.00 95.12 323 GLU A C 1
ATOM 2545 O O . GLU A 1 323 ? 9.954 -33.589 -0.759 1.00 95.12 323 GLU A O 1
ATOM 2550 N N . THR A 1 324 ? 8.703 -34.805 -2.182 1.00 95.62 324 THR A N 1
ATOM 2551 C CA . THR A 1 324 ? 8.867 -36.079 -1.465 1.00 95.62 324 THR A CA 1
ATOM 2552 C C . THR A 1 324 ? 10.341 -36.483 -1.358 1.00 95.62 324 THR A C 1
ATOM 2554 O O . THR A 1 324 ? 10.807 -36.871 -0.283 1.00 95.62 324 THR A O 1
ATOM 2557 N N . ARG A 1 325 ? 11.114 -36.355 -2.448 1.00 95.00 325 ARG A N 1
ATOM 2558 C CA . ARG A 1 325 ? 12.553 -36.673 -2.440 1.00 95.00 325 ARG A CA 1
ATOM 2559 C C . ARG A 1 325 ? 13.355 -35.691 -1.593 1.00 95.00 325 ARG A C 1
ATOM 2561 O O . ARG A 1 325 ? 14.213 -36.128 -0.834 1.00 95.00 325 ARG A O 1
ATOM 2568 N N . ILE A 1 326 ? 13.068 -34.391 -1.668 1.00 93.00 326 ILE A N 1
ATOM 2569 C CA . ILE A 1 326 ? 13.733 -33.396 -0.809 1.00 93.00 326 ILE A CA 1
ATOM 2570 C C . ILE A 1 326 ? 13.462 -33.687 0.659 1.00 93.00 326 ILE A C 1
ATOM 2572 O O . ILE A 1 326 ? 14.384 -33.649 1.471 1.00 93.00 326 ILE A O 1
ATOM 2576 N N . GLN A 1 327 ? 12.214 -33.987 1.005 1.00 91.94 327 GLN A N 1
ATOM 2577 C CA . GLN A 1 327 ? 11.842 -34.282 2.377 1.00 91.94 327 GLN A CA 1
ATOM 2578 C C . GLN A 1 327 ? 12.570 -35.531 2.891 1.00 91.94 327 GLN A C 1
ATOM 2580 O O . GLN A 1 327 ? 13.102 -35.505 3.999 1.00 91.94 327 GLN A O 1
ATOM 2585 N N . ALA A 1 328 ? 12.687 -36.582 2.072 1.00 90.81 328 ALA A N 1
ATOM 2586 C CA . ALA A 1 328 ? 13.471 -37.770 2.408 1.00 90.81 328 ALA A CA 1
ATOM 2587 C C . ALA A 1 328 ? 14.960 -37.452 2.646 1.00 90.81 328 ALA A C 1
ATOM 2589 O O . ALA A 1 328 ? 15.544 -37.952 3.608 1.00 90.81 328 ALA A O 1
ATOM 2590 N N . LEU A 1 329 ? 15.564 -36.583 1.825 1.00 90.38 329 LEU A N 1
ATOM 2591 C CA . LEU A 1 329 ? 16.954 -36.149 2.007 1.00 90.38 329 LEU A CA 1
ATOM 2592 C C . LEU A 1 329 ? 17.149 -35.305 3.274 1.00 90.38 329 LEU A C 1
ATOM 2594 O O . LEU A 1 329 ? 18.132 -35.489 3.988 1.00 90.38 329 LEU A O 1
ATOM 2598 N N . LEU A 1 330 ? 16.203 -34.415 3.587 1.00 85.94 330 LEU A N 1
ATOM 2599 C CA . LEU A 1 330 ? 16.242 -33.611 4.811 1.00 85.94 330 LEU A CA 1
ATOM 2600 C C . LEU A 1 330 ? 16.125 -34.488 6.064 1.00 85.94 330 LEU A C 1
ATOM 2602 O O . LEU A 1 330 ? 16.887 -34.302 7.015 1.00 85.94 330 LEU A O 1
ATOM 2606 N N . PHE A 1 331 ? 15.231 -35.481 6.054 1.00 84.62 331 PHE A N 1
ATOM 2607 C CA . PHE A 1 331 ? 15.125 -36.447 7.149 1.00 84.62 331 PHE A CA 1
ATOM 2608 C C . PHE A 1 331 ? 16.403 -37.277 7.310 1.00 84.62 331 PHE A C 1
ATOM 2610 O O . PHE A 1 331 ? 16.863 -37.446 8.436 1.00 84.62 331 PHE A O 1
ATOM 2617 N N . ALA A 1 332 ? 17.016 -37.724 6.209 1.00 81.88 332 ALA A N 1
ATOM 2618 C CA . ALA A 1 332 ? 18.286 -38.450 6.256 1.00 81.88 332 ALA A CA 1
ATOM 2619 C C . ALA A 1 332 ? 19.419 -37.599 6.858 1.00 81.88 332 ALA A C 1
ATOM 2621 O O . ALA A 1 332 ? 20.141 -38.082 7.722 1.00 81.88 332 ALA A O 1
ATOM 2622 N N . SER A 1 333 ? 19.515 -36.317 6.482 1.00 77.50 333 SER A N 1
ATOM 2623 C CA . SER A 1 333 ? 20.516 -35.396 7.048 1.00 77.50 333 SER A CA 1
ATOM 2624 C C . SER A 1 333 ? 20.283 -35.054 8.525 1.00 77.50 333 SER A C 1
ATOM 2626 O O . SER A 1 333 ? 21.220 -34.710 9.239 1.00 77.50 333 SER A O 1
ATOM 2628 N N . SER A 1 334 ? 19.036 -35.149 8.999 1.00 71.75 334 SER A N 1
ATOM 2629 C CA . SER A 1 334 ? 18.703 -34.880 10.403 1.00 71.75 334 SER A CA 1
ATOM 2630 C C . SER A 1 334 ? 19.038 -36.073 11.300 1.00 71.75 334 SER A C 1
ATOM 2632 O O . SER A 1 334 ? 19.470 -35.876 12.428 1.00 71.75 334 SER A O 1
ATOM 2634 N N . ALA A 1 335 ? 18.891 -37.301 10.791 1.00 65.19 335 ALA A N 1
ATOM 2635 C CA . ALA A 1 335 ? 19.174 -38.526 11.540 1.00 65.19 335 ALA A CA 1
ATOM 2636 C C . ALA A 1 335 ? 20.672 -38.743 11.832 1.00 65.19 335 ALA A C 1
ATOM 2638 O O . ALA A 1 335 ? 21.015 -39.487 12.746 1.00 65.19 335 ALA A O 1
ATOM 2639 N N . GLU A 1 336 ? 21.566 -38.100 11.077 1.00 58.19 336 GLU A N 1
ATOM 2640 C CA . GLU A 1 336 ? 23.019 -38.175 11.297 1.00 58.19 336 GLU A CA 1
ATOM 2641 C C . GLU A 1 336 ? 23.532 -37.163 12.339 1.00 58.19 336 GLU A C 1
ATOM 2643 O O . GLU A 1 336 ? 24.661 -37.290 12.805 1.00 58.19 336 GLU A O 1
ATOM 2648 N N . A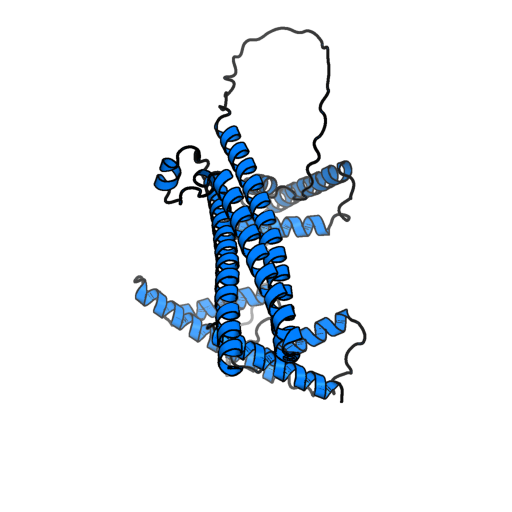SN A 1 337 ? 22.700 -36.197 12.751 1.00 54.16 337 ASN A N 1
ATOM 2649 C CA . ASN A 1 337 ? 23.070 -35.115 13.670 1.00 54.16 337 ASN A CA 1
ATOM 2650 C C . ASN A 1 337 ? 22.484 -35.254 15.088 1.00 54.16 337 ASN A C 1
ATOM 2652 O O . ASN A 1 337 ? 22.530 -34.293 15.855 1.00 54.16 337 ASN A O 1
ATOM 2656 N N . ASP A 1 338 ? 22.006 -36.440 15.483 1.00 45.72 338 ASP A N 1
ATOM 2657 C CA . ASP A 1 338 ? 21.667 -36.750 16.883 1.00 45.72 338 ASP A CA 1
ATOM 2658 C C . ASP A 1 338 ? 22.946 -36.943 17.733 1.00 45.72 338 ASP A C 1
ATOM 2660 O O . ASP A 1 338 ? 23.200 -37.983 18.343 1.00 45.72 338 ASP A O 1
ATOM 2664 N N . VAL A 1 339 ? 23.790 -35.909 17.771 1.00 46.25 339 VAL A N 1
ATOM 2665 C CA . VAL A 1 339 ? 24.826 -35.722 18.785 1.00 46.25 339 VAL A CA 1
ATOM 2666 C C . VAL A 1 339 ? 24.193 -34.908 19.908 1.00 46.25 339 VAL A C 1
ATOM 2668 O O . VAL A 1 339 ? 23.896 -33.734 19.728 1.00 46.25 339 VAL A O 1
ATOM 2671 N N . ALA A 1 340 ? 23.965 -35.593 21.032 1.00 45.84 340 ALA A N 1
ATOM 2672 C CA . ALA A 1 340 ? 23.731 -35.091 22.387 1.00 45.84 340 ALA A CA 1
ATOM 2673 C C . ALA A 1 340 ? 23.181 -33.655 22.494 1.00 45.84 340 ALA A C 1
ATOM 2675 O O . ALA A 1 340 ? 23.927 -32.686 22.373 1.00 45.84 340 ALA A O 1
ATOM 2676 N N . GLU A 1 341 ? 21.889 -33.535 22.821 1.00 48.22 341 GLU A N 1
ATOM 2677 C CA . GLU A 1 341 ? 21.275 -32.284 23.275 1.00 48.22 341 GLU A CA 1
ATOM 2678 C C . GLU A 1 341 ? 22.098 -31.681 24.427 1.00 48.22 341 GLU A C 1
ATOM 2680 O O . GLU A 1 341 ? 21.981 -32.092 25.584 1.00 48.22 341 GLU A O 1
ATOM 2685 N N . GLU A 1 342 ? 22.956 -30.707 24.115 1.00 50.69 342 GLU A N 1
ATOM 2686 C CA . GLU A 1 342 ? 23.566 -29.876 25.142 1.00 50.69 342 GLU A CA 1
ATOM 2687 C C . GLU A 1 342 ? 22.478 -29.021 25.811 1.00 50.69 342 GLU A C 1
ATOM 2689 O O . GLU A 1 342 ? 21.585 -28.493 25.134 1.00 50.69 342 GLU A O 1
ATOM 2694 N N . PRO A 1 343 ? 22.528 -28.865 27.145 1.00 55.31 343 PRO A N 1
ATOM 2695 C CA . PRO A 1 343 ? 21.572 -28.051 27.876 1.00 55.31 343 PRO A CA 1
ATOM 2696 C C . PRO A 1 343 ? 21.631 -26.609 27.368 1.00 55.31 343 PRO A C 1
ATOM 2698 O O . PRO A 1 343 ? 22.663 -25.942 27.437 1.00 55.31 343 PRO A O 1
ATOM 2701 N N . VAL A 1 344 ? 20.494 -26.147 26.849 1.00 54.97 344 VAL A N 1
ATOM 2702 C CA . VAL A 1 344 ? 20.319 -24.842 26.208 1.00 54.97 344 VAL A CA 1
ATOM 2703 C C . VAL A 1 344 ? 20.862 -23.724 27.103 1.00 54.97 344 VAL A C 1
ATOM 2705 O O . VAL A 1 344 ? 20.376 -23.492 28.212 1.00 54.97 344 VAL A O 1
ATOM 2708 N N . GLN A 1 345 ? 21.894 -23.038 26.605 1.00 61.81 345 GLN A N 1
ATOM 2709 C CA . GLN A 1 345 ? 22.507 -21.882 27.251 1.00 61.81 345 GLN A CA 1
ATOM 2710 C C . GLN A 1 345 ? 21.489 -20.752 27.448 1.00 61.81 345 GLN A C 1
ATOM 2712 O O . GLN A 1 345 ? 20.615 -20.509 26.616 1.00 61.81 345 GLN A O 1
ATOM 2717 N N . LYS A 1 346 ? 21.631 -20.055 28.581 1.00 72.19 346 LYS A N 1
ATOM 2718 C CA . LYS A 1 346 ? 20.815 -18.904 28.989 1.00 72.19 346 LYS A CA 1
ATOM 2719 C C . LYS A 1 346 ? 20.735 -17.860 27.872 1.00 72.19 346 LYS A C 1
ATOM 2721 O O . LYS A 1 346 ? 21.715 -17.625 27.168 1.00 72.19 346 LYS A O 1
ATOM 2726 N N . LEU A 1 347 ? 19.571 -17.216 27.755 1.00 75.44 347 LEU A N 1
ATOM 2727 C CA . LEU A 1 347 ? 19.288 -16.216 26.728 1.00 75.44 347 LEU A CA 1
ATOM 2728 C C . LEU A 1 347 ? 20.401 -15.145 26.673 1.00 75.44 347 LEU A C 1
ATOM 2730 O O . LEU A 1 347 ? 20.679 -14.535 27.708 1.00 75.44 347 LEU A O 1
ATOM 2734 N N . PRO A 1 348 ? 21.020 -14.888 25.506 1.00 79.44 348 PRO A N 1
ATOM 2735 C CA . PRO A 1 348 ? 22.075 -13.885 25.388 1.00 79.44 348 PRO A CA 1
ATOM 2736 C C . PRO A 1 348 ? 21.590 -12.491 25.814 1.00 79.44 348 PRO A C 1
ATOM 2738 O O . PRO A 1 348 ? 20.501 -12.065 25.422 1.00 79.44 348 PRO A O 1
ATOM 2741 N N . GLU A 1 349 ? 22.403 -11.762 26.587 1.00 82.50 349 GLU A N 1
ATOM 2742 C CA . GLU A 1 349 ? 22.086 -10.391 27.027 1.00 82.50 349 GLU A CA 1
ATOM 2743 C C . GLU A 1 349 ? 22.167 -9.367 25.880 1.00 82.50 349 GLU A C 1
ATOM 2745 O O . GLU A 1 349 ? 21.494 -8.334 25.914 1.00 82.50 349 GLU A O 1
ATOM 2750 N N . ASP A 1 350 ? 22.948 -9.658 24.835 1.00 87.38 350 ASP A N 1
ATOM 2751 C CA . ASP A 1 350 ? 23.072 -8.791 23.665 1.00 87.38 350 ASP A CA 1
ATOM 2752 C C . ASP A 1 350 ? 21.772 -8.781 22.843 1.00 87.38 350 ASP A C 1
ATOM 2754 O O . ASP A 1 350 ? 21.264 -9.814 22.407 1.00 87.38 350 ASP A O 1
ATOM 2758 N N . SER A 1 351 ? 21.255 -7.579 22.584 1.00 83.81 351 SER A N 1
ATOM 2759 C CA . SER A 1 351 ? 20.073 -7.322 21.760 1.00 83.81 351 SER A CA 1
ATOM 2760 C C . SER A 1 351 ? 20.117 -7.980 20.375 1.00 83.81 351 SER A C 1
ATOM 2762 O O . SER A 1 351 ? 19.075 -8.428 19.885 1.00 83.81 351 SER A O 1
ATOM 2764 N N . MET A 1 352 ? 21.296 -8.062 19.746 1.00 87.25 352 MET A N 1
ATOM 2765 C CA . MET A 1 352 ? 21.423 -8.639 18.409 1.00 87.25 352 MET A CA 1
ATOM 2766 C C . MET A 1 352 ? 21.371 -10.164 18.468 1.00 87.25 352 MET A C 1
ATOM 2768 O O . MET A 1 352 ? 20.571 -10.774 17.754 1.00 87.25 352 MET A O 1
ATOM 2772 N N . LEU A 1 353 ? 22.139 -10.775 19.378 1.00 86.31 353 LEU A N 1
ATOM 2773 C CA . LEU A 1 353 ? 22.093 -12.221 19.603 1.00 86.31 353 LEU A CA 1
ATOM 2774 C C . LEU A 1 353 ? 20.712 -12.663 20.085 1.00 86.31 353 LEU A C 1
ATOM 2776 O O . LEU A 1 353 ? 20.202 -13.671 19.611 1.00 86.31 353 LEU A O 1
ATOM 2780 N N . ARG A 1 354 ? 20.056 -11.880 20.946 1.00 88.31 354 ARG A N 1
ATOM 2781 C CA . ARG A 1 354 ? 18.676 -12.135 21.367 1.00 88.31 354 ARG A CA 1
ATOM 2782 C C . ARG A 1 354 ? 17.731 -12.158 20.172 1.00 88.31 354 ARG A C 1
ATOM 2784 O O . ARG A 1 354 ? 16.878 -13.031 20.087 1.00 88.31 354 ARG A O 1
ATOM 2791 N N . ARG A 1 355 ? 17.871 -11.230 19.223 1.00 88.94 355 ARG A N 1
ATOM 2792 C CA . ARG A 1 355 ? 17.033 -11.215 18.018 1.00 88.94 355 ARG A CA 1
ATOM 2793 C C . ARG A 1 355 ? 17.278 -12.440 17.136 1.00 88.94 355 ARG A C 1
ATOM 2795 O O . ARG A 1 355 ? 16.307 -13.005 16.638 1.00 88.94 355 ARG A O 1
ATOM 2802 N N . HIS A 1 356 ? 18.536 -12.846 16.965 1.00 89.81 356 HIS A N 1
ATOM 2803 C CA . HIS A 1 356 ? 18.890 -14.053 16.216 1.00 89.81 356 HIS A CA 1
ATOM 2804 C C . HIS A 1 356 ? 18.355 -15.316 16.889 1.00 89.81 356 HIS A C 1
ATOM 2806 O O . HIS A 1 356 ? 17.666 -16.092 16.236 1.00 89.81 356 HIS A O 1
ATOM 2812 N N . PHE A 1 357 ? 18.558 -15.450 18.198 1.00 91.62 357 PHE A N 1
ATOM 2813 C CA . PHE A 1 357 ? 18.037 -16.556 18.992 1.00 91.62 357 PHE A CA 1
ATOM 2814 C C . PHE A 1 357 ? 16.508 -16.654 18.902 1.00 91.62 357 PHE A C 1
ATOM 2816 O O . PHE A 1 357 ? 15.965 -17.722 18.645 1.00 91.62 357 PHE A O 1
ATOM 2823 N N . LEU A 1 358 ? 15.787 -15.535 19.051 1.00 92.31 358 LEU A N 1
ATOM 2824 C CA . LEU A 1 358 ? 14.324 -15.531 18.933 1.00 92.31 358 LEU A CA 1
ATOM 2825 C C . LEU A 1 358 ? 13.858 -15.881 17.510 1.00 92.31 358 LEU A C 1
ATOM 2827 O O . LEU A 1 358 ? 12.848 -16.565 17.354 1.00 92.31 358 LEU A O 1
ATOM 2831 N N . ALA A 1 359 ? 14.580 -15.442 16.475 1.00 93.19 359 ALA A N 1
ATOM 2832 C CA . ALA A 1 359 ? 14.272 -15.799 15.091 1.00 93.19 359 ALA A CA 1
ATOM 2833 C C . ALA A 1 359 ? 14.507 -17.294 14.818 1.00 93.19 359 ALA A C 1
ATOM 2835 O O . ALA A 1 359 ? 13.688 -17.936 14.159 1.00 93.19 359 ALA A O 1
ATOM 2836 N N . GLU A 1 360 ? 15.589 -17.852 15.356 1.00 94.00 360 GLU A N 1
ATOM 2837 C CA . GLU A 1 360 ? 15.921 -19.272 15.260 1.00 94.00 360 GLU A CA 1
ATOM 2838 C C . GLU A 1 360 ? 14.899 -20.138 16.002 1.00 94.00 360 GLU A C 1
ATOM 2840 O O . GLU A 1 360 ? 14.381 -21.103 15.441 1.00 94.00 360 GLU A O 1
ATOM 2845 N N . LEU A 1 361 ? 14.510 -19.739 17.214 1.00 92.81 361 LEU A N 1
ATOM 2846 C CA . LEU A 1 361 ? 13.482 -20.418 18.000 1.00 92.81 361 LEU A CA 1
ATOM 2847 C C . LEU A 1 361 ? 12.127 -20.388 17.275 1.00 92.81 361 LEU A C 1
ATOM 2849 O O . LEU A 1 361 ? 11.462 -21.415 17.141 1.00 92.81 361 LEU A O 1
ATOM 2853 N N . GLN A 1 362 ? 11.747 -19.246 16.692 1.00 94.19 362 GLN A N 1
ATOM 2854 C CA . GLN A 1 362 ? 10.534 -19.145 15.878 1.00 94.19 362 GLN A CA 1
ATOM 2855 C C . GLN A 1 362 ? 10.587 -20.045 14.628 1.00 94.19 362 GLN A C 1
ATOM 2857 O O . GLN A 1 362 ? 9.581 -20.674 14.286 1.00 94.19 362 GLN A O 1
ATOM 2862 N N . ALA A 1 363 ? 11.742 -20.143 13.961 1.00 92.00 363 ALA A N 1
ATOM 2863 C CA . ALA A 1 363 ? 11.941 -21.036 12.819 1.00 92.00 363 ALA A CA 1
ATOM 2864 C C . ALA A 1 363 ? 11.866 -22.516 13.229 1.00 92.00 363 ALA A C 1
ATOM 2866 O O . ALA A 1 363 ? 11.200 -23.306 12.557 1.00 92.00 363 ALA A O 1
ATOM 2867 N N . ARG A 1 364 ? 12.466 -22.881 14.369 1.00 95.62 364 ARG A N 1
ATOM 2868 C CA . ARG A 1 364 ? 12.424 -24.237 14.936 1.00 95.62 364 ARG A CA 1
ATOM 2869 C C . ARG A 1 364 ? 10.999 -24.658 15.289 1.00 95.62 364 ARG A C 1
ATOM 2871 O O . ARG A 1 364 ? 10.595 -25.780 14.988 1.00 95.62 364 ARG A O 1
ATOM 2878 N N . ILE A 1 365 ? 10.206 -23.755 15.867 1.00 93.31 365 ILE A N 1
ATOM 2879 C CA . ILE A 1 365 ? 8.783 -23.995 16.144 1.00 93.31 365 ILE A CA 1
ATOM 2880 C C . ILE A 1 365 ? 7.996 -24.168 14.845 1.00 93.31 365 ILE A C 1
ATOM 2882 O O . ILE A 1 365 ? 7.199 -25.101 14.743 1.00 93.31 365 ILE A O 1
ATOM 2886 N N . ALA A 1 366 ? 8.224 -23.302 13.852 1.00 92.25 366 ALA A N 1
ATOM 2887 C CA . ALA A 1 366 ? 7.555 -23.388 12.557 1.00 92.25 366 ALA A CA 1
ATOM 2888 C C . ALA A 1 366 ? 7.870 -24.704 11.825 1.00 92.25 366 ALA A C 1
ATOM 2890 O O . ALA A 1 366 ? 6.980 -25.260 11.192 1.00 92.25 366 ALA A O 1
ATOM 2891 N N . ALA A 1 367 ? 9.090 -25.234 11.960 1.00 92.81 367 ALA A N 1
ATOM 2892 C CA . ALA A 1 367 ? 9.486 -26.518 11.382 1.00 92.81 367 ALA A CA 1
ATOM 2893 C C . ALA A 1 367 ? 8.788 -27.730 12.035 1.00 92.81 367 ALA A C 1
ATOM 2895 O O . ALA A 1 367 ? 8.575 -28.742 11.375 1.00 92.81 367 ALA A O 1
ATOM 2896 N N . LYS A 1 368 ? 8.398 -27.632 13.316 1.00 93.94 368 LYS A N 1
ATOM 2897 C CA . LYS A 1 368 ? 7.633 -28.676 14.033 1.00 93.94 368 LYS A CA 1
ATOM 2898 C C . LYS A 1 368 ? 6.125 -28.641 13.738 1.00 93.94 368 LYS A C 1
ATOM 2900 O O . LYS A 1 368 ? 5.389 -29.504 14.220 1.00 93.94 368 LYS A O 1
ATOM 2905 N N . LEU A 1 369 ? 5.640 -27.615 13.042 1.00 91.50 369 LEU A N 1
ATOM 2906 C CA . LEU A 1 369 ? 4.230 -27.431 12.697 1.00 91.50 369 LEU A CA 1
ATOM 2907 C C . LEU A 1 369 ? 3.969 -27.899 11.251 1.00 91.50 369 LEU A C 1
ATOM 2909 O O . LEU A 1 369 ? 4.895 -27.947 10.443 1.00 91.50 369 LEU A O 1
ATOM 2913 N N . PRO A 1 370 ? 2.719 -28.267 10.904 1.00 92.56 370 PRO A N 1
ATOM 2914 C CA . PRO A 1 370 ? 2.361 -28.622 9.530 1.00 92.56 370 PRO A CA 1
ATOM 2915 C C . PRO A 1 370 ? 2.633 -27.459 8.558 1.00 92.56 370 PRO A C 1
ATOM 2917 O O . PRO A 1 370 ? 2.683 -26.306 8.989 1.00 92.56 370 PRO A O 1
ATOM 2920 N N . PRO A 1 371 ? 2.783 -27.723 7.246 1.00 91.56 371 PRO A N 1
ATOM 2921 C CA . PRO A 1 371 ? 3.096 -26.688 6.266 1.00 91.56 371 PRO A CA 1
ATOM 2922 C C . PRO A 1 371 ? 2.082 -25.541 6.303 1.00 91.56 371 PRO A C 1
ATOM 2924 O O . PRO A 1 371 ? 0.884 -25.733 6.533 1.00 91.56 371 PRO A O 1
ATOM 2927 N N . ARG A 1 372 ? 2.585 -24.324 6.073 1.00 93.56 372 ARG A N 1
ATOM 2928 C CA . ARG A 1 372 ? 1.794 -23.097 6.175 1.00 93.56 372 ARG A CA 1
ATOM 2929 C C . ARG A 1 372 ? 0.596 -23.155 5.212 1.00 93.56 372 ARG A C 1
ATOM 2931 O O . ARG A 1 372 ? 0.810 -23.270 4.006 1.00 93.56 372 ARG A O 1
ATOM 2938 N N . PRO A 1 373 ? -0.648 -23.017 5.700 1.00 93.25 373 PRO A N 1
ATOM 2939 C CA . PRO A 1 373 ? -1.826 -23.062 4.841 1.00 93.25 373 PRO A CA 1
ATOM 2940 C C . PRO A 1 373 ? -1.903 -21.829 3.926 1.00 93.25 373 PRO A C 1
ATOM 2942 O O . PRO A 1 373 ? -1.477 -20.734 4.305 1.00 93.25 373 PRO A O 1
ATOM 2945 N N . SER A 1 374 ? -2.471 -22.009 2.729 1.00 92.31 374 SER A N 1
ATOM 2946 C CA . SER A 1 374 ? -2.652 -20.952 1.720 1.00 92.31 374 SER A CA 1
ATOM 2947 C C . SER A 1 374 ? -3.858 -20.044 1.990 1.00 92.31 374 SER A C 1
ATOM 2949 O O . SER A 1 374 ? -3.847 -18.878 1.598 1.00 92.31 374 SER A O 1
ATOM 2951 N N . ASP A 1 375 ? -4.887 -20.550 2.678 1.00 93.81 375 ASP A N 1
ATOM 2952 C CA . ASP A 1 375 ? -6.072 -19.776 3.059 1.00 93.81 375 ASP A CA 1
ATOM 2953 C C . ASP A 1 375 ? -5.721 -18.735 4.132 1.00 93.81 375 ASP A C 1
ATOM 2955 O O . ASP A 1 375 ? -5.128 -19.054 5.163 1.00 93.81 375 ASP A O 1
ATOM 2959 N N . PHE A 1 376 ? -6.142 -17.488 3.917 1.00 92.56 376 PHE A N 1
ATOM 2960 C CA . PHE A 1 376 ? -5.924 -16.368 4.827 1.00 92.56 376 PHE A CA 1
ATOM 2961 C C . PHE A 1 376 ? -6.467 -16.614 6.247 1.00 92.56 376 PHE A C 1
ATOM 2963 O O . PHE A 1 376 ? -5.827 -16.235 7.233 1.00 92.56 376 PHE A O 1
ATOM 2970 N N . ASN A 1 377 ? -7.626 -17.267 6.382 1.00 85.81 377 ASN A N 1
ATOM 2971 C CA . ASN A 1 377 ? -8.223 -17.546 7.691 1.00 85.81 377 ASN A CA 1
ATOM 2972 C C . ASN A 1 377 ? -7.409 -18.592 8.462 1.00 85.81 377 ASN A C 1
ATOM 2974 O O . ASN A 1 377 ? -7.103 -18.402 9.643 1.00 85.81 377 ASN A O 1
ATOM 2978 N N . LEU A 1 378 ? -6.991 -19.658 7.775 1.00 92.50 378 LEU A N 1
ATOM 2979 C CA . LEU A 1 378 ? -6.128 -20.690 8.348 1.00 92.50 378 LEU A CA 1
ATOM 2980 C C . LEU A 1 378 ? -4.727 -20.153 8.629 1.00 92.50 378 LEU A C 1
ATOM 2982 O O . LEU A 1 378 ? -4.136 -20.500 9.645 1.00 92.50 378 LEU A O 1
ATOM 2986 N N . GLN A 1 379 ? -4.213 -19.252 7.794 1.00 94.56 379 GLN A N 1
ATOM 2987 C CA . GLN A 1 379 ? -2.924 -18.602 8.003 1.00 94.56 379 GLN A CA 1
ATOM 2988 C C . GLN A 1 379 ? -2.922 -17.771 9.289 1.00 94.56 379 GLN A C 1
ATOM 2990 O O . GLN A 1 379 ? -1.935 -17.772 10.025 1.00 94.56 379 GLN A O 1
ATOM 2995 N N . ARG A 1 380 ? -4.032 -17.092 9.603 1.00 92.31 380 ARG A N 1
ATOM 2996 C CA . ARG A 1 380 ? -4.168 -16.354 10.863 1.00 92.31 380 ARG A CA 1
ATOM 2997 C C . ARG A 1 380 ? -4.143 -17.291 12.071 1.00 92.31 380 ARG A C 1
ATOM 2999 O O . ARG A 1 380 ? -3.454 -16.986 13.041 1.00 92.31 380 ARG A O 1
ATOM 3006 N N . HIS A 1 381 ? -4.845 -18.421 11.998 1.00 92.69 381 HIS A N 1
ATOM 3007 C CA . HIS A 1 381 ? -4.832 -19.430 13.060 1.00 92.69 381 HIS A CA 1
ATOM 3008 C C . HIS A 1 381 ? -3.456 -20.099 13.204 1.00 92.69 381 HIS A C 1
ATOM 3010 O O . HIS A 1 381 ? -2.943 -20.235 14.309 1.00 92.69 381 HIS A O 1
ATOM 3016 N N . TYR A 1 382 ? -2.810 -20.416 12.085 1.00 96.44 382 TYR A N 1
ATOM 3017 C CA . TYR A 1 382 ? -1.452 -20.945 12.032 1.00 96.44 382 TYR A CA 1
ATOM 3018 C C . TYR A 1 382 ? -0.439 -20.004 12.696 1.00 96.44 382 TYR A C 1
ATOM 3020 O O . TYR A 1 382 ? 0.334 -20.423 13.555 1.00 96.44 382 TYR A O 1
ATOM 3028 N N . ASN A 1 383 ? -0.489 -18.709 12.366 1.00 94.44 383 ASN A N 1
ATOM 3029 C CA . ASN A 1 383 ? 0.370 -17.710 13.001 1.00 94.44 383 ASN A CA 1
ATOM 3030 C C . ASN A 1 383 ? 0.081 -17.597 14.514 1.00 94.44 383 ASN A C 1
ATOM 3032 O O . ASN A 1 383 ? 1.012 -17.410 15.292 1.00 94.44 383 ASN A O 1
ATOM 3036 N N . ALA A 1 384 ? -1.182 -17.732 14.940 1.00 95.81 384 ALA A N 1
ATOM 3037 C CA . ALA A 1 384 ? -1.542 -17.735 16.360 1.00 95.81 384 ALA A CA 1
ATOM 3038 C C . ALA A 1 384 ? -0.961 -18.955 17.101 1.00 95.81 384 ALA A C 1
ATOM 3040 O O . ALA A 1 384 ? -0.413 -18.790 18.186 1.00 95.81 384 ALA A O 1
ATOM 3041 N N . MET A 1 385 ? -0.993 -20.146 16.490 1.00 95.81 385 MET A N 1
ATOM 3042 C CA . MET A 1 385 ? -0.372 -21.352 17.055 1.00 95.81 385 MET A CA 1
ATOM 3043 C C . MET A 1 385 ? 1.151 -21.228 17.182 1.00 95.81 385 MET A C 1
ATOM 3045 O O . MET A 1 385 ? 1.709 -21.645 18.197 1.00 95.81 385 MET A O 1
ATOM 3049 N N . ILE A 1 386 ? 1.826 -20.641 16.183 1.00 95.50 386 ILE A N 1
ATOM 3050 C CA . ILE A 1 386 ? 3.268 -20.349 16.273 1.00 95.50 386 ILE A CA 1
ATOM 3051 C C . ILE A 1 386 ? 3.537 -19.446 17.474 1.00 95.50 386 ILE A C 1
ATOM 3053 O O . ILE A 1 386 ? 4.418 -19.748 18.275 1.00 95.50 386 ILE A O 1
ATOM 3057 N N . GLN A 1 387 ? 2.768 -18.364 17.616 1.00 95.06 387 GLN A N 1
ATOM 3058 C CA . GLN A 1 387 ? 2.967 -17.397 18.693 1.00 95.06 387 GLN A CA 1
ATOM 3059 C C . GLN A 1 387 ? 2.734 -18.015 20.078 1.00 95.06 387 GLN A C 1
ATOM 3061 O O . GLN A 1 387 ? 3.480 -17.733 21.010 1.00 95.06 387 GLN A O 1
ATOM 3066 N N . GLU A 1 388 ? 1.723 -18.873 20.217 1.00 97.06 388 GLU A N 1
ATOM 3067 C CA . GLU A 1 388 ? 1.428 -19.548 21.480 1.00 97.06 388 GLU A CA 1
ATOM 3068 C C . GLU A 1 388 ? 2.545 -20.517 21.883 1.00 97.06 388 GLU A C 1
ATOM 3070 O O . GLU A 1 388 ? 3.006 -20.483 23.023 1.00 97.06 388 GLU A O 1
ATOM 3075 N N . ARG A 1 389 ? 3.031 -21.347 20.948 1.00 95.94 389 ARG A N 1
ATOM 3076 C CA . ARG A 1 389 ? 4.171 -22.238 21.218 1.00 95.94 389 ARG A CA 1
ATOM 3077 C C . ARG A 1 389 ? 5.440 -21.458 21.538 1.00 95.94 389 ARG A C 1
ATOM 3079 O O . ARG A 1 389 ? 6.160 -21.838 22.452 1.00 95.94 389 ARG A O 1
ATOM 3086 N N . PHE A 1 390 ? 5.672 -20.360 20.825 1.00 96.56 390 PHE A N 1
ATOM 3087 C CA . PHE A 1 390 ? 6.812 -19.477 21.047 1.00 96.56 390 PHE A CA 1
ATOM 3088 C C . PHE A 1 390 ? 6.807 -18.890 22.456 1.00 96.56 390 PHE A C 1
ATOM 3090 O O . PHE A 1 390 ? 7.818 -18.954 23.145 1.00 96.56 390 PHE A O 1
ATOM 3097 N N . ASN A 1 391 ? 5.657 -18.401 22.923 1.00 95.00 391 ASN A N 1
ATOM 3098 C CA . ASN A 1 391 ? 5.535 -17.888 24.285 1.00 95.00 391 ASN A CA 1
ATOM 3099 C C . ASN A 1 391 ? 5.770 -18.983 25.338 1.00 95.00 391 ASN A C 1
ATOM 3101 O O . ASN A 1 391 ? 6.464 -18.725 26.314 1.00 95.00 391 ASN A O 1
ATOM 3105 N N . ARG A 1 392 ? 5.264 -20.208 25.127 1.00 95.81 392 ARG A N 1
ATOM 3106 C CA . ARG A 1 392 ? 5.497 -21.330 26.055 1.00 95.81 392 ARG A CA 1
ATOM 3107 C C . ARG A 1 392 ? 6.970 -21.735 26.135 1.00 95.81 392 ARG A C 1
ATOM 3109 O O . ARG A 1 392 ? 7.464 -21.960 27.232 1.00 95.81 392 ARG A O 1
ATOM 3116 N N . GLU A 1 393 ? 7.667 -21.830 25.000 1.00 93.31 393 GLU A N 1
ATOM 3117 C CA . GLU A 1 393 ? 9.108 -22.141 24.992 1.00 93.31 393 GLU A CA 1
ATOM 3118 C C . GLU A 1 393 ? 9.914 -21.020 25.664 1.00 93.31 393 GLU A C 1
ATOM 3120 O O . GLU A 1 393 ? 10.827 -21.289 26.439 1.00 93.31 393 GLU A O 1
ATOM 3125 N N . ILE A 1 394 ? 9.532 -19.759 25.448 1.00 92.56 394 ILE A N 1
ATOM 3126 C CA . ILE A 1 394 ? 10.120 -18.624 26.163 1.00 92.56 394 ILE A CA 1
ATOM 3127 C C . ILE A 1 394 ? 9.909 -18.753 27.677 1.00 92.56 394 ILE A C 1
ATOM 3129 O O . ILE A 1 394 ? 10.875 -18.648 28.425 1.00 92.56 394 ILE A O 1
ATOM 3133 N N . GLU A 1 395 ? 8.681 -19.001 28.137 1.00 92.12 395 GLU A N 1
ATOM 3134 C CA . GLU A 1 395 ? 8.370 -19.166 29.564 1.00 92.12 395 GLU A CA 1
ATOM 3135 C C . GLU A 1 395 ? 9.174 -20.311 30.198 1.00 92.12 395 GLU A C 1
ATOM 3137 O O . GLU A 1 395 ? 9.688 -20.148 31.301 1.00 92.12 395 GLU A O 1
ATOM 3142 N N . GLN A 1 396 ? 9.360 -21.425 29.480 1.00 90.50 396 GLN A N 1
ATOM 3143 C CA . GLN A 1 396 ? 10.194 -22.553 29.918 1.00 90.50 396 GLN A CA 1
ATOM 3144 C C . GLN A 1 396 ? 11.685 -22.215 30.022 1.00 90.50 396 GLN A C 1
ATOM 3146 O O . GLN A 1 396 ? 12.390 -22.848 30.796 1.00 90.50 396 GLN A O 1
ATOM 3151 N N . HIS A 1 397 ? 12.181 -21.247 29.249 1.00 83.31 397 HIS A N 1
ATOM 3152 C CA . HIS A 1 397 ? 13.572 -20.796 29.337 1.00 83.31 397 HIS A CA 1
ATOM 3153 C C . HIS A 1 397 ? 13.805 -19.740 30.427 1.00 83.31 397 HIS A C 1
ATOM 3155 O O . HIS A 1 397 ? 14.955 -19.502 30.801 1.00 83.31 397 HIS A O 1
ATOM 3161 N N . TYR A 1 398 ? 12.748 -19.081 30.911 1.00 78.88 398 TYR A N 1
ATOM 3162 C CA . TYR A 1 398 ? 12.831 -18.034 31.936 1.00 78.88 398 TYR A CA 1
ATOM 3163 C C . TYR A 1 398 ? 12.524 -18.523 33.361 1.00 78.88 398 TYR A C 1
ATOM 3165 O O . TYR A 1 398 ? 12.862 -17.814 34.313 1.00 78.88 398 TYR A O 1
ATOM 3173 N N . HIS A 1 399 ? 11.903 -19.694 33.505 1.00 72.31 399 HIS A N 1
ATOM 3174 C CA . HIS A 1 399 ? 11.644 -20.369 34.779 1.00 72.31 399 HIS A CA 1
ATOM 3175 C C . HIS A 1 399 ? 12.614 -21.526 34.988 1.00 72.31 399 HIS A C 1
ATOM 3177 O O . HIS A 1 399 ? 13.081 -21.671 36.142 1.00 72.31 399 HIS A O 1
#